Protein AF-0000000085034015 (afdb_homodimer)

InterPro domains:
  IPR019267 CRISPR-associated protein Cas6, C-terminal [PF10040] (108-233)

pLDDT: mean 92.36, std 13.85, range [20.97, 98.75]

Solvent-accessible surface area (backbone atoms only — not comparable to full-atom values): 26317 Å² total; per-residue (Å²): 109,50,27,38,38,35,41,31,28,29,27,70,33,59,40,76,44,52,41,53,30,18,47,34,51,40,51,40,34,50,77,68,72,48,74,50,63,11,26,39,38,40,21,48,79,86,35,72,47,56,56,64,71,45,76,42,61,54,63,40,47,37,32,44,39,37,22,22,72,60,73,78,92,69,83,58,58,65,46,53,55,69,91,18,41,29,39,42,75,44,75,49,75,42,65,84,70,69,48,84,66,91,61,52,41,36,30,40,34,42,74,28,35,22,23,32,78,46,92,64,89,80,56,88,62,86,43,65,45,43,77,79,43,50,50,60,50,50,46,50,46,44,53,49,30,32,76,61,63,76,33,96,58,78,58,60,69,57,48,52,47,36,59,67,33,41,36,68,67,36,40,33,45,76,44,78,43,23,42,42,79,43,58,68,45,102,82,45,72,44,64,13,24,29,28,37,38,30,35,38,48,75,61,70,92,54,48,69,59,49,17,38,50,40,35,44,32,47,66,56,29,42,63,46,57,15,49,60,23,25,7,27,42,49,53,44,66,55,74,73,78,82,74,82,82,77,66,87,127,108,49,27,38,38,36,42,30,30,27,25,71,31,58,40,76,46,52,41,53,29,19,48,34,50,40,50,41,34,49,78,69,72,48,74,50,63,10,27,38,38,42,22,48,79,87,35,73,49,55,56,63,71,46,75,42,60,53,65,40,47,36,34,44,41,37,22,22,72,60,72,79,92,67,84,60,59,64,45,54,56,66,91,18,42,29,39,43,76,45,75,49,76,43,65,85,70,69,48,82,66,89,60,52,40,36,31,41,35,41,75,28,34,22,23,31,78,46,92,63,90,82,58,88,62,85,44,65,45,42,76,78,42,51,49,59,49,51,46,51,46,44,53,48,32,32,75,62,63,75,32,95,58,77,58,61,69,58,46,52,48,35,59,68,32,40,38,67,67,36,39,33,45,77,44,78,43,24,43,42,79,42,57,69,46,104,84,45,72,44,64,14,24,29,28,35,39,30,34,39,48,75,62,72,91,53,48,68,61,50,17,37,49,40,35,45,32,46,67,55,29,41,64,47,59,14,49,60,23,26,7,28,42,48,50,43,67,56,73,73,78,81,73,81,82,71,66,82,124

Organism: Pyrobaculum neutrophilum (strain DSM 2338 / JCM 9278 / NBRC 100436 / V24Sta) (NCBI:txid444157)

Foldseek 3Di:
DKKKKKFKFWWQAKDKAEFAQLQLLLVQCVVVVFQFLFWAAKAWPRAHDYHHIDIDGTGTMIMTMTMGPDDDPDDDQWTDRDPIITGTDDMDMDDQDFDQQPDQKKKKAWSFFAKAWDDDDPDPDTDIDADPFQLRFVQQLLVVCCVSVVDVDRDVVVSVLSVVFKGWPDWDDPDPDQKDWGDLDPVDIDIHGHTMIMIGGRDCPCSVVVRSSLSVCQRRFTHPPRSSHHGHIHMGHDPDPPDDPPPDD/DKKKKKFKFWWQAKDKAEFAQLQLLLVQCVVVVFQFLFWAAKAWPRAHDYHHIDIDGTGTMIMTMTMGPDDDPDDDQWTDRDPIITGTDDMDMDDQDFDQQPDQKKKKAWSFFAKAWDDDDPDPDTDIDADPFQLRFVQQLLVVCCVSVVDVDRDVVVSVLSVVFKGWPDWDDPDPDQKDWGDLDPVDIDIHGHTMIMIGGRDCPCSVVVRSSLSVCQRRFTHPPRSSHHGHIHMGHDPDPPDDPPPDD

Sequence (498 aa):
MIFRVALRGYALDPLALAGWTPRLVHGLLASRGIKPLSIWPPIVQGRPVWGRPAAYPPGVQVEVVYVAREPPAEKPDIVALGRARVAVEDVAVRWFEPKDIGANRLVLETVTPVQFAVKTRERKRAKLAYIPEPLRVFKWLVITAYKLGLAEKLDVKFIRWVYEYVDLADLRCHRPSCVVKVKYDGRRSLYGFYGVAKYVVQDDRYMDKLSYYVSLANFLGLGKSRGVGLGAVQFGVAVGDSRGSHGKSMIFRVALRGYALDPLALAGWTPRLVHGLLASRGIKPLSIWPPIVQGRPVWGRPAAYPPGVQVEVVYVAREPPAEKPDIVALGRARVAVEDVAVRWFEPKDIGANRLVLETVTPVQFAVKTRERKRAKLAYIPEPLRVFKWLVITAYKLGLAEKLDVKFIRWVYEYVDLADLRCHRPSCVVKVKYDGRRSLYGFYGVAKYVVQDDRYMDKLSYYVSLANFLGLGKSRGVGLGAVQFGVAVGDSRGSHGKS

Nearest PDB structures (foldseek):
  4ill-assembly1_A  TM=7.360E-01  e=1.140E-12  Saccharolobus solfataricus P2
  4ilm-assembly2_H-2  TM=7.516E-01  e=1.307E-11  Saccharolobus solfataricus P2
  4ill-assembly1_B  TM=7.361E-01  e=7.748E-12  Saccharolobus solfataricus P2
  4c9d-assembly1_B  TM=6.847E-01  e=5.580E-11  Thermus thermophilus HB8
  4c9d-assembly1_A  TM=6.856E-01  e=6.267E-11  Thermus thermophilus HB8

Radius of gyration: 26.37 Å; Cα contacts (8 Å, |Δi|>4): 1156; chains: 2; bounding box: 66×80×64 Å

Secondary structure (DSSP, 8-state):
--EEEEEEEEESS-EEEEE-THHHHHHHHHHTT---SEEPPPEETTEE--EEEEEE-TT-EEEEEEEESS--SS--SEEEETTEEEEEEEEEEEE--------SEEEEEESS-B-EEE--SS-SSPEEE-S--HHHHHHHHHHHHHHTTSSSS--HHHHHHHHHHEEEEEEEESSSSSEEEEESSSS-EEEEE-EEEEEEE---TTHHHHHHHHHHHHHH--SS-GGGTTT-EEEEE------------/--EEEEEEEEESS-EEEEE-THHHHHHHHHHTT---SEEPPPEETTEE--EEEEEE-TT-EEEEEEEESS--SS--SEEEETTEEEEEEEEEEEE--------SEEEEEESS-B-EEE--SS-SSPEEE-S--HHHHHHHHHHHHHHTTSSSS--HHHHHHHHHHEEEEEEEESSSSSEEEEE-SSS-EEEEE-EEEEEEE---TTHHHHHHHHHHHHHH--SS-GGGTTT-EEEEE------------

Structure (mmCIF, N/CA/C/O backbone):
data_AF-0000000085034015-model_v1
#
loop_
_entity.id
_entity.type
_entity.pdbx_description
1 polymer 'CRISPR-associated protein Cas6'
#
loop_
_atom_site.group_PDB
_atom_site.id
_atom_site.type_symbol
_atom_site.label_atom_id
_atom_site.label_alt_id
_atom_site.label_comp_id
_atom_site.label_asym_id
_atom_site.label_entity_id
_atom_site.label_seq_id
_atom_site.pdbx_PDB_ins_code
_atom_site.Cartn_x
_atom_site.Cartn_y
_atom_site.Cartn_z
_atom_site.occupancy
_atom_site.B_iso_or_equiv
_atom_site.auth_seq_id
_atom_site.auth_comp_id
_atom_site.auth_asym_id
_atom_site.auth_atom_id
_atom_site.pdbx_PDB_model_num
ATOM 1 N N . MET A 1 1 ? -0.928 20.156 25.844 1 88.25 1 MET A N 1
ATOM 2 C CA . MET A 1 1 ? -2.104 20.375 25.016 1 88.25 1 MET A CA 1
ATOM 3 C C . MET A 1 1 ? -1.7 20.922 23.641 1 88.25 1 MET A C 1
ATOM 5 O O . MET A 1 1 ? -0.602 21.453 23.484 1 88.25 1 MET A O 1
ATOM 9 N N . ILE A 1 2 ? -2.49 20.547 22.609 1 96 2 ILE A N 1
ATOM 10 C CA . ILE A 1 2 ? -2.266 21.094 21.266 1 96 2 ILE A CA 1
ATOM 11 C C . ILE A 1 2 ? -3.514 21.828 20.797 1 96 2 ILE A C 1
ATOM 13 O O . ILE A 1 2 ? -4.625 21.547 21.25 1 96 2 ILE A O 1
ATOM 17 N N . PHE A 1 3 ? -3.238 22.828 19.922 1 97.44 3 PHE A N 1
ATOM 18 C CA . PHE A 1 3 ? -4.305 23.719 19.5 1 97.44 3 PHE A CA 1
ATOM 19 C C . PHE A 1 3 ? -4.395 23.781 17.984 1 97.44 3 PHE A C 1
ATOM 21 O O . PHE A 1 3 ? -3.373 23.891 17.297 1 97.44 3 PHE A O 1
ATOM 28 N N . ARG A 1 4 ? -5.562 23.641 17.562 1 98.06 4 ARG A N 1
ATOM 29 C CA . ARG A 1 4 ? -5.844 23.891 16.156 1 98.06 4 ARG A CA 1
ATOM 30 C C . ARG A 1 4 ? -6.359 25.297 15.938 1 98.06 4 ARG A C 1
ATOM 32 O O . ARG A 1 4 ? -7.352 25.719 16.547 1 98.06 4 ARG A O 1
ATOM 39 N N . VAL A 1 5 ? -5.734 26 15.086 1 98 5 VAL A N 1
ATOM 40 C CA . VAL A 1 5 ? -6.062 27.391 14.82 1 98 5 VAL A CA 1
ATOM 41 C C . VAL A 1 5 ? -6.535 27.547 13.375 1 98 5 VAL A C 1
ATOM 43 O O . VAL A 1 5 ? -5.891 27.047 12.453 1 98 5 VAL A O 1
ATOM 46 N N . ALA A 1 6 ? -7.613 28.188 13.195 1 98 6 ALA A N 1
ATOM 47 C CA . ALA A 1 6 ? -8.133 28.516 11.875 1 98 6 ALA A CA 1
ATOM 48 C C . ALA A 1 6 ? -8.289 30.031 11.719 1 98 6 ALA A C 1
ATOM 50 O O . ALA A 1 6 ? -9.133 30.641 12.375 1 98 6 ALA A O 1
ATOM 51 N N . LEU A 1 7 ? -7.473 30.594 10.875 1 97.62 7 LEU A N 1
ATOM 52 C CA . LEU A 1 7 ? -7.648 32 10.484 1 97.62 7 LEU A CA 1
ATOM 53 C C . LEU A 1 7 ? -8.602 32.125 9.297 1 97.62 7 LEU A C 1
ATOM 55 O O . LEU A 1 7 ? -8.328 31.594 8.219 1 97.62 7 LEU A O 1
ATOM 59 N N . ARG A 1 8 ? -9.688 32.781 9.539 1 97.94 8 ARG A N 1
ATOM 60 C CA . ARG A 1 8 ? -10.688 32.969 8.492 1 97.94 8 ARG A CA 1
ATOM 61 C C . ARG A 1 8 ? -10.789 34.438 8.062 1 97.94 8 ARG A C 1
ATOM 63 O O . ARG A 1 8 ? -10.75 35.344 8.906 1 97.94 8 ARG A O 1
ATOM 70 N N . GLY A 1 9 ? -10.852 34.531 6.773 1 98 9 GLY A N 1
ATOM 71 C CA . GLY A 1 9 ? -10.945 35.875 6.246 1 98 9 GLY A CA 1
ATOM 72 C C . GLY A 1 9 ? -11.211 35.906 4.754 1 98 9 GLY A C 1
ATOM 73 O O . GLY A 1 9 ? -11.797 34.969 4.195 1 98 9 GLY A O 1
ATOM 74 N N . TYR A 1 10 ? -10.922 37.125 4.148 1 98.25 10 TYR A N 1
ATOM 75 C CA . TYR A 1 10 ? -11.141 37.312 2.719 1 98.25 10 TYR A CA 1
ATOM 76 C C . TYR A 1 10 ? -9.914 37.906 2.055 1 98.25 10 TYR A C 1
ATOM 78 O O . TYR A 1 10 ? -9.234 38.75 2.652 1 98.25 10 TYR A O 1
ATOM 86 N N . ALA A 1 11 ? -9.719 37.531 0.885 1 98.31 11 ALA A N 1
ATOM 87 C CA . ALA A 1 11 ? -8.594 38.062 0.129 1 98.31 11 ALA A CA 1
ATOM 88 C C . ALA A 1 11 ? -8.844 39.531 -0.242 1 98.31 11 ALA A C 1
ATOM 90 O O . ALA A 1 11 ? -9.906 39.875 -0.767 1 98.31 11 ALA A O 1
ATOM 91 N N . LEU A 1 12 ? -7.828 40.312 0.023 1 98.25 12 LEU A N 1
ATOM 92 C CA . LEU A 1 12 ? -7.906 41.719 -0.36 1 98.25 12 LEU A CA 1
ATOM 93 C C . LEU A 1 12 ? -7.359 41.938 -1.769 1 98.25 12 LEU A C 1
ATOM 95 O O . LEU A 1 12 ? -7.688 42.906 -2.424 1 98.25 12 LEU A O 1
ATOM 99 N N . ASP A 1 13 ? -6.48 41.031 -2.229 1 97.88 13 ASP A N 1
ATOM 100 C CA . ASP A 1 13 ? -5.855 41 -3.547 1 97.88 13 ASP A CA 1
ATOM 101 C C . ASP A 1 13 ? -6.188 39.688 -4.281 1 97.88 13 ASP A C 1
ATOM 103 O O . ASP A 1 13 ? -6.645 38.75 -3.668 1 97.88 13 ASP A O 1
ATOM 107 N N . PRO A 1 14 ? -6.027 39.75 -5.59 1 97.31 14 PRO A N 1
ATOM 108 C CA . PRO A 1 14 ? -6.152 38.469 -6.277 1 97.31 14 PRO A CA 1
ATOM 109 C C . PRO A 1 14 ? -5.227 37.406 -5.699 1 97.31 14 PRO A C 1
ATOM 111 O O . PRO A 1 14 ? -4.082 37.688 -5.34 1 97.31 14 PRO A O 1
ATOM 114 N N . LEU A 1 15 ? -5.797 36.25 -5.562 1 97.12 15 LEU A N 1
ATOM 115 C CA . LEU A 1 15 ? -5.055 35.156 -4.961 1 97.12 15 LEU A CA 1
ATOM 116 C C . LEU A 1 15 ? -4.727 34.094 -6 1 97.12 15 LEU A C 1
ATOM 118 O O . LEU A 1 15 ? -5.625 33.438 -6.531 1 97.12 15 LEU A O 1
ATOM 122 N N . ALA A 1 16 ? -3.467 33.969 -6.305 1 96.06 16 ALA A N 1
ATOM 123 C CA . ALA A 1 16 ? -2.994 32.938 -7.211 1 96.06 16 ALA A CA 1
ATOM 124 C C . ALA A 1 16 ? -2.262 31.828 -6.449 1 96.06 16 ALA A C 1
ATOM 126 O O . ALA A 1 16 ? -1.26 32.094 -5.781 1 96.06 16 ALA A O 1
ATOM 127 N N . LEU A 1 17 ? -2.795 30.625 -6.547 1 95.56 17 LEU A N 1
ATOM 128 C CA . LEU A 1 17 ? -2.209 29.484 -5.863 1 95.56 17 LEU A CA 1
ATOM 129 C C . LEU A 1 17 ? -1.731 28.438 -6.867 1 95.56 17 LEU A C 1
ATOM 131 O O . LEU A 1 17 ? -2.453 28.094 -7.805 1 95.56 17 LEU A O 1
ATOM 135 N N . ALA A 1 18 ? -0.472 28.031 -6.711 1 91.94 18 ALA A N 1
ATOM 136 C CA . ALA A 1 18 ? 0.085 27 -7.594 1 91.94 18 ALA A CA 1
ATOM 137 C C . ALA A 1 18 ? 1.136 26.172 -6.867 1 91.94 18 ALA A C 1
ATOM 139 O O . ALA A 1 18 ? 1.77 26.641 -5.922 1 91.94 18 ALA A O 1
ATOM 140 N N . GLY A 1 19 ? 1.232 24.953 -7.336 1 92.56 19 GLY A N 1
ATOM 141 C CA . GLY A 1 19 ? 2.25 24.094 -6.758 1 92.56 19 GLY A CA 1
ATOM 142 C C . GLY A 1 19 ? 1.942 23.688 -5.328 1 92.56 19 GLY A C 1
ATOM 143 O O . GLY A 1 19 ? 0.8 23.344 -5.008 1 92.56 19 GLY A O 1
ATOM 144 N N . TRP A 1 20 ? 3.027 23.688 -4.527 1 95.69 20 TRP A N 1
ATOM 145 C CA . TRP A 1 20 ? 2.859 23.281 -3.139 1 95.69 20 TRP A CA 1
ATOM 146 C C . TRP A 1 20 ? 2.473 24.469 -2.264 1 95.69 20 TRP A C 1
ATOM 148 O O . TRP A 1 20 ? 3.332 25.078 -1.624 1 95.69 20 TRP A O 1
ATOM 158 N N . THR A 1 21 ? 1.241 24.672 -2.102 1 96.62 21 THR A N 1
ATOM 159 C CA . THR A 1 21 ? 0.699 25.891 -1.521 1 96.62 21 THR A CA 1
ATOM 160 C C . THR A 1 21 ? 0.861 25.891 -0.003 1 96.62 21 THR A C 1
ATOM 162 O O . THR A 1 21 ? 0.82 26.953 0.633 1 96.62 21 THR A O 1
ATOM 165 N N . PRO A 1 22 ? 1.007 24.719 0.664 1 97 22 PRO A N 1
ATOM 166 C CA . PRO A 1 22 ? 1.295 24.766 2.1 1 97 22 PRO A CA 1
ATOM 167 C C . PRO A 1 22 ? 2.547 25.578 2.424 1 97 22 PRO A C 1
ATOM 169 O O . PRO A 1 22 ? 2.678 26.109 3.533 1 97 22 PRO A O 1
ATOM 172 N N . ARG A 1 23 ? 3.391 25.688 1.511 1 95 23 ARG A N 1
ATOM 173 C CA . ARG A 1 23 ? 4.594 26.484 1.702 1 95 23 ARG A CA 1
ATOM 174 C C . ARG A 1 23 ? 4.242 27.938 2.014 1 95 23 ARG A C 1
ATOM 176 O O . ARG A 1 23 ? 4.93 28.594 2.793 1 95 23 ARG A O 1
ATOM 183 N N . LEU A 1 24 ? 3.193 28.438 1.425 1 96.12 24 LEU A N 1
ATOM 184 C CA . LEU A 1 24 ? 2.74 29.797 1.685 1 96.12 24 LEU A CA 1
ATOM 185 C C . LEU A 1 24 ? 2.299 29.953 3.135 1 96.12 24 LEU A C 1
ATOM 187 O O . LEU A 1 24 ? 2.576 30.984 3.764 1 96.12 24 LEU A O 1
ATOM 191 N N . VAL A 1 25 ? 1.635 28.938 3.566 1 97.31 25 VAL A N 1
ATOM 192 C CA . VAL A 1 25 ? 1.185 28.938 4.953 1 97.31 25 VAL A CA 1
ATOM 193 C C . VAL A 1 25 ? 2.391 28.875 5.891 1 97.31 25 VAL A C 1
ATOM 195 O O . VAL A 1 25 ? 2.455 29.609 6.879 1 97.31 25 VAL A O 1
ATOM 198 N N . HIS A 1 26 ? 3.27 28 5.527 1 96.12 26 HIS A N 1
ATOM 199 C CA . HIS A 1 26 ? 4.492 27.891 6.312 1 96.12 26 HIS A CA 1
ATOM 200 C C . HIS A 1 26 ? 5.219 29.234 6.391 1 96.12 26 HIS A C 1
ATOM 202 O O . HIS A 1 26 ? 5.676 29.641 7.461 1 96.12 26 HIS A O 1
ATOM 208 N N . GLY A 1 27 ? 5.352 29.891 5.273 1 94.81 27 GLY A N 1
ATOM 209 C CA . GLY A 1 27 ? 5.977 31.203 5.234 1 94.81 27 GLY A CA 1
ATOM 210 C C . GLY A 1 27 ? 5.27 32.219 6.113 1 94.81 27 GLY A C 1
ATOM 211 O O . GLY A 1 27 ? 5.922 33 6.828 1 94.81 27 GLY A O 1
ATOM 212 N N . LEU A 1 28 ? 4.027 32.219 6.035 1 96.31 28 LEU A N 1
ATOM 213 C CA . LEU A 1 28 ? 3.213 33.125 6.859 1 96.31 28 LEU A CA 1
ATOM 214 C C . LEU A 1 28 ? 3.482 32.875 8.344 1 96.31 28 LEU A C 1
ATOM 216 O O . LEU A 1 28 ? 3.73 33.844 9.086 1 96.31 28 LEU A O 1
ATOM 220 N N . LEU A 1 29 ? 3.471 31.656 8.766 1 96 29 LEU A N 1
ATOM 221 C CA . LEU A 1 29 ? 3.648 31.328 10.172 1 96 29 LEU A CA 1
ATOM 222 C C . LEU A 1 29 ? 5.07 31.641 10.633 1 96 29 LEU A C 1
ATOM 224 O O . LEU A 1 29 ? 5.273 32.156 11.727 1 96 29 LEU A O 1
ATOM 228 N N . ALA A 1 30 ? 5.965 31.344 9.75 1 94.69 30 ALA A N 1
ATOM 229 C CA . ALA A 1 30 ? 7.363 31.625 10.07 1 94.69 30 ALA A CA 1
ATOM 230 C C . ALA A 1 30 ? 7.574 33.125 10.312 1 94.69 30 ALA A C 1
ATOM 232 O O . ALA A 1 30 ? 8.305 33.5 11.227 1 94.69 30 ALA A O 1
ATOM 233 N N . SER A 1 31 ? 6.996 33.938 9.523 1 93.25 31 SER A N 1
ATOM 234 C CA . SER A 1 31 ? 7.137 35.375 9.648 1 93.25 31 SER A CA 1
ATOM 235 C C . SER A 1 31 ? 6.578 35.875 10.977 1 93.25 31 SER A C 1
ATOM 237 O O . SER A 1 31 ? 6.918 36.969 11.422 1 93.25 31 SER A O 1
ATOM 239 N N . ARG A 1 32 ? 5.812 35.062 11.586 1 92.06 32 ARG A N 1
ATOM 240 C CA . ARG A 1 32 ? 5.18 35.438 12.844 1 92.06 32 ARG A CA 1
ATOM 241 C C . ARG A 1 32 ? 5.801 34.688 14.023 1 92.06 32 ARG A C 1
ATOM 243 O O . ARG A 1 32 ? 5.27 34.719 15.133 1 92.06 32 ARG A O 1
ATOM 250 N N . GLY A 1 33 ? 6.785 33.906 13.695 1 92.12 33 GLY A N 1
ATOM 251 C CA . GLY A 1 33 ? 7.508 33.188 14.734 1 92.12 33 GLY A CA 1
ATOM 252 C C . GLY A 1 33 ? 6.762 31.969 15.25 1 92.12 33 GLY A C 1
ATOM 253 O O . GLY A 1 33 ? 7.02 31.5 16.359 1 92.12 33 GLY A O 1
ATOM 254 N N . ILE A 1 34 ? 5.801 31.5 14.539 1 94.12 34 ILE A N 1
ATOM 255 C CA . ILE A 1 34 ? 5.016 30.344 14.953 1 94.12 34 ILE A CA 1
ATOM 256 C C . ILE A 1 34 ? 5.617 29.078 14.352 1 94.12 34 ILE A C 1
ATOM 258 O O . ILE A 1 34 ? 5.809 28.984 13.141 1 94.12 34 ILE A O 1
ATOM 262 N N . LYS A 1 35 ? 5.918 28.141 15.203 1 94.5 35 LYS A N 1
ATOM 263 C CA . LYS A 1 35 ? 6.352 26.812 14.758 1 94.5 35 LYS A CA 1
ATOM 264 C C . LYS A 1 35 ? 5.203 25.812 14.797 1 94.5 35 LYS A C 1
ATOM 266 O O . LYS A 1 35 ? 4.887 25.266 15.859 1 94.5 35 LYS A O 1
ATOM 271 N N . PRO A 1 36 ? 4.695 25.516 13.711 1 97.38 36 PRO A N 1
ATOM 272 C CA . PRO A 1 36 ? 3.52 24.641 13.719 1 97.38 36 PRO A CA 1
ATOM 273 C C . PRO A 1 36 ? 3.883 23.156 13.844 1 97.38 36 PRO A C 1
ATOM 275 O O . PRO A 1 36 ? 4.949 22.75 13.383 1 97.38 36 PRO A O 1
ATOM 278 N N . LEU A 1 37 ? 3.014 22.391 14.445 1 98.06 37 LEU A N 1
ATOM 279 C CA . LEU A 1 37 ? 3.092 20.938 14.445 1 98.06 37 LEU A CA 1
ATOM 280 C C . LEU A 1 37 ? 2.584 20.375 13.117 1 98.06 37 LEU A C 1
ATOM 282 O O . LEU A 1 37 ? 3.035 19.312 12.68 1 98.06 37 LEU A O 1
ATOM 286 N N . SER A 1 38 ? 1.657 21.047 12.523 1 98.5 38 SER A N 1
ATOM 287 C CA . SER A 1 38 ? 1.104 20.656 11.227 1 98.5 38 SER A CA 1
ATOM 288 C C . SER A 1 38 ? 0.442 21.844 10.531 1 98.5 38 SER A C 1
ATOM 290 O O . SER A 1 38 ? 0.016 22.797 11.188 1 98.5 38 SER A O 1
ATOM 292 N N . ILE A 1 39 ? 0.428 21.703 9.242 1 98.12 39 ILE A N 1
ATOM 293 C CA . ILE A 1 39 ? -0.16 22.75 8.414 1 98.12 39 ILE A CA 1
ATOM 294 C C . ILE A 1 39 ? -1.069 22.141 7.359 1 98.12 39 ILE A C 1
ATOM 296 O O . ILE A 1 39 ? -0.734 21.094 6.773 1 98.12 39 ILE A O 1
ATOM 300 N N . TRP A 1 40 ? -2.176 22.797 7.145 1 98.44 40 TRP A N 1
ATOM 301 C CA . TRP A 1 40 ? -3.033 22.438 6.016 1 98.44 40 TRP A CA 1
ATOM 302 C C . TRP A 1 40 ? -2.754 23.344 4.82 1 98.44 40 TRP A C 1
ATOM 304 O O . TRP A 1 40 ? -2.236 24.453 4.977 1 98.44 40 TRP A O 1
ATOM 314 N N . PRO A 1 41 ? -3.109 22.828 3.67 1 98.12 41 PRO A N 1
ATOM 315 C CA . PRO A 1 41 ? -3.143 23.781 2.566 1 98.12 41 PRO A CA 1
ATOM 316 C C . PRO A 1 41 ? -4.164 24.906 2.783 1 98.12 41 PRO A C 1
ATOM 318 O O . PRO A 1 41 ? -5.125 24.719 3.541 1 98.12 41 PRO A O 1
ATOM 321 N N . PRO A 1 42 ? -3.842 26.016 2.117 1 98.44 42 PRO A N 1
ATOM 322 C CA . PRO A 1 42 ? -4.906 27.031 2.184 1 98.44 42 PRO A CA 1
ATOM 323 C C . PRO A 1 42 ? -6.258 26.484 1.725 1 98.44 42 PRO A C 1
ATOM 325 O O . PRO A 1 42 ? -6.324 25.703 0.766 1 98.44 42 PRO A O 1
ATOM 328 N N . ILE A 1 43 ? -7.273 26.828 2.457 1 98.38 43 ILE A N 1
ATOM 329 C CA . ILE A 1 43 ? -8.641 26.453 2.107 1 98.38 43 ILE A CA 1
ATOM 330 C C . ILE A 1 43 ? -9.359 27.641 1.488 1 98.38 43 ILE A C 1
ATOM 332 O O . ILE A 1 43 ? -9.453 28.703 2.105 1 98.38 43 ILE A O 1
ATOM 336 N N . VAL A 1 44 ? -9.789 27.484 0.28 1 98.31 44 VAL A N 1
ATOM 337 C CA . VAL A 1 44 ? -10.508 28.547 -0.429 1 98.31 44 VAL A CA 1
ATOM 338 C C . VAL A 1 44 ? -11.922 28.078 -0.766 1 98.31 44 VAL A C 1
ATOM 340 O O . VAL A 1 44 ? -12.102 27.016 -1.386 1 98.31 44 VAL A O 1
ATOM 343 N N . GLN A 1 45 ? -12.898 28.828 -0.279 1 97.06 45 GLN A N 1
ATOM 344 C CA . GLN A 1 45 ? -14.305 28.469 -0.463 1 97.06 45 GLN A CA 1
ATOM 345 C C . GLN A 1 45 ? -14.578 27.047 0.03 1 97.06 45 GLN A C 1
ATOM 347 O O . GLN A 1 45 ? -15.211 26.25 -0.665 1 97.06 45 GLN A O 1
ATOM 352 N N . GLY A 1 46 ? -13.906 26.703 1.062 1 95.69 46 GLY A N 1
ATOM 353 C CA . GLY A 1 46 ? -14.172 25.453 1.756 1 95.69 46 GLY A CA 1
ATOM 354 C C . GLY A 1 46 ? -13.367 24.281 1.22 1 95.69 46 GLY A C 1
ATOM 355 O O . GLY A 1 46 ? -13.492 23.156 1.706 1 95.69 46 GLY A O 1
ATOM 356 N N . ARG A 1 47 ? -12.477 24.562 0.305 1 96.88 47 ARG A N 1
ATOM 357 C CA . ARG A 1 47 ? -11.719 23.484 -0.313 1 96.88 47 ARG A CA 1
ATOM 358 C C . ARG A 1 47 ? -10.219 23.703 -0.168 1 96.88 47 ARG A C 1
ATOM 360 O O . ARG A 1 47 ? -9.719 24.797 -0.468 1 96.88 47 ARG A O 1
ATOM 367 N N . PRO A 1 48 ? -9.578 22.672 0.289 1 97.88 48 PRO A N 1
ATOM 368 C CA . PRO A 1 48 ? -8.117 22.797 0.295 1 97.88 48 PRO A CA 1
ATOM 369 C C . PRO A 1 48 ? -7.523 22.891 -1.109 1 97.88 48 PRO A C 1
ATOM 371 O O . PRO A 1 48 ? -7.953 22.156 -2.01 1 97.88 48 PRO A O 1
ATOM 374 N N . VAL A 1 49 ? -6.48 23.734 -1.254 1 97.81 49 VAL A N 1
ATOM 375 C CA . VAL A 1 49 ? -5.98 23.984 -2.602 1 97.81 49 VAL A CA 1
ATOM 376 C C . VAL A 1 49 ? -4.469 23.766 -2.643 1 97.81 49 VAL A C 1
ATOM 378 O O . VAL A 1 49 ? -3.711 24.469 -1.979 1 97.81 49 VAL A O 1
ATOM 381 N N . TRP A 1 50 ? -4.055 22.797 -3.5 1 96 50 TRP A N 1
ATOM 382 C CA . TRP A 1 50 ? -2.652 22.609 -3.85 1 96 50 TRP A CA 1
ATOM 383 C C . TRP A 1 50 ? -2.518 21.828 -5.156 1 96 50 TRP A C 1
ATOM 385 O O . TRP A 1 50 ? -3.488 21.25 -5.641 1 96 50 TRP A O 1
ATOM 395 N N . GLY A 1 51 ? -1.38 21.828 -5.703 1 91.56 51 GLY A N 1
ATOM 396 C CA . GLY A 1 51 ? -1.127 21.078 -6.918 1 91.56 51 GLY A CA 1
ATOM 397 C C . GLY A 1 51 ? -1.466 21.844 -8.18 1 91.56 51 GLY A C 1
ATOM 398 O O . GLY A 1 51 ? -0.615 22.547 -8.734 1 91.56 51 GLY A O 1
ATOM 399 N N . ARG A 1 52 ? -2.748 21.844 -8.547 1 90.19 52 ARG A N 1
ATOM 400 C CA . ARG A 1 52 ? -3.189 22.516 -9.758 1 90.19 52 ARG A CA 1
ATOM 401 C C . ARG A 1 52 ? -3.297 24.016 -9.539 1 90.19 52 ARG A C 1
ATOM 403 O O . ARG A 1 52 ? -3.84 24.469 -8.523 1 90.19 52 ARG A O 1
ATOM 410 N N . PRO A 1 53 ? -2.811 24.719 -10.516 1 95.12 53 PRO A N 1
ATOM 411 C CA . PRO A 1 53 ? -2.904 26.172 -10.367 1 95.12 53 PRO A CA 1
ATOM 412 C C . PRO A 1 53 ? -4.348 26.672 -10.336 1 95.12 53 PRO A C 1
ATOM 414 O O . PRO A 1 53 ? -5.203 26.141 -11.062 1 95.12 53 PRO A O 1
ATOM 417 N N . ALA A 1 54 ? -4.574 27.578 -9.492 1 96.75 54 ALA A N 1
ATOM 418 C CA . ALA A 1 54 ? -5.891 28.203 -9.344 1 96.75 54 ALA A CA 1
ATOM 419 C C . ALA A 1 54 ? -5.766 29.688 -9.031 1 96.75 54 ALA A C 1
ATOM 421 O O . ALA A 1 54 ? -4.875 30.109 -8.289 1 96.75 54 ALA A O 1
ATOM 422 N N . ALA A 1 55 ? -6.625 30.422 -9.633 1 97.25 55 ALA A N 1
ATOM 423 C CA . ALA A 1 55 ? -6.68 31.859 -9.391 1 97.25 55 ALA A CA 1
ATOM 424 C C . ALA A 1 55 ? -8.055 32.281 -8.875 1 97.25 55 ALA A C 1
ATOM 426 O O . ALA A 1 55 ? -9.078 31.797 -9.359 1 97.25 55 ALA A O 1
ATOM 427 N N . TYR A 1 56 ? -8.008 33.188 -7.918 1 97.75 56 TYR A N 1
ATOM 428 C CA . TYR A 1 56 ? -9.25 33.625 -7.301 1 97.75 56 TYR A CA 1
ATOM 429 C C . TYR A 1 56 ? -9.297 35.156 -7.246 1 97.75 56 TYR A C 1
ATOM 431 O O . TYR A 1 56 ? -8.273 35.812 -7.023 1 97.75 56 TYR A O 1
ATOM 439 N N . PRO A 1 57 ? -10.477 35.719 -7.402 1 97.69 57 PRO A N 1
ATOM 440 C CA . PRO A 1 57 ? -10.609 37.188 -7.301 1 97.69 57 PRO A CA 1
ATOM 441 C C . PRO A 1 57 ? -10.586 37.656 -5.859 1 97.69 57 PRO A C 1
ATOM 443 O O . PRO A 1 57 ? -10.742 36.875 -4.926 1 97.69 57 PRO A O 1
ATOM 446 N N . PRO A 1 58 ? -10.305 39 -5.715 1 97.81 58 PRO A N 1
ATOM 447 C CA . PRO A 1 58 ? -10.469 39.562 -4.371 1 97.81 58 PRO A CA 1
ATOM 448 C C . PRO A 1 58 ? -11.852 39.312 -3.787 1 97.81 58 PRO A C 1
ATOM 450 O O . PRO A 1 58 ? -12.836 39.25 -4.531 1 97.81 58 PRO A O 1
ATOM 453 N N . GLY A 1 59 ? -11.953 39.156 -2.48 1 97.81 59 GLY A N 1
ATOM 454 C CA . GLY A 1 59 ? -13.227 38.938 -1.824 1 97.81 59 GLY A CA 1
ATOM 455 C C . GLY A 1 59 ? -13.5 37.469 -1.519 1 97.81 59 GLY A C 1
ATOM 456 O O . GLY A 1 59 ? -14.414 37.156 -0.752 1 97.81 59 GLY A O 1
ATOM 457 N N . VAL A 1 60 ? -12.68 36.625 -2.121 1 98.12 60 VAL A N 1
ATOM 458 C CA . VAL A 1 60 ? -12.891 35.188 -1.904 1 98.12 60 VAL A CA 1
ATOM 459 C C . VAL A 1 60 ? -12.578 34.844 -0.453 1 98.12 60 VAL A C 1
ATOM 461 O O . VAL A 1 60 ? -11.656 35.406 0.143 1 98.12 60 VAL A O 1
ATOM 464 N N . GLN A 1 61 ? -13.344 33.906 0.061 1 98.38 61 GLN A N 1
ATOM 465 C CA . GLN A 1 61 ? -13.117 33.438 1.427 1 98.38 61 GLN A CA 1
ATOM 466 C C . GLN A 1 61 ? -11.891 32.531 1.503 1 98.38 61 GLN A C 1
ATOM 468 O O . GLN A 1 61 ? -11.734 31.641 0.679 1 98.38 61 GLN A O 1
ATOM 473 N N . VAL A 1 62 ? -11.023 32.812 2.496 1 98.5 62 VAL A N 1
ATOM 474 C CA . VAL A 1 62 ? -9.797 32.062 2.682 1 98.5 62 VAL A CA 1
ATOM 475 C C . VAL A 1 62 ? -9.672 31.625 4.137 1 98.5 62 VAL A C 1
ATOM 477 O O . VAL A 1 62 ? -10.047 32.375 5.051 1 98.5 62 VAL A O 1
ATOM 480 N N . GLU A 1 63 ? -9.219 30.438 4.312 1 98.38 63 GLU A N 1
ATOM 481 C CA . GLU A 1 63 ? -8.945 29.906 5.645 1 98.38 63 GLU A CA 1
ATOM 482 C C . GLU A 1 63 ? -7.539 29.297 5.715 1 98.38 63 GLU A C 1
ATOM 484 O O . GLU A 1 63 ? -7.109 28.609 4.793 1 98.38 63 GLU A O 1
ATOM 489 N N . VAL A 1 64 ? -6.812 29.656 6.707 1 98.06 64 VAL A N 1
ATOM 490 C CA . VAL A 1 64 ? -5.512 29.078 7.023 1 98.06 64 VAL A CA 1
ATOM 491 C C . VAL A 1 64 ? -5.605 28.266 8.312 1 98.06 64 VAL A C 1
ATOM 493 O O . VAL A 1 64 ? -6.004 28.797 9.359 1 98.06 64 VAL A O 1
ATOM 496 N N . VAL A 1 65 ? -5.211 27 8.227 1 98.38 65 VAL A N 1
ATOM 497 C CA . VAL A 1 65 ? -5.375 26.125 9.375 1 98.38 65 VAL A CA 1
ATOM 498 C C . VAL A 1 65 ? -4.023 25.531 9.758 1 98.38 65 VAL A C 1
ATOM 500 O O . VAL A 1 65 ? -3.277 25.062 8.898 1 98.38 65 VAL A O 1
ATOM 503 N N . TYR A 1 66 ? -3.703 25.516 11.055 1 98.25 66 TYR A N 1
ATOM 504 C CA . TYR A 1 66 ? -2.496 24.891 11.562 1 98.25 66 TYR A CA 1
ATOM 505 C C . TYR A 1 66 ? -2.699 24.406 13 1 98.25 66 TYR A C 1
ATOM 507 O O . TYR A 1 66 ? -3.668 24.781 13.656 1 98.25 66 TYR A O 1
ATOM 515 N N . VAL A 1 67 ? -1.879 23.5 13.398 1 98.56 67 VAL A N 1
ATOM 516 C CA . VAL A 1 67 ? -1.857 23.016 14.773 1 98.56 67 VAL A CA 1
ATOM 517 C C . VAL A 1 67 ? -0.543 23.406 15.438 1 98.56 67 VAL A C 1
ATOM 519 O O . VAL A 1 67 ? 0.525 23.312 14.828 1 98.56 67 VAL A O 1
ATOM 522 N N . ALA A 1 68 ? -0.638 23.906 16.641 1 97.38 68 ALA A N 1
ATOM 523 C CA . ALA A 1 68 ? 0.543 24.344 17.391 1 97.38 68 ALA A CA 1
ATOM 524 C C . ALA A 1 68 ? 0.407 24.016 18.875 1 97.38 68 ALA A C 1
ATOM 526 O O . ALA A 1 68 ? -0.66 23.594 19.328 1 97.38 68 ALA A O 1
ATOM 527 N N . ARG A 1 69 ? 1.506 24.188 19.578 1 95 69 ARG A N 1
ATOM 528 C CA . ARG A 1 69 ? 1.537 23.891 21 1 95 69 ARG A CA 1
ATOM 529 C C . ARG A 1 69 ? 0.931 25.016 21.812 1 95 69 ARG A C 1
ATOM 531 O O . ARG A 1 69 ? 0.537 24.828 22.969 1 95 69 ARG A O 1
ATOM 538 N N . GLU A 1 70 ? 0.923 26.219 21.188 1 92.5 70 GLU A N 1
ATOM 539 C CA . GLU A 1 70 ? 0.361 27.406 21.844 1 92.5 70 GLU A CA 1
ATOM 540 C C . GLU A 1 70 ? -0.613 28.125 20.922 1 92.5 70 GLU A C 1
ATOM 542 O O . GLU A 1 70 ? -0.405 28.188 19.703 1 92.5 70 GLU A O 1
ATOM 547 N N . PRO A 1 71 ? -1.638 28.562 21.547 1 89.62 71 PRO A N 1
ATOM 548 C CA . PRO A 1 71 ? -2.545 29.391 20.719 1 89.62 71 PRO A CA 1
ATOM 549 C C . PRO A 1 71 ? -1.924 30.719 20.297 1 89.62 71 PRO A C 1
ATOM 551 O O . PRO A 1 71 ? -0.938 31.156 20.891 1 89.62 71 PRO A O 1
ATOM 554 N N . PRO A 1 72 ? -2.5 31.234 19.266 1 87.38 72 PRO A N 1
ATOM 555 C CA . PRO A 1 72 ? -1.983 32.562 18.875 1 87.38 72 PRO A CA 1
ATOM 556 C C . PRO A 1 72 ? -2.201 33.625 19.953 1 87.38 72 PRO A C 1
ATOM 558 O O . PRO A 1 72 ? -3.229 33.625 20.641 1 87.38 72 PRO A O 1
ATOM 561 N N . ALA A 1 73 ? -1.193 34.469 20.062 1 83.94 73 ALA A N 1
ATOM 562 C CA . ALA A 1 73 ? -1.253 35.531 21.078 1 83.94 73 ALA A CA 1
ATOM 563 C C . ALA A 1 73 ? -2.283 36.594 20.703 1 83.94 73 ALA A C 1
ATOM 565 O O . ALA A 1 73 ? -2.979 37.125 21.562 1 83.94 73 ALA A O 1
ATOM 566 N N . GLU A 1 74 ? -2.35 36.938 19.438 1 86.94 74 GLU A N 1
ATOM 567 C CA . GLU A 1 74 ? -3.268 37.969 18.969 1 86.94 74 GLU A CA 1
ATOM 568 C C . GLU A 1 74 ? -3.832 37.594 17.594 1 86.94 74 GLU A C 1
ATOM 570 O O . GLU A 1 74 ? -3.252 36.812 16.875 1 86.94 74 GLU A O 1
ATOM 575 N N . LYS A 1 75 ? -5.012 38.156 17.422 1 91.5 75 LYS A N 1
ATOM 576 C CA . LYS A 1 75 ? -5.59 38.094 16.078 1 91.5 75 LYS A CA 1
ATOM 577 C C . LYS A 1 75 ? -4.977 39.156 15.164 1 91.5 75 LYS A C 1
ATOM 579 O O . LYS A 1 75 ? -5.145 40.344 15.391 1 91.5 75 LYS A O 1
ATOM 584 N N . PRO A 1 76 ? -4.422 38.656 14.148 1 92.88 76 PRO A N 1
ATOM 585 C CA . PRO A 1 76 ? -3.941 39.625 13.188 1 92.88 76 PRO A CA 1
ATOM 586 C C . PRO A 1 76 ? -5.066 40.219 12.336 1 92.88 76 PRO A C 1
ATOM 588 O O . PRO A 1 76 ? -6.059 39.531 12.062 1 92.88 76 PRO A O 1
ATOM 591 N N . ASP A 1 77 ? -4.871 41.438 11.953 1 95.38 77 ASP A N 1
ATOM 592 C CA . ASP A 1 77 ? -5.863 42.062 11.078 1 95.38 77 ASP A CA 1
ATOM 593 C C . ASP A 1 77 ? -5.684 41.625 9.633 1 95.38 77 ASP A C 1
ATOM 595 O O . ASP A 1 77 ? -6.652 41.281 8.961 1 95.38 77 ASP A O 1
ATOM 599 N N . ILE A 1 78 ? -4.449 41.719 9.234 1 97 78 ILE A N 1
ATOM 600 C CA . ILE A 1 78 ? -4.102 41.344 7.867 1 97 78 ILE A CA 1
ATOM 601 C C . ILE A 1 78 ? -2.914 40.406 7.871 1 97 78 ILE A C 1
ATOM 603 O O . ILE A 1 78 ? -1.971 40.562 8.648 1 97 78 ILE A O 1
ATOM 607 N N . VAL A 1 79 ? -2.984 39.375 7.016 1 96.44 79 VAL A N 1
ATOM 608 C CA . VAL A 1 79 ? -1.844 38.5 6.836 1 96.44 79 VAL A CA 1
ATOM 609 C C . VAL A 1 79 ? -1.513 38.375 5.352 1 96.44 79 VAL A C 1
ATOM 611 O O . VAL A 1 79 ? -2.371 38.594 4.496 1 96.44 79 VAL A O 1
ATOM 614 N N . ALA A 1 80 ? -0.224 38 5.184 1 96.62 80 ALA A N 1
ATOM 615 C CA . ALA A 1 80 ? 0.218 37.781 3.809 1 96.62 80 ALA A CA 1
ATOM 616 C C . ALA A 1 80 ? 0.246 36.312 3.469 1 96.62 80 ALA A C 1
ATOM 618 O O . ALA A 1 80 ? 0.926 35.531 4.137 1 96.62 80 ALA A O 1
ATOM 619 N N . LEU A 1 81 ? -0.46 35.875 2.549 1 96.38 81 LEU A N 1
ATOM 620 C CA . LEU A 1 81 ? -0.373 34.562 1.947 1 96.38 81 LEU A CA 1
ATOM 621 C C . LEU A 1 81 ? 0.269 34.625 0.565 1 96.38 81 LEU A C 1
ATOM 623 O O . LEU A 1 81 ? -0.425 34.812 -0.437 1 96.38 81 LEU A O 1
ATOM 627 N N . GLY A 1 82 ? 1.566 34.344 0.557 1 92.69 82 GLY A N 1
ATOM 628 C CA . GLY A 1 82 ? 2.309 34.719 -0.636 1 92.69 82 GLY A CA 1
ATOM 629 C C . GLY A 1 82 ? 2.318 36.219 -0.891 1 92.69 82 GLY A C 1
ATOM 630 O O . GLY A 1 82 ? 2.68 37 -0.009 1 92.69 82 GLY A O 1
ATOM 631 N N . ARG A 1 83 ? 1.846 36.594 -2.061 1 92.38 83 ARG A N 1
ATOM 632 C CA . ARG A 1 83 ? 1.841 38 -2.41 1 92.38 83 ARG A CA 1
ATOM 633 C C . ARG A 1 83 ? 0.486 38.656 -2.109 1 92.38 83 ARG A C 1
ATOM 635 O O . ARG A 1 83 ? 0.333 39.875 -2.191 1 92.38 83 ARG A O 1
ATOM 642 N N . ALA A 1 84 ? -0.394 37.844 -1.762 1 96.88 84 ALA A N 1
ATOM 643 C CA . ALA A 1 84 ? -1.752 38.344 -1.559 1 96.88 84 ALA A CA 1
ATOM 644 C C . ALA A 1 84 ? -2 38.656 -0.09 1 96.88 84 ALA A C 1
ATOM 646 O O . ALA A 1 84 ? -1.607 37.906 0.8 1 96.88 84 ALA A O 1
ATOM 647 N N . ARG A 1 85 ? -2.645 39.812 0.131 1 97.62 85 ARG A N 1
ATOM 648 C CA . ARG A 1 85 ? -3.072 40.156 1.479 1 97.62 85 ARG A CA 1
ATOM 649 C C . ARG A 1 85 ? -4.438 39.562 1.799 1 97.62 85 ARG A C 1
ATOM 651 O O . ARG A 1 85 ? -5.332 39.562 0.953 1 97.62 85 ARG A O 1
ATOM 658 N N . VAL A 1 86 ? -4.555 39.031 2.963 1 98.06 86 VAL A N 1
ATOM 659 C CA . VAL A 1 86 ? -5.809 38.469 3.449 1 98.06 86 VAL A CA 1
ATOM 660 C C . VAL A 1 86 ? -6.25 39.188 4.715 1 98.06 86 VAL A C 1
ATOM 662 O O . VAL A 1 86 ? -5.496 39.281 5.684 1 98.06 86 VAL A O 1
ATOM 665 N N . ALA A 1 87 ? -7.453 39.75 4.672 1 98.5 87 ALA A N 1
ATOM 666 C CA . ALA A 1 87 ? -8.047 40.344 5.871 1 98.5 87 ALA A CA 1
ATOM 667 C C . ALA A 1 87 ? -8.617 39.281 6.785 1 98.5 87 ALA A C 1
ATOM 669 O O . ALA A 1 87 ? -9.516 38.531 6.391 1 98.5 87 ALA A O 1
ATOM 670 N N . VAL A 1 88 ? -8.125 39.25 8.008 1 98 88 VAL A N 1
ATOM 671 C CA . VAL A 1 88 ? -8.562 38.219 8.945 1 98 88 VAL A CA 1
ATOM 672 C C . VAL A 1 88 ? -9.812 38.688 9.688 1 98 88 VAL A C 1
ATOM 674 O O . VAL A 1 88 ? -9.789 39.719 10.344 1 98 88 VAL A O 1
ATOM 677 N N . GLU A 1 89 ? -10.875 37.906 9.594 1 97.25 89 GLU A N 1
ATOM 678 C CA . GLU A 1 89 ? -12.141 38.25 10.242 1 97.25 89 GLU A CA 1
ATOM 679 C C . GLU A 1 89 ? -12.312 37.5 11.562 1 97.25 89 GLU A C 1
ATOM 681 O O . GLU A 1 89 ? -12.914 38.031 12.5 1 97.25 89 GLU A O 1
ATOM 686 N N . ASP A 1 90 ? -11.867 36.344 11.562 1 96 90 ASP A N 1
ATOM 687 C CA . ASP A 1 90 ? -12.094 35.469 12.719 1 96 90 ASP A CA 1
ATOM 688 C C . ASP A 1 90 ? -10.93 34.5 12.922 1 96 90 ASP A C 1
ATOM 690 O O . ASP A 1 90 ? -10.258 34.125 11.961 1 96 90 ASP A O 1
ATOM 694 N N . VAL A 1 91 ? -10.641 34.281 14.156 1 97.06 91 VAL A N 1
ATOM 695 C CA . VAL A 1 91 ? -9.68 33.219 14.523 1 97.06 91 VAL A CA 1
ATOM 696 C C . VAL A 1 91 ? -10.359 32.219 15.43 1 97.06 91 VAL A C 1
ATOM 698 O O . VAL A 1 91 ? -10.734 32.531 16.562 1 97.06 91 VAL A O 1
ATOM 701 N N . ALA A 1 92 ? -10.523 31.016 14.914 1 97 92 ALA A N 1
ATOM 702 C CA . ALA A 1 92 ? -11.078 29.938 15.719 1 97 92 ALA A CA 1
ATOM 703 C C . ALA A 1 92 ? -9.969 29.078 16.328 1 97 92 ALA A C 1
ATOM 705 O O . ALA A 1 92 ? -9.078 28.609 15.609 1 97 92 ALA A O 1
ATOM 706 N N . VAL A 1 93 ? -10 28.906 17.625 1 96.88 93 VAL A N 1
ATOM 707 C CA . VAL A 1 93 ? -9.031 28.078 18.328 1 96.88 93 VAL A CA 1
ATOM 708 C C . VAL A 1 93 ? -9.75 26.922 19.031 1 96.88 93 VAL A C 1
ATOM 710 O O . VAL A 1 93 ? -10.719 27.141 19.766 1 96.88 93 VAL A O 1
ATOM 713 N N . ARG A 1 94 ? -9.344 25.766 18.75 1 95.81 94 ARG A N 1
ATOM 714 C CA . ARG A 1 94 ? -9.898 24.578 19.391 1 95.81 94 ARG A CA 1
ATOM 715 C C . ARG A 1 94 ? -8.797 23.703 19.969 1 95.81 94 ARG A C 1
ATOM 717 O O . ARG A 1 94 ? -7.703 23.609 19.406 1 95.81 94 ARG A O 1
ATOM 724 N N . TRP A 1 95 ? -9.094 23.125 21.047 1 94.88 95 TRP A N 1
ATOM 725 C CA . TRP A 1 95 ? -8.172 22.125 21.594 1 94.88 95 TRP A CA 1
ATOM 726 C C . TRP A 1 95 ? -8.609 20.719 21.234 1 94.88 95 TRP A C 1
ATOM 728 O O . TRP A 1 95 ? -9.734 20.516 20.766 1 94.88 95 TRP A O 1
ATOM 738 N N . PHE A 1 96 ? -7.738 19.797 21.359 1 96.31 96 PHE A N 1
ATOM 739 C CA . PHE A 1 96 ? -7.992 18.422 20.938 1 96.31 96 PHE A CA 1
ATOM 740 C C . PHE A 1 96 ? -9.023 17.75 21.844 1 96.31 96 PHE A C 1
ATOM 742 O O . PHE A 1 96 ? -8.852 17.719 23.062 1 96.31 96 PHE A O 1
ATOM 749 N N . GLU A 1 97 ? -10.102 17.344 21.188 1 93.75 97 GLU A N 1
ATOM 750 C CA . GLU A 1 97 ? -11.141 16.547 21.844 1 93.75 97 GLU A CA 1
ATOM 751 C C . GLU A 1 97 ? -11.5 15.32 21.016 1 93.75 97 GLU A C 1
ATOM 753 O O . GLU A 1 97 ? -12.047 15.438 19.922 1 93.75 97 GLU A O 1
ATOM 758 N N . PRO A 1 98 ? -11.273 14.164 21.641 1 94.06 98 PRO A N 1
ATOM 759 C CA . PRO A 1 98 ? -11.594 12.953 20.891 1 94.06 98 PRO A CA 1
ATOM 760 C C . PRO A 1 98 ? -13.094 12.742 20.719 1 94.06 98 PRO A C 1
ATOM 762 O O . PRO A 1 98 ? -13.883 13.109 21.594 1 94.06 98 PRO A O 1
ATOM 765 N N . LYS A 1 99 ? -13.414 12.234 19.594 1 92 99 LYS A N 1
ATOM 766 C CA . LYS A 1 99 ? -14.805 11.883 19.297 1 92 99 LYS A CA 1
ATOM 767 C C . LYS A 1 99 ? -14.961 10.375 19.109 1 92 99 LYS A C 1
ATOM 769 O O . LYS A 1 99 ? -14.039 9.703 18.625 1 92 99 LYS A O 1
ATOM 774 N N . ASP A 1 100 ? -16.094 9.914 19.438 1 90.94 100 ASP A N 1
ATOM 775 C CA . ASP A 1 100 ? -16.391 8.508 19.219 1 90.94 100 ASP A CA 1
ATOM 776 C C . ASP A 1 100 ? -16.797 8.25 17.766 1 90.94 100 ASP A C 1
ATOM 778 O O . ASP A 1 100 ? -17.719 8.875 17.25 1 90.94 100 ASP A O 1
ATOM 782 N N . ILE A 1 101 ? -16.172 7.406 17.203 1 85.31 101 ILE A N 1
ATOM 783 C CA . ILE A 1 101 ? -16.469 7.121 15.812 1 85.31 101 ILE A CA 1
ATOM 784 C C . ILE A 1 101 ? -17.5 6 15.711 1 85.31 101 ILE A C 1
ATOM 786 O O . ILE A 1 101 ? -18.375 6.031 14.852 1 85.31 101 ILE A O 1
ATOM 790 N N . GLY A 1 102 ? -17.359 5.074 16.609 1 79.5 102 GLY A N 1
ATOM 791 C CA . GLY A 1 102 ? -18.391 4.055 16.75 1 79.5 102 GLY A CA 1
ATOM 792 C C . GLY A 1 102 ? -18.531 3.178 15.523 1 79.5 102 GLY A C 1
ATOM 793 O O . GLY A 1 102 ? -19.641 2.783 15.164 1 79.5 102 GLY A O 1
ATOM 794 N N . ALA A 1 103 ? -17.609 3.061 14.703 1 86.62 103 ALA A N 1
ATOM 795 C CA . ALA A 1 103 ? -17.719 2.258 13.492 1 86.62 103 ALA A CA 1
ATOM 796 C C . ALA A 1 103 ? -16.516 1.314 13.344 1 86.62 103 ALA A C 1
ATOM 798 O O . ALA A 1 103 ? -15.43 1.601 13.852 1 86.62 103 ALA A O 1
ATOM 799 N N . ASN A 1 104 ? -16.875 0.166 12.664 1 92.94 104 ASN A N 1
ATOM 800 C CA . ASN A 1 104 ? -15.812 -0.808 12.461 1 92.94 104 ASN A CA 1
ATOM 801 C C . ASN A 1 104 ? -15.234 -0.723 11.047 1 92.94 104 ASN A C 1
ATOM 803 O O . ASN A 1 104 ? -14.367 -1.515 10.68 1 92.94 104 ASN A O 1
ATOM 807 N N . ARG A 1 105 ? -15.781 0.146 10.289 1 96.56 105 ARG A N 1
ATOM 808 C CA . ARG A 1 105 ? -15.227 0.456 8.977 1 96.56 105 ARG A CA 1
ATOM 809 C C . ARG A 1 105 ? -14.758 1.905 8.914 1 96.56 105 ARG A C 1
ATOM 811 O O . ARG A 1 105 ? -15.539 2.828 9.164 1 96.56 105 ARG A O 1
ATOM 818 N N . LEU A 1 106 ? -13.547 2.041 8.586 1 97.12 106 LEU A N 1
ATOM 819 C CA . LEU A 1 106 ? -12.938 3.363 8.602 1 97.12 106 LEU A CA 1
ATOM 820 C C . LEU A 1 106 ? -12.352 3.705 7.23 1 97.12 106 LEU A C 1
ATOM 822 O O . LEU A 1 106 ? -11.906 2.816 6.508 1 97.12 106 LEU A O 1
ATOM 826 N N . VAL A 1 107 ? -12.398 4.941 6.93 1 98.06 107 VAL A N 1
ATOM 827 C CA . VAL A 1 107 ? -11.812 5.445 5.691 1 98.06 107 VAL A CA 1
ATOM 828 C C . VAL A 1 107 ? -10.844 6.582 6.004 1 98.06 107 VAL A C 1
ATOM 830 O O . VAL A 1 107 ? -11.211 7.551 6.672 1 98.06 107 VAL A O 1
ATOM 833 N N . LEU A 1 108 ? -9.633 6.43 5.594 1 98.44 108 LEU A N 1
ATOM 834 C CA . LEU A 1 108 ? -8.617 7.477 5.66 1 98.44 108 LEU A CA 1
ATOM 835 C C . LEU A 1 108 ? -8.375 8.086 4.285 1 98.44 108 LEU A C 1
ATOM 837 O O . LEU A 1 108 ? -7.879 7.414 3.379 1 98.44 108 LEU A O 1
ATOM 841 N N . GLU A 1 109 ? -8.719 9.281 4.117 1 98.44 109 GLU A N 1
ATOM 842 C CA . GLU A 1 109 ? -8.438 10.008 2.879 1 98.44 109 GLU A CA 1
ATOM 843 C C . GLU A 1 109 ? -7.383 11.086 3.096 1 98.44 109 GLU A C 1
ATOM 845 O O . GLU A 1 109 ? -7.52 11.93 3.984 1 98.44 109 GLU A O 1
ATOM 850 N N . THR A 1 110 ? -6.391 11.086 2.248 1 98.62 110 THR A N 1
ATOM 851 C CA . THR A 1 110 ? -5.34 12.086 2.385 1 98.62 110 THR A CA 1
ATOM 852 C C . THR A 1 110 ? -5.715 13.367 1.643 1 98.62 110 THR A C 1
ATOM 854 O O . THR A 1 110 ? -6.133 13.32 0.484 1 98.62 110 THR A O 1
ATOM 857 N N . VAL A 1 111 ? -5.66 14.398 2.338 1 98.31 111 VAL A N 1
ATOM 858 C CA . VAL A 1 111 ? -5.82 15.711 1.729 1 98.31 111 VAL A CA 1
ATOM 859 C C . VAL A 1 111 ? -4.504 16.156 1.097 1 98.31 111 VAL A C 1
ATOM 861 O O . VAL A 1 111 ? -4.496 16.75 0.017 1 98.31 111 VAL A O 1
ATOM 864 N N . THR A 1 112 ? -3.447 15.914 1.76 1 98.38 112 THR A N 1
ATOM 865 C CA . THR A 1 112 ? -2.086 16.031 1.252 1 98.38 112 THR A CA 1
ATOM 866 C C . THR A 1 112 ? -1.327 14.719 1.428 1 98.38 112 THR A C 1
ATOM 868 O O . THR A 1 112 ? -1.724 13.867 2.229 1 98.38 112 THR A O 1
ATOM 871 N N . PRO A 1 113 ? -0.227 14.539 0.666 1 98.25 113 PRO A N 1
ATOM 872 C CA . PRO A 1 113 ? 0.492 13.266 0.755 1 98.25 113 PRO A CA 1
ATOM 873 C C . PRO A 1 113 ? 1.01 12.984 2.162 1 98.25 113 PRO A C 1
ATOM 875 O O . PRO A 1 113 ? 1.351 13.906 2.9 1 98.25 113 PRO A O 1
ATOM 878 N N . VAL A 1 114 ? 1.099 11.703 2.443 1 98.75 114 VAL A N 1
ATOM 879 C CA . VAL A 1 114 ? 1.536 11.281 3.771 1 98.75 114 VAL A CA 1
ATOM 880 C C . VAL A 1 114 ? 2.771 10.391 3.65 1 98.75 114 VAL A C 1
ATOM 882 O O . VAL A 1 114 ? 2.854 9.555 2.752 1 98.75 114 VAL A O 1
ATOM 885 N N . GLN A 1 115 ? 3.715 10.57 4.543 1 98.19 115 GLN A N 1
ATOM 886 C CA . GLN A 1 115 ? 4.895 9.711 4.625 1 98.19 115 GLN A CA 1
ATOM 887 C C . GLN A 1 115 ? 5.242 9.391 6.078 1 98.19 115 GLN A C 1
ATOM 889 O O . GLN A 1 115 ? 4.914 10.156 6.984 1 98.19 115 GLN A O 1
ATOM 894 N N . PHE A 1 116 ? 5.879 8.305 6.281 1 97.94 116 PHE A N 1
ATOM 895 C CA . PHE A 1 116 ? 6.297 7.879 7.609 1 97.94 116 PHE A CA 1
ATOM 896 C C . PHE A 1 116 ? 7.797 7.617 7.645 1 97.94 116 PHE A C 1
ATOM 898 O O . PHE A 1 116 ? 8.359 7.062 6.699 1 97.94 116 PHE A O 1
ATOM 905 N N . ALA A 1 117 ? 8.367 8.047 8.688 1 94.75 117 ALA A N 1
ATOM 906 C CA . ALA A 1 117 ? 9.766 7.691 8.883 1 94.75 117 ALA A CA 1
ATOM 907 C C . ALA A 1 117 ? 9.898 6.266 9.406 1 94.75 117 ALA A C 1
ATOM 909 O O . ALA A 1 117 ? 9.133 5.836 10.273 1 94.75 117 ALA A O 1
ATOM 910 N N . VAL A 1 118 ? 10.812 5.562 8.82 1 92.5 118 VAL A N 1
ATOM 911 C CA . VAL A 1 118 ? 11.094 4.199 9.266 1 92.5 118 VAL A CA 1
ATOM 912 C C . VAL A 1 118 ? 12.438 4.164 9.992 1 92.5 118 VAL A C 1
ATOM 914 O O . VAL A 1 118 ? 13.445 4.656 9.477 1 92.5 118 VAL A O 1
ATOM 917 N N . LYS A 1 119 ? 12.43 3.629 11.156 1 88.06 119 LYS A N 1
ATOM 918 C CA . LYS A 1 119 ? 13.672 3.533 11.914 1 88.06 119 LYS A CA 1
ATOM 919 C C . LYS A 1 119 ? 14.586 2.449 11.352 1 88.06 119 LYS A C 1
ATOM 921 O O . LYS A 1 119 ? 14.164 1.309 11.164 1 88.06 119 LYS A O 1
ATOM 926 N N . THR A 1 120 ? 15.758 2.852 11.023 1 89.44 120 THR A N 1
ATOM 927 C CA . THR A 1 120 ? 16.75 1.912 10.508 1 89.44 120 THR A CA 1
ATOM 928 C C . THR A 1 120 ? 18.016 1.948 11.344 1 89.44 120 THR A C 1
ATOM 930 O O . THR A 1 120 ? 18.234 2.891 12.109 1 89.44 120 THR A O 1
ATOM 933 N N . ARG A 1 121 ? 18.797 0.94 11.359 1 82.44 121 ARG A N 1
ATOM 934 C CA . ARG A 1 121 ? 20 0.855 12.172 1 82.44 121 ARG A CA 1
ATOM 935 C C . ARG A 1 121 ? 21.234 1.233 11.367 1 82.44 121 ARG A C 1
ATOM 937 O O . ARG A 1 121 ? 22.203 1.747 11.914 1 82.44 121 ARG A O 1
ATOM 944 N N . GLU A 1 122 ? 21.266 1.023 10.172 1 78 122 GLU A N 1
ATOM 945 C CA . GLU A 1 122 ? 22.516 1.061 9.414 1 78 122 GLU A CA 1
ATOM 946 C C . GLU A 1 122 ? 22.453 2.092 8.289 1 78 122 GLU A C 1
ATOM 948 O O . GLU A 1 122 ? 23.453 2.359 7.629 1 78 122 GLU A O 1
ATOM 953 N N . ARG A 1 123 ? 21.359 2.68 8.195 1 77.69 123 ARG A N 1
ATOM 954 C CA . ARG A 1 123 ? 21.219 3.566 7.043 1 77.69 123 ARG A CA 1
ATOM 955 C C . ARG A 1 123 ? 21.625 4.996 7.402 1 77.69 123 ARG A C 1
ATOM 957 O O . ARG A 1 123 ? 21.312 5.473 8.5 1 77.69 123 ARG A O 1
ATOM 964 N N . LYS A 1 124 ? 22.328 5.5 6.473 1 73.06 124 LYS A N 1
ATOM 965 C CA . LYS A 1 124 ? 22.672 6.91 6.625 1 73.06 124 LYS A CA 1
ATOM 966 C C . LYS A 1 124 ? 21.484 7.809 6.293 1 73.06 124 LYS A C 1
ATOM 968 O O . LYS A 1 124 ? 21.219 8.781 7.004 1 73.06 124 LYS A O 1
ATOM 973 N N . ARG A 1 125 ? 20.812 7.359 5.258 1 79.06 125 ARG A N 1
ATOM 974 C CA . ARG A 1 125 ? 19.672 8.164 4.836 1 79.06 125 ARG A CA 1
ATOM 975 C C . ARG A 1 125 ? 18.375 7.641 5.441 1 79.06 125 ARG A C 1
ATOM 977 O O . ARG A 1 125 ? 18.203 6.43 5.609 1 79.06 125 ARG A O 1
ATOM 984 N N . ALA A 1 126 ? 17.531 8.562 5.672 1 85.31 126 ALA A N 1
ATOM 985 C CA . ALA A 1 126 ? 16.25 8.203 6.285 1 85.31 126 ALA A CA 1
ATOM 986 C C . ALA A 1 126 ? 15.422 7.32 5.355 1 85.31 126 ALA A C 1
ATOM 988 O O . ALA A 1 126 ? 15.398 7.543 4.145 1 85.31 126 ALA A O 1
ATOM 989 N N . LYS A 1 127 ? 14.977 6.301 5.863 1 92.69 127 LYS A N 1
ATOM 990 C CA . LYS A 1 127 ? 14.039 5.461 5.121 1 92.69 127 LYS A CA 1
ATOM 991 C C . LYS A 1 127 ? 12.602 5.91 5.348 1 92.69 127 LYS A C 1
ATOM 993 O O . LYS A 1 127 ? 12.195 6.172 6.48 1 92.69 127 LYS A O 1
ATOM 998 N N . LEU A 1 128 ? 11.906 6 4.195 1 95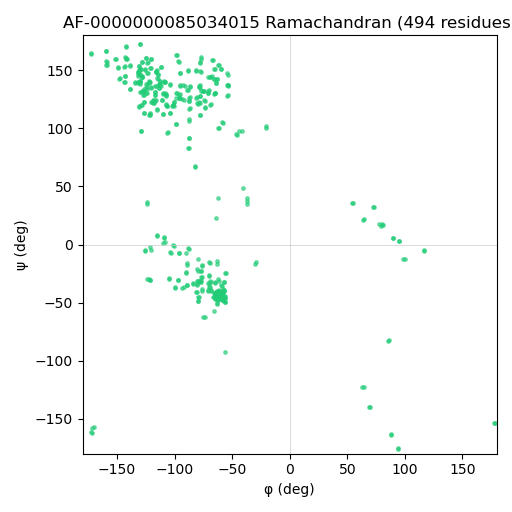.25 128 LEU A N 1
ATOM 999 C CA . LEU A 1 128 ? 10.523 6.453 4.258 1 95.25 128 LEU A CA 1
ATOM 1000 C C . LEU A 1 128 ? 9.57 5.34 3.826 1 95.25 128 LEU A C 1
ATOM 1002 O O . LEU A 1 128 ? 9.914 4.512 2.98 1 95.25 128 LEU A O 1
ATOM 1006 N N . ALA A 1 129 ? 8.469 5.277 4.469 1 97.12 129 ALA A N 1
ATOM 1007 C CA . ALA A 1 129 ? 7.348 4.434 4.074 1 97.12 129 ALA A CA 1
ATOM 1008 C C . ALA A 1 129 ? 6.125 5.273 3.713 1 97.12 129 ALA A C 1
ATOM 1010 O O . ALA A 1 129 ? 5.871 6.309 4.332 1 97.12 129 ALA A O 1
ATOM 1011 N N . TYR A 1 130 ? 5.348 4.766 2.789 1 97.88 130 TYR A N 1
ATOM 1012 C CA . TYR A 1 130 ? 4.285 5.617 2.266 1 97.88 130 TYR A CA 1
ATOM 1013 C C . TYR A 1 130 ? 2.918 4.984 2.486 1 97.88 130 TYR A C 1
ATOM 1015 O O . TYR A 1 130 ? 1.927 5.688 2.693 1 97.88 130 TYR A O 1
ATOM 1023 N N . ILE A 1 131 ? 2.857 3.699 2.482 1 98.31 131 ILE A N 1
ATOM 1024 C CA . ILE A 1 131 ? 1.559 3.035 2.506 1 98.31 131 ILE A CA 1
ATOM 1025 C C . ILE A 1 131 ? 0.992 3.062 3.924 1 98.31 131 ILE A C 1
ATOM 1027 O O . ILE A 1 131 ? 1.661 2.652 4.875 1 98.31 131 ILE A O 1
ATOM 1031 N N . PRO A 1 132 ? -0.192 3.521 4.047 1 98.25 132 PRO A N 1
ATOM 1032 C CA . PRO A 1 132 ? -0.775 3.641 5.383 1 98.25 132 PRO A CA 1
ATOM 1033 C C . PRO A 1 132 ? -1.36 2.326 5.891 1 98.25 132 PRO A C 1
ATOM 1035 O O . PRO A 1 132 ? -2.559 2.248 6.176 1 98.25 132 PRO A O 1
ATOM 1038 N N . GLU A 1 133 ? -0.536 1.416 6.117 1 97.88 133 GLU A N 1
ATOM 1039 C CA . GLU A 1 133 ? -0.967 0.193 6.785 1 97.88 133 GLU A CA 1
ATOM 1040 C C . GLU A 1 133 ? -1.413 0.475 8.219 1 97.88 133 GLU A C 1
ATOM 1042 O O . GLU A 1 133 ? -0.86 1.352 8.883 1 97.88 133 GLU A O 1
ATOM 1047 N N . PRO A 1 134 ? -2.32 -0.329 8.703 1 97.94 134 PRO A N 1
ATOM 1048 C CA . PRO A 1 134 ? -2.881 -0.032 10.023 1 97.94 134 PRO A CA 1
ATOM 1049 C C . PRO A 1 134 ? -1.812 0.084 11.109 1 97.94 134 PRO A C 1
ATOM 1051 O O . PRO A 1 134 ? -1.812 1.047 11.875 1 97.94 134 PRO A O 1
ATOM 1054 N N . LEU A 1 135 ? -0.962 -0.9 11.133 1 97.44 135 LEU A N 1
ATOM 1055 C CA . LEU A 1 135 ? 0.052 -0.889 12.18 1 97.44 135 LEU A CA 1
ATOM 1056 C C . LEU A 1 135 ? 0.925 0.357 12.078 1 97.44 135 LEU A C 1
ATOM 1058 O O . LEU A 1 135 ? 1.252 0.976 13.094 1 97.44 135 LEU A O 1
ATOM 1062 N N . ARG A 1 136 ? 1.302 0.735 10.914 1 97.88 136 ARG A N 1
ATOM 1063 C CA . ARG A 1 136 ? 2.129 1.92 10.703 1 97.88 136 ARG A CA 1
ATOM 1064 C C . ARG A 1 136 ? 1.405 3.18 11.164 1 97.88 136 ARG A C 1
ATOM 1066 O O . ARG A 1 136 ? 1.982 4.012 11.867 1 97.88 136 ARG A O 1
ATOM 1073 N N . VAL A 1 137 ? 0.187 3.338 10.789 1 98.69 137 VAL A N 1
ATOM 1074 C CA . VAL A 1 137 ? -0.614 4.52 11.094 1 98.69 137 VAL A CA 1
ATOM 1075 C C . VAL A 1 137 ? -0.804 4.637 12.602 1 98.69 137 VAL A C 1
ATOM 1077 O O . VAL A 1 137 ? -0.475 5.664 13.203 1 98.69 137 VAL A O 1
ATOM 1080 N N . PHE A 1 138 ? -1.219 3.602 13.227 1 98.56 138 PHE A N 1
ATOM 1081 C CA . PHE A 1 138 ? -1.625 3.697 14.625 1 98.56 138 PHE A CA 1
ATOM 1082 C C . PHE A 1 138 ? -0.41 3.666 15.547 1 98.56 138 PHE A C 1
ATOM 1084 O O . PHE A 1 138 ? -0.409 4.301 16.594 1 98.56 138 PHE A O 1
ATOM 1091 N N . LYS A 1 139 ? 0.579 2.922 15.141 1 98.31 139 LYS A N 1
ATOM 1092 C CA . LYS A 1 139 ? 1.813 2.996 15.914 1 98.31 139 LYS A CA 1
ATOM 1093 C C . LYS A 1 139 ? 2.373 4.414 15.914 1 98.31 139 LYS A C 1
ATOM 1095 O O . LYS A 1 139 ? 2.805 4.914 16.953 1 98.31 139 LYS A O 1
ATOM 1100 N N . TRP A 1 140 ? 2.389 5.039 14.766 1 98.25 140 TRP A N 1
ATOM 1101 C CA . TRP A 1 140 ? 2.848 6.422 14.68 1 98.25 140 TRP A CA 1
ATOM 1102 C C . TRP A 1 140 ? 2.008 7.332 15.562 1 98.25 140 TRP A C 1
ATOM 1104 O O . TRP A 1 140 ? 2.545 8.188 16.281 1 98.25 140 TRP A O 1
ATOM 1114 N N . LEU A 1 141 ? 0.738 7.148 15.562 1 98.5 141 LEU A N 1
ATOM 1115 C CA . LEU A 1 141 ? -0.164 7.98 16.359 1 98.5 141 LEU A CA 1
ATOM 1116 C C . LEU A 1 141 ? 0.09 7.785 17.844 1 98.5 141 LEU A C 1
ATOM 1118 O O . LEU A 1 141 ? 0.123 8.758 18.609 1 98.5 141 LEU A O 1
ATOM 1122 N N . VAL A 1 142 ? 0.257 6.57 18.25 1 98.38 142 VAL A N 1
ATOM 1123 C CA . VAL A 1 142 ? 0.492 6.258 19.656 1 98.38 142 VAL A CA 1
ATOM 1124 C C . VAL A 1 142 ? 1.788 6.914 20.125 1 98.38 142 VAL A C 1
ATOM 1126 O O . VAL A 1 142 ? 1.818 7.566 21.172 1 98.38 142 VAL A O 1
ATOM 1129 N N . ILE A 1 143 ? 2.811 6.773 19.328 1 98 143 ILE A N 1
ATOM 1130 C CA . ILE A 1 143 ? 4.109 7.344 19.672 1 98 143 ILE A CA 1
ATOM 1131 C C . ILE A 1 143 ? 4.012 8.867 19.719 1 98 143 ILE A C 1
ATOM 1133 O O . ILE A 1 143 ? 4.535 9.508 20.625 1 98 143 ILE A O 1
ATOM 1137 N N . THR A 1 144 ? 3.369 9.43 18.75 1 97.75 144 THR A N 1
ATOM 1138 C CA . THR A 1 144 ? 3.213 10.875 18.656 1 97.75 144 THR A CA 1
ATOM 1139 C C . THR A 1 144 ? 2.43 11.406 19.859 1 97.75 144 THR A C 1
ATOM 1141 O O . THR A 1 144 ? 2.805 12.422 20.453 1 97.75 144 THR A O 1
ATOM 1144 N N . ALA A 1 145 ? 1.365 10.734 20.203 1 97.81 145 ALA A N 1
ATOM 1145 C CA . ALA A 1 145 ? 0.569 11.141 21.359 1 97.81 145 ALA A CA 1
ATOM 1146 C C . ALA A 1 145 ? 1.41 11.141 22.625 1 97.81 145 ALA A C 1
ATOM 1148 O O . ALA A 1 145 ? 1.318 12.07 23.438 1 97.81 145 ALA A O 1
ATOM 1149 N N . TYR A 1 146 ? 2.18 10.148 22.75 1 97.5 146 TYR A N 1
ATOM 1150 C CA . TYR A 1 146 ? 3.059 10.047 23.922 1 97.5 146 TYR A CA 1
ATOM 1151 C C . TYR A 1 146 ? 4.062 11.195 23.938 1 97.5 146 TYR A C 1
ATOM 1153 O O . TYR A 1 146 ? 4.23 11.859 24.969 1 97.5 146 TYR A O 1
ATOM 1161 N N . LYS A 1 147 ? 4.688 11.492 22.844 1 96.44 147 LYS A N 1
ATOM 1162 C CA . LYS A 1 147 ? 5.707 12.531 22.734 1 96.44 147 LYS A CA 1
ATOM 1163 C C . LYS A 1 147 ? 5.113 13.914 22.984 1 96.44 147 LYS A C 1
ATOM 1165 O O . LYS A 1 147 ? 5.781 14.797 23.547 1 96.44 147 LYS A O 1
ATOM 1170 N N . LEU A 1 148 ? 3.867 14.086 22.594 1 96.5 148 LEU A N 1
ATOM 1171 C CA . LEU A 1 148 ? 3.221 15.391 22.734 1 96.5 148 LEU A CA 1
ATOM 1172 C C . LEU A 1 148 ? 2.566 15.531 24.094 1 96.5 148 LEU A C 1
ATOM 1174 O O . LEU A 1 148 ? 1.966 16.562 24.406 1 96.5 148 LEU A O 1
ATOM 1178 N N . GLY A 1 149 ? 2.619 14.492 24.891 1 95.25 149 GLY A N 1
ATOM 1179 C CA . GLY A 1 149 ? 2.041 14.531 26.219 1 95.25 149 GLY A CA 1
ATOM 1180 C C . GLY A 1 149 ? 0.54 14.312 26.234 1 95.25 149 GLY A C 1
ATOM 1181 O O . GLY A 1 149 ? -0.137 14.648 27.203 1 95.25 149 GLY A O 1
ATOM 1182 N N . LEU A 1 150 ? 0.003 13.781 25.156 1 95.94 150 LEU A N 1
ATOM 1183 C CA . LEU A 1 150 ? -1.434 13.555 25.062 1 95.94 150 LEU A CA 1
ATOM 1184 C C . LEU A 1 150 ? -1.808 12.18 25.594 1 95.94 150 LEU A C 1
ATOM 1186 O O . LEU A 1 150 ? -2.99 11.883 25.781 1 95.94 150 LEU A O 1
ATOM 1190 N N . ALA A 1 151 ? -0.798 11.367 25.719 1 94.81 151 ALA A N 1
ATOM 1191 C CA . ALA A 1 151 ? -0.943 10.055 26.344 1 94.81 151 ALA A CA 1
ATOM 1192 C C . ALA A 1 151 ? 0.1 9.844 27.438 1 94.81 151 ALA A C 1
ATOM 1194 O O . ALA A 1 151 ? 1.256 10.25 27.281 1 94.81 151 ALA A O 1
ATOM 1195 N N . GLU A 1 152 ? -0.274 9.188 28.438 1 93.06 152 GLU A N 1
ATOM 1196 C CA . GLU A 1 152 ? 0.604 9.023 29.594 1 93.06 152 GLU A CA 1
ATOM 1197 C C . GLU A 1 152 ? 1.643 7.93 29.328 1 93.06 152 GLU A C 1
ATOM 1199 O O . GLU A 1 152 ? 2.736 7.965 29.906 1 93.06 152 GLU A O 1
ATOM 1204 N N . LYS A 1 153 ? 1.304 6.965 28.578 1 93.62 153 LYS A N 1
ATOM 1205 C CA . LYS A 1 153 ? 2.209 5.852 28.297 1 93.62 153 LYS A CA 1
ATOM 1206 C C . LYS A 1 153 ? 2.072 5.367 26.859 1 93.62 153 LYS A C 1
ATOM 1208 O O . LYS A 1 153 ? 1.08 5.664 26.188 1 93.62 153 LYS A O 1
ATOM 1213 N N . LEU A 1 154 ? 3.156 4.656 26.5 1 94.12 154 LEU A N 1
ATOM 1214 C CA . LEU A 1 154 ? 3.094 3.959 25.219 1 94.12 154 LEU A CA 1
ATOM 1215 C C . LEU A 1 154 ? 2.189 2.734 25.297 1 94.12 154 LEU A C 1
ATOM 1217 O O . LEU A 1 154 ? 2.482 1.793 26.047 1 94.12 154 LEU A O 1
ATOM 1221 N N . ASP A 1 155 ? 1.178 2.709 24.594 1 93.88 155 ASP A N 1
ATOM 1222 C CA . ASP A 1 155 ? 0.169 1.659 24.703 1 93.88 155 ASP A CA 1
ATOM 1223 C C . ASP A 1 155 ? 0.515 0.467 23.812 1 93.88 155 ASP A C 1
ATOM 1225 O O . ASP A 1 155 ? -0.124 0.249 22.781 1 93.88 155 ASP A O 1
ATOM 1229 N N . VAL A 1 156 ? 1.306 -0.372 24.25 1 96.25 156 VAL A N 1
ATOM 1230 C CA . VAL A 1 156 ? 1.812 -1.514 23.5 1 96.25 156 VAL A CA 1
ATOM 1231 C C . VAL A 1 156 ? 0.688 -2.52 23.266 1 96.25 156 VAL A C 1
ATOM 1233 O O . VAL A 1 156 ? 0.629 -3.162 22.203 1 96.25 156 VAL A O 1
ATOM 1236 N N . LYS A 1 157 ? -0.176 -2.668 24.219 1 96.12 157 LYS A N 1
ATOM 1237 C CA . LYS A 1 157 ? -1.302 -3.588 24.094 1 96.12 157 LYS A CA 1
ATOM 1238 C C . LYS A 1 157 ? -2.221 -3.166 22.938 1 96.12 157 LYS A C 1
ATOM 1240 O O . LYS A 1 157 ? -2.689 -4.008 22.172 1 96.12 157 LYS A O 1
ATOM 1245 N N . PHE A 1 158 ? -2.455 -1.895 22.844 1 97.81 158 PHE A N 1
ATOM 1246 C CA . PHE A 1 158 ? -3.287 -1.381 21.766 1 97.81 158 PHE A CA 1
ATOM 1247 C C . PHE A 1 158 ? -2.617 -1.605 20.422 1 97.81 158 PHE A C 1
ATOM 1249 O O . PHE A 1 158 ? -3.271 -2.014 19.453 1 97.81 158 PHE A O 1
ATOM 1256 N N . ILE A 1 159 ? -1.359 -1.376 20.359 1 97.88 159 ILE A N 1
ATOM 1257 C CA . ILE A 1 159 ? -0.617 -1.562 19.125 1 97.88 159 ILE A CA 1
ATOM 1258 C C . ILE A 1 159 ? -0.707 -3.02 18.672 1 97.88 159 ILE A C 1
ATOM 1260 O O . ILE A 1 159 ? -0.92 -3.305 17.5 1 97.88 159 ILE A O 1
ATOM 1264 N N . ARG A 1 160 ? -0.535 -3.938 19.578 1 96.31 160 ARG A N 1
ATOM 1265 C CA . ARG A 1 160 ? -0.663 -5.359 19.266 1 96.31 160 ARG A CA 1
ATOM 1266 C C . ARG A 1 160 ? -2.066 -5.688 18.766 1 96.31 160 ARG A C 1
ATOM 1268 O O . ARG A 1 160 ? -2.23 -6.477 17.844 1 96.31 160 ARG A O 1
ATOM 1275 N N . TRP A 1 161 ? -3.031 -5.117 19.453 1 96.81 161 TRP A N 1
ATOM 1276 C CA . TRP A 1 161 ? -4.422 -5.312 19.047 1 96.81 161 TRP A CA 1
ATOM 1277 C C . TRP A 1 161 ? -4.656 -4.828 17.625 1 96.81 161 TRP A C 1
ATOM 1279 O O . TRP A 1 161 ? -5.34 -5.492 16.844 1 96.81 161 TRP A O 1
ATOM 1289 N N . VAL A 1 162 ? -4.078 -3.693 17.234 1 97.44 162 VAL A N 1
ATOM 1290 C CA . VAL A 1 162 ? -4.195 -3.16 15.883 1 97.44 162 VAL A CA 1
ATOM 1291 C C . VAL A 1 162 ? -3.619 -4.156 14.883 1 97.44 162 VAL A C 1
ATOM 1293 O O . VAL A 1 162 ? -4.23 -4.434 13.844 1 97.44 162 VAL A O 1
ATOM 1296 N N . TYR A 1 163 ? -2.502 -4.664 15.234 1 96.5 163 TYR A N 1
ATOM 1297 C CA . TYR A 1 163 ? -1.848 -5.641 14.375 1 96.5 163 TYR A CA 1
ATOM 1298 C C . TYR A 1 163 ? -2.762 -6.832 14.109 1 96.5 163 TYR A C 1
ATOM 1300 O O . TYR A 1 163 ? -2.873 -7.297 12.969 1 96.5 163 TYR A O 1
ATOM 1308 N N . GLU A 1 164 ? -3.436 -7.227 15.086 1 95.94 164 GLU A N 1
ATOM 1309 C CA . GLU A 1 164 ? -4.215 -8.461 15.016 1 95.94 164 GLU A CA 1
ATOM 1310 C C . GLU A 1 164 ? -5.582 -8.211 14.383 1 95.94 164 GLU A C 1
ATOM 1312 O O . GLU A 1 164 ? -6.078 -9.047 13.625 1 95.94 164 GLU A O 1
ATOM 1317 N N . TYR A 1 165 ? -6.125 -7.027 14.625 1 95.94 165 TYR A N 1
ATOM 1318 C CA . TYR A 1 165 ? -7.57 -6.992 14.422 1 95.94 165 TYR A CA 1
ATOM 1319 C C . TYR A 1 165 ? -7.961 -5.871 13.461 1 95.94 165 TYR A C 1
ATOM 1321 O O . TYR A 1 165 ? -9.133 -5.719 13.125 1 95.94 165 TYR A O 1
ATOM 1329 N N . VAL A 1 166 ? -7.047 -5.055 13.039 1 96.69 166 VAL A N 1
ATOM 1330 C CA . VAL A 1 166 ? -7.367 -4.02 12.062 1 96.69 166 VAL A CA 1
ATOM 1331 C C . VAL A 1 166 ? -6.773 -4.387 10.703 1 96.69 166 VAL A C 1
ATOM 1333 O O . VAL A 1 166 ? -5.559 -4.547 10.57 1 96.69 166 VAL A O 1
ATOM 1336 N N . ASP A 1 167 ? -7.656 -4.504 9.75 1 96.94 167 ASP A N 1
ATOM 1337 C CA . ASP A 1 167 ? -7.242 -4.934 8.422 1 96.94 167 ASP A CA 1
ATOM 1338 C C . ASP A 1 167 ? -7.301 -3.775 7.422 1 96.94 167 ASP A C 1
ATOM 1340 O O . ASP A 1 167 ? -8.203 -2.939 7.488 1 96.94 167 ASP A O 1
ATOM 1344 N N . LEU A 1 168 ? -6.316 -3.697 6.562 1 97.75 168 LEU A N 1
ATOM 1345 C CA . LEU A 1 168 ? -6.43 -2.854 5.379 1 97.75 168 LEU A CA 1
ATOM 1346 C C . LEU A 1 168 ? -7.281 -3.529 4.309 1 97.75 168 LEU A C 1
ATOM 1348 O O . LEU A 1 168 ? -6.867 -4.531 3.719 1 97.75 168 LEU A O 1
ATOM 1352 N N . ALA A 1 169 ? -8.422 -3.016 4.047 1 96.56 169 ALA A N 1
ATOM 1353 C CA . ALA A 1 169 ? -9.375 -3.654 3.145 1 96.56 169 ALA A CA 1
ATOM 1354 C C . ALA A 1 169 ? -9.156 -3.203 1.704 1 96.56 169 ALA A C 1
ATOM 1356 O O . ALA A 1 169 ? -9.398 -3.965 0.765 1 96.56 169 ALA A O 1
ATOM 1357 N N . ASP A 1 170 ? -8.773 -1.966 1.589 1 96.88 170 ASP A N 1
ATOM 1358 C CA . ASP A 1 170 ? -8.602 -1.437 0.24 1 96.88 170 ASP A CA 1
ATOM 1359 C C . ASP A 1 170 ? -7.68 -0.217 0.244 1 96.88 170 ASP A C 1
ATOM 1361 O O . ASP A 1 170 ? -7.48 0.411 1.285 1 96.88 170 ASP A O 1
ATOM 1365 N N . LEU A 1 171 ? -7.109 0.038 -0.883 1 98 171 LEU A N 1
ATOM 1366 C CA . LEU A 1 171 ? -6.273 1.202 -1.149 1 98 171 LEU A CA 1
ATOM 1367 C C . LEU A 1 171 ? -6.57 1.782 -2.527 1 98 171 LEU A C 1
ATOM 1369 O O . LEU A 1 171 ? -6.676 1.041 -3.508 1 98 171 LEU A O 1
ATOM 1373 N N . ARG A 1 172 ? -6.715 3.088 -2.578 1 98.06 172 ARG A N 1
ATOM 1374 C CA . ARG A 1 172 ? -6.941 3.799 -3.834 1 98.06 172 ARG A CA 1
ATOM 1375 C C . ARG A 1 172 ? -6.004 4.992 -3.963 1 98.06 172 ARG A C 1
ATOM 1377 O O . ARG A 1 172 ? -5.656 5.629 -2.965 1 98.06 172 ARG A O 1
ATOM 1384 N N . CYS A 1 173 ? -5.668 5.27 -5.18 1 98 173 CYS A N 1
ATOM 1385 C CA . CYS A 1 173 ? -4.777 6.398 -5.43 1 98 173 CYS A CA 1
ATOM 1386 C C . CYS A 1 173 ? -5.531 7.551 -6.086 1 98 173 CYS A C 1
ATOM 1388 O O . CYS A 1 173 ? -6.379 7.328 -6.949 1 98 173 CYS A O 1
ATOM 1390 N N . HIS A 1 174 ? -5.219 8.703 -5.668 1 96.62 174 HIS A N 1
ATOM 1391 C CA . HIS A 1 174 ? -5.84 9.875 -6.27 1 96.62 174 HIS A CA 1
ATOM 1392 C C . HIS A 1 174 ? -5.234 10.18 -7.637 1 96.62 174 HIS A C 1
ATOM 1394 O O . HIS A 1 174 ? -5.824 10.906 -8.438 1 96.62 174 HIS A O 1
ATOM 1400 N N . ARG A 1 175 ? -4.102 9.633 -7.879 1 94.56 175 ARG A N 1
ATOM 1401 C CA . ARG A 1 175 ? -3.379 9.734 -9.148 1 94.56 175 ARG A CA 1
ATOM 1402 C C . ARG A 1 175 ? -2.945 8.359 -9.641 1 94.56 175 ARG A C 1
ATOM 1404 O O . ARG A 1 175 ? -3.125 7.359 -8.945 1 94.56 175 ARG A O 1
ATOM 1411 N N . PRO A 1 176 ? -2.449 8.32 -10.797 1 92.62 176 PRO A N 1
ATOM 1412 C CA . PRO A 1 176 ? -2.014 7.016 -11.297 1 92.62 176 PRO A CA 1
ATOM 1413 C C . PRO A 1 176 ? -0.991 6.344 -10.383 1 92.62 176 PRO A C 1
ATOM 1415 O O . PRO A 1 176 ? -0.948 5.113 -10.297 1 92.62 176 PRO A O 1
ATOM 1418 N N . SER A 1 177 ? -0.247 7.168 -9.789 1 96.31 177 SER A N 1
ATOM 1419 C CA . SER A 1 177 ? 0.699 6.711 -8.773 1 96.31 177 SER A CA 1
ATOM 1420 C C . SER A 1 177 ? 0.197 7.027 -7.371 1 96.31 177 SER A C 1
ATOM 1422 O O . SER A 1 177 ? -0.317 8.117 -7.121 1 96.31 177 SER A O 1
ATOM 1424 N N . CYS A 1 178 ? 0.372 6.07 -6.516 1 98.12 178 CYS A N 1
ATOM 1425 C CA . CYS A 1 178 ? -0.066 6.273 -5.137 1 98.12 178 CYS A CA 1
ATOM 1426 C C . CYS A 1 178 ? 0.915 7.16 -4.379 1 98.12 178 CYS A C 1
ATOM 1428 O O . CYS A 1 178 ? 0.551 7.781 -3.381 1 98.12 178 CYS A O 1
ATOM 1430 N N . VAL A 1 179 ? 2.158 7.109 -4.812 1 98.25 179 VAL A N 1
ATOM 1431 C CA . VAL A 1 179 ? 3.172 7.973 -4.211 1 98.25 179 VAL A CA 1
ATOM 1432 C C . VAL A 1 179 ? 3.42 9.18 -5.109 1 98.25 179 VAL A C 1
ATOM 1434 O O . VAL A 1 179 ? 3.801 9.031 -6.273 1 98.25 179 VAL A O 1
ATOM 1437 N N . VAL A 1 180 ? 3.232 10.32 -4.562 1 97.06 180 VAL A N 1
ATOM 1438 C CA . VAL A 1 180 ? 3.355 11.516 -5.383 1 97.06 180 VAL A CA 1
ATOM 1439 C C . VAL A 1 180 ? 4.547 12.344 -4.91 1 97.06 180 VAL A C 1
ATOM 1441 O O . VAL A 1 180 ? 4.859 12.375 -3.717 1 97.06 180 VAL A O 1
ATOM 1444 N N . LYS A 1 181 ? 5.133 12.945 -5.836 1 94.38 181 LYS A N 1
ATOM 1445 C CA . LYS A 1 181 ? 6.223 13.883 -5.594 1 94.38 181 LYS A CA 1
ATOM 1446 C C . LYS A 1 181 ? 5.711 15.32 -5.543 1 94.38 181 LYS A C 1
ATOM 1448 O O . LYS A 1 181 ? 4.957 15.75 -6.422 1 94.38 181 LYS A O 1
ATOM 1453 N N . VAL A 1 182 ? 6.086 15.977 -4.516 1 92.38 182 VAL A N 1
ATOM 1454 C CA . VAL A 1 182 ? 5.746 17.391 -4.43 1 92.38 182 VAL A CA 1
ATOM 1455 C C . VAL A 1 182 ? 7.02 18.219 -4.324 1 92.38 182 VAL A C 1
ATOM 1457 O O . VAL A 1 182 ? 7.941 17.875 -3.584 1 92.38 182 VAL A O 1
ATOM 1460 N N . LYS A 1 183 ? 7.051 19.266 -5.082 1 90.44 183 LYS A N 1
ATOM 1461 C CA . LYS A 1 183 ? 8.188 20.172 -5.051 1 90.44 183 LYS A CA 1
ATOM 1462 C C . LYS A 1 183 ? 8.008 21.25 -3.977 1 90.44 183 LYS A C 1
ATOM 1464 O O . LYS A 1 183 ? 7.121 22.094 -4.082 1 90.44 183 LYS A O 1
ATOM 1469 N N . TYR A 1 184 ? 8.727 21.094 -2.963 1 83.56 184 TYR A N 1
ATOM 1470 C CA . TYR A 1 184 ? 8.617 22.062 -1.876 1 83.56 184 TYR A CA 1
ATOM 1471 C C . TYR A 1 184 ? 9.273 23.391 -2.256 1 83.56 184 TYR A C 1
ATOM 1473 O O . TYR A 1 184 ? 8.641 24.438 -2.205 1 83.56 184 TYR A O 1
ATOM 1481 N N . ASP A 1 185 ? 10.461 23.234 -2.447 1 77.06 185 ASP A N 1
ATOM 1482 C CA . ASP A 1 185 ? 11.195 24.391 -2.943 1 77.06 185 ASP A CA 1
ATOM 1483 C C . ASP A 1 185 ? 12.055 24.031 -4.148 1 77.06 185 ASP A C 1
ATOM 1485 O O . ASP A 1 185 ? 11.992 22.906 -4.645 1 77.06 185 ASP A O 1
ATOM 1489 N N . GLY A 1 186 ? 12.391 24.812 -5 1 67.81 186 GLY A N 1
ATOM 1490 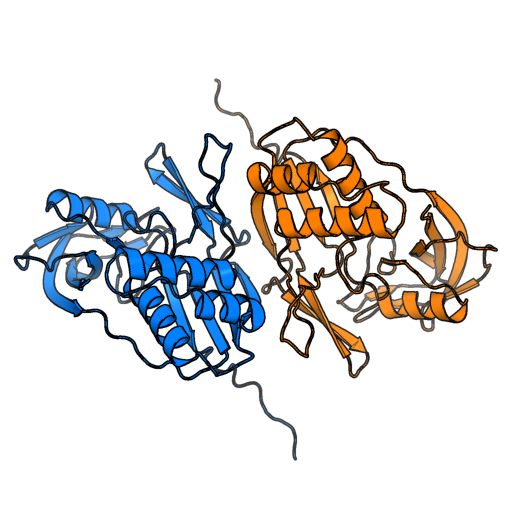C CA . GLY A 1 186 ? 13.195 24.578 -6.188 1 67.81 186 GLY A CA 1
ATOM 1491 C C . GLY A 1 186 ? 14.219 23.469 -6.004 1 67.81 186 GLY A C 1
ATOM 1492 O O . GLY A 1 186 ? 14.656 22.859 -6.98 1 67.81 186 GLY A O 1
ATOM 1493 N N . ARG A 1 187 ? 14.547 23.047 -4.766 1 69.38 187 ARG A N 1
ATOM 1494 C CA . ARG A 1 187 ? 15.641 22.094 -4.59 1 69.38 187 ARG A CA 1
ATOM 1495 C C . ARG A 1 187 ? 15.156 20.828 -3.877 1 69.38 187 ARG A C 1
ATOM 1497 O O . ARG A 1 187 ? 15.648 19.734 -4.145 1 69.38 187 ARG A O 1
ATOM 1504 N N . ARG A 1 188 ? 14.141 21 -3.029 1 84.38 188 ARG A N 1
ATOM 1505 C CA . ARG A 1 188 ? 13.734 19.875 -2.184 1 84.38 188 ARG A CA 1
ATOM 1506 C C . ARG A 1 188 ? 12.406 19.297 -2.646 1 84.38 188 ARG A C 1
ATOM 1508 O O . ARG A 1 188 ? 11.477 20.031 -2.969 1 84.38 188 ARG A O 1
ATOM 1515 N N . SER A 1 189 ? 12.438 17.969 -2.797 1 91.25 189 SER A N 1
ATOM 1516 C CA . SER A 1 189 ? 11.211 17.266 -3.131 1 91.25 189 SER A CA 1
ATOM 1517 C C . SER A 1 189 ? 10.75 16.375 -1.977 1 91.25 189 SER A C 1
ATOM 1519 O O . SER A 1 189 ? 11.57 15.82 -1.249 1 91.25 189 SER A O 1
ATOM 1521 N N . LEU A 1 190 ? 9.469 16.406 -1.818 1 92.5 190 LEU A N 1
ATOM 1522 C CA . LEU A 1 190 ? 8.836 15.539 -0.834 1 92.5 190 LEU A CA 1
ATOM 1523 C C . LEU A 1 190 ? 7.98 14.469 -1.519 1 92.5 190 LEU A C 1
ATOM 1525 O O . LEU A 1 190 ? 7.508 14.68 -2.639 1 92.5 190 LEU A O 1
ATOM 1529 N N . TYR A 1 191 ? 7.859 13.406 -0.823 1 95.56 191 TYR A N 1
ATOM 1530 C CA . TYR A 1 191 ? 7.066 12.297 -1.341 1 95.56 191 TYR A CA 1
ATOM 1531 C C . TYR A 1 191 ? 6.066 11.805 -0.301 1 95.56 191 TYR A C 1
ATOM 1533 O O . TYR A 1 191 ? 6.301 11.93 0.903 1 95.56 191 TYR A O 1
ATOM 1541 N N . GLY A 1 192 ? 4.98 11.297 -0.805 1 98 192 GLY A N 1
ATOM 1542 C CA . GLY A 1 192 ? 4.035 10.695 0.119 1 98 192 GLY A CA 1
ATOM 1543 C C . GLY A 1 192 ? 2.895 9.977 -0.58 1 98 192 GLY A C 1
ATOM 1544 O O . GLY A 1 192 ? 2.705 10.125 -1.788 1 98 192 GLY A O 1
ATOM 1545 N N . PHE A 1 193 ? 2.24 9.211 0.138 1 98.75 193 PHE A N 1
ATOM 1546 C CA . PHE A 1 193 ? 1.029 8.547 -0.333 1 98.75 193 PHE A CA 1
ATOM 1547 C C . PHE A 1 193 ? -0.108 9.555 -0.492 1 98.75 193 PHE A C 1
ATOM 1549 O O . PHE A 1 193 ? -0.382 10.336 0.418 1 98.75 193 PHE A O 1
ATOM 1556 N N . TYR A 1 194 ? -0.738 9.555 -1.562 1 98.5 194 TYR A N 1
ATOM 1557 C CA . TYR A 1 194 ? -1.875 10.414 -1.862 1 98.5 194 TYR A CA 1
ATOM 1558 C C . TYR A 1 194 ? -3.051 9.602 -2.393 1 98.5 194 TYR A C 1
ATOM 1560 O O . TYR A 1 194 ? -3.086 9.25 -3.574 1 98.5 194 TYR A O 1
ATOM 1568 N N . GLY A 1 195 ? -3.973 9.297 -1.45 1 98.31 195 GLY A N 1
ATOM 1569 C CA . GLY A 1 195 ? -5.09 8.438 -1.801 1 98.31 195 GLY A CA 1
ATOM 1570 C C . GLY A 1 195 ? -6.008 8.141 -0.628 1 98.31 195 GLY A C 1
ATOM 1571 O O . GLY A 1 195 ? -6.168 8.969 0.265 1 98.31 195 GLY A O 1
ATOM 1572 N N . VAL A 1 196 ? -6.668 6.996 -0.731 1 98.44 196 VAL A N 1
ATOM 1573 C CA . VAL A 1 196 ? -7.656 6.578 0.256 1 98.44 196 VAL A CA 1
ATOM 1574 C C . VAL A 1 196 ? -7.328 5.172 0.754 1 98.44 196 VAL A C 1
ATOM 1576 O O . VAL A 1 196 ? -6.992 4.289 -0.038 1 98.44 196 VAL A O 1
ATOM 1579 N N . ALA A 1 1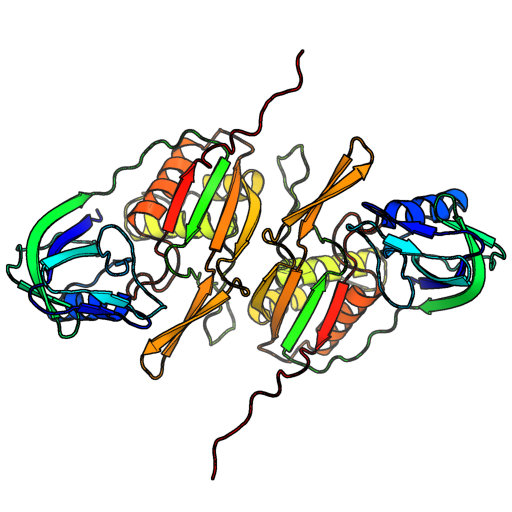97 ? -7.348 4.992 2.002 1 98.44 197 ALA A N 1
ATOM 1580 C CA . ALA A 1 197 ? -7.215 3.678 2.623 1 98.44 197 ALA A CA 1
ATOM 1581 C C . ALA A 1 197 ? -8.477 3.309 3.4 1 98.44 197 ALA A C 1
ATOM 1583 O O . ALA A 1 197 ? -9.023 4.137 4.133 1 98.44 197 ALA A O 1
ATOM 1584 N N . LYS A 1 198 ? -8.883 2.121 3.24 1 98.19 198 LYS A N 1
ATOM 1585 C CA . LYS A 1 198 ? -10.047 1.616 3.969 1 98.19 198 LYS A CA 1
ATOM 1586 C C . LYS A 1 198 ? -9.641 0.527 4.957 1 98.19 198 LYS A C 1
ATOM 1588 O O . LYS A 1 198 ? -8.859 -0.367 4.621 1 98.19 198 LYS A O 1
ATOM 1593 N N . TYR A 1 199 ? -10.211 0.591 6.105 1 97.56 199 TYR A N 1
ATOM 1594 C CA . TYR A 1 199 ? -9.891 -0.363 7.16 1 97.56 199 TYR A CA 1
ATOM 1595 C C . TYR A 1 199 ? -11.148 -1.052 7.68 1 97.56 199 TYR A C 1
ATOM 1597 O O . TYR A 1 199 ? -12.227 -0.46 7.684 1 97.56 199 TYR A O 1
ATOM 1605 N N . VAL A 1 200 ? -10.969 -2.248 8.141 1 96.56 200 VAL A N 1
ATOM 1606 C CA . VAL A 1 200 ? -12.023 -2.992 8.82 1 96.56 200 VAL A CA 1
ATOM 1607 C C . VAL A 1 200 ? -11.516 -3.488 10.172 1 96.56 200 VAL A C 1
ATOM 1609 O O . VAL A 1 200 ? -10.438 -4.086 10.258 1 96.56 200 VAL A O 1
ATOM 1612 N N . VAL A 1 201 ? -12.258 -3.209 11.156 1 96.06 201 VAL A N 1
ATOM 1613 C CA . VAL A 1 201 ? -11.906 -3.617 12.516 1 96.06 201 VAL A CA 1
ATOM 1614 C C . VAL A 1 201 ? -12.664 -4.895 12.883 1 96.06 201 VAL A C 1
ATOM 1616 O O . VAL A 1 201 ? -13.891 -4.938 12.805 1 96.06 201 VAL A O 1
ATOM 1619 N N . GLN A 1 202 ? -11.93 -5.887 13.398 1 94.44 202 GLN A N 1
ATOM 1620 C CA . GLN A 1 202 ? -12.5 -7.215 13.586 1 94.44 202 GLN A CA 1
ATOM 1621 C C . GLN A 1 202 ? -12.852 -7.469 15.047 1 94.44 202 GLN A C 1
ATOM 1623 O O . GLN A 1 202 ? -13.438 -8.5 15.383 1 94.44 202 GLN A O 1
ATOM 1628 N N . ASP A 1 203 ? -12.469 -6.562 15.875 1 93.44 203 ASP A N 1
ATOM 1629 C CA . ASP A 1 203 ? -12.641 -6.688 17.312 1 93.44 203 ASP A CA 1
ATOM 1630 C C . ASP A 1 203 ? -12.992 -5.34 17.938 1 93.44 203 ASP A C 1
ATOM 1632 O O . ASP A 1 203 ? -12.469 -4.301 17.547 1 93.44 203 ASP A O 1
ATOM 1636 N N . ASP A 1 204 ? -13.828 -5.344 18.969 1 93.06 204 ASP A N 1
ATOM 1637 C CA . ASP A 1 204 ? -14.344 -4.07 19.453 1 93.06 204 ASP A CA 1
ATOM 1638 C C . ASP A 1 204 ? -13.742 -3.717 20.812 1 93.06 204 ASP A C 1
ATOM 1640 O O . ASP A 1 204 ? -14.094 -2.697 21.406 1 93.06 204 ASP A O 1
ATOM 1644 N N . ARG A 1 205 ? -12.797 -4.453 21.328 1 93.75 205 ARG A N 1
ATOM 1645 C CA . ARG A 1 205 ? -12.25 -4.301 22.672 1 93.75 205 ARG A CA 1
ATOM 1646 C C . ARG A 1 205 ? -11.609 -2.93 22.859 1 93.75 205 ARG A C 1
ATOM 1648 O O . ARG A 1 205 ? -11.617 -2.375 23.953 1 93.75 205 ARG A O 1
ATOM 1655 N N . TYR A 1 206 ? -11.039 -2.352 21.766 1 95.81 206 TYR A N 1
ATOM 1656 C CA . TYR A 1 206 ? -10.281 -1.118 21.922 1 95.81 206 TYR A CA 1
ATOM 1657 C C . TYR A 1 206 ? -10.836 -0.021 21.016 1 95.81 206 TYR A C 1
ATOM 1659 O O . TYR A 1 206 ? -10.094 0.829 20.531 1 95.81 206 TYR A O 1
ATOM 1667 N N . MET A 1 207 ? -12.102 -0.009 20.875 1 95.19 207 MET A N 1
ATOM 1668 C CA . MET A 1 207 ? -12.734 0.945 19.969 1 95.19 207 MET A CA 1
ATOM 1669 C C . MET A 1 207 ? -12.625 2.367 20.516 1 95.19 207 MET A C 1
ATOM 1671 O O . MET A 1 207 ? -12.523 3.324 19.75 1 95.19 207 MET A O 1
ATOM 1675 N N . ASP A 1 208 ? -12.625 2.48 21.812 1 95 208 ASP A N 1
ATOM 1676 C CA . ASP A 1 208 ? -12.461 3.805 22.406 1 95 208 ASP A CA 1
ATOM 1677 C C . ASP A 1 208 ? -11.086 4.383 22.078 1 95 208 ASP A C 1
ATOM 1679 O O . ASP A 1 208 ? -10.977 5.551 21.703 1 95 208 ASP A O 1
ATOM 1683 N N . LYS A 1 209 ? -10.109 3.588 22.25 1 96.38 209 LYS A N 1
ATOM 1684 C CA . LYS A 1 209 ? -8.758 4.02 21.922 1 96.38 209 LYS A CA 1
ATOM 1685 C C . LYS A 1 209 ? -8.602 4.289 20.438 1 96.38 209 LYS A C 1
ATOM 1687 O O . LYS A 1 209 ? -7.957 5.258 20.031 1 96.38 209 LYS A O 1
ATOM 1692 N N . LEU A 1 210 ? -9.195 3.391 19.703 1 97.19 210 LEU A N 1
ATOM 1693 C CA . LEU A 1 210 ? -9.172 3.588 18.25 1 97.19 210 LEU A CA 1
ATOM 1694 C C . LEU A 1 210 ? -9.781 4.938 17.875 1 97.19 210 LEU A C 1
ATOM 1696 O O . LEU A 1 210 ? -9.203 5.684 17.094 1 97.19 210 LEU A O 1
ATOM 1700 N N . SER A 1 211 ? -10.875 5.227 18.5 1 97.06 211 SER A N 1
ATOM 1701 C CA . SER A 1 211 ? -11.555 6.492 18.234 1 97.06 211 SER A CA 1
ATOM 1702 C C . SER A 1 211 ? -10.68 7.68 18.641 1 97.06 211 SER A C 1
ATOM 1704 O O . SER A 1 211 ? -10.656 8.695 17.938 1 97.06 211 SER A O 1
ATOM 1706 N N . TYR A 1 212 ? -10.039 7.527 19.703 1 97.31 212 TYR A N 1
ATOM 1707 C CA . TYR A 1 212 ? -9.133 8.57 20.172 1 97.31 212 TYR A CA 1
ATOM 1708 C C . TYR A 1 212 ? -8.062 8.875 19.125 1 97.31 212 TYR A C 1
ATOM 1710 O O . TYR A 1 212 ? -7.859 10.031 18.766 1 97.31 212 TYR A O 1
ATOM 1718 N N . TYR A 1 213 ? -7.453 7.883 18.594 1 97.69 213 TYR A N 1
ATOM 1719 C CA . TYR A 1 213 ? -6.324 8.078 17.688 1 97.69 213 TYR A CA 1
ATOM 1720 C C . TYR A 1 213 ? -6.801 8.5 16.297 1 97.69 213 TYR A C 1
ATOM 1722 O O . TYR A 1 213 ? -6.125 9.266 15.609 1 97.69 213 TYR A O 1
ATOM 1730 N N . VAL A 1 214 ? -7.938 8.031 15.906 1 97.88 214 VAL A N 1
ATOM 1731 C CA . VAL A 1 214 ? -8.539 8.516 14.664 1 97.88 214 VAL A CA 1
ATOM 1732 C C . VAL A 1 214 ? -8.82 10.016 14.789 1 97.88 214 VAL A C 1
ATOM 1734 O O . VAL A 1 214 ? -8.539 10.781 13.859 1 97.88 214 VAL A O 1
ATOM 1737 N N . SER A 1 215 ? -9.359 10.367 15.93 1 97.75 215 SER A N 1
ATOM 1738 C CA . SER A 1 215 ? -9.617 11.781 16.172 1 97.75 215 SER A CA 1
ATOM 1739 C C . SER A 1 215 ? -8.32 12.586 16.156 1 97.75 215 SER A C 1
ATOM 1741 O O . SER A 1 215 ? -8.297 13.703 15.633 1 97.75 215 SER A O 1
ATOM 1743 N N . LEU A 1 216 ? -7.324 12.031 16.703 1 98.12 216 LEU A N 1
ATOM 1744 C CA . LEU A 1 216 ? -6.039 12.719 16.719 1 98.12 216 LEU A CA 1
ATOM 1745 C C . LEU A 1 216 ? -5.5 12.914 15.305 1 98.12 216 LEU A C 1
ATOM 1747 O O . LEU A 1 216 ? -4.965 13.977 14.984 1 98.12 216 LEU A O 1
ATOM 1751 N N . ALA A 1 217 ? -5.621 11.898 14.492 1 98.44 217 ALA A N 1
ATOM 1752 C CA . ALA A 1 217 ? -5.195 12 13.094 1 98.44 217 ALA A CA 1
ATOM 1753 C C . ALA A 1 217 ? -5.918 13.141 12.383 1 98.44 217 ALA A C 1
ATOM 1755 O O . ALA A 1 217 ? -5.309 13.891 11.617 1 98.44 217 ALA A O 1
ATOM 1756 N N . ASN A 1 218 ? -7.16 13.297 12.688 1 97.19 218 ASN A N 1
ATOM 1757 C CA . ASN A 1 218 ? -7.957 14.359 12.086 1 97.19 218 ASN A CA 1
ATOM 1758 C C . ASN A 1 218 ? -7.531 15.734 12.586 1 97.19 218 ASN A C 1
ATOM 1760 O O . ASN A 1 218 ? -7.605 16.719 11.852 1 97.19 218 ASN A O 1
ATOM 1764 N N . PHE A 1 219 ? -7.164 15.703 13.758 1 98 219 PHE A N 1
ATOM 1765 C CA . PHE A 1 219 ? -6.82 16.969 14.406 1 98 219 PHE A CA 1
ATOM 1766 C C . PHE A 1 219 ? -5.422 17.422 14 1 98 219 PHE A C 1
ATOM 1768 O O . PHE A 1 219 ? -5.23 18.562 13.594 1 98 219 PHE A O 1
ATOM 1775 N N . LEU A 1 220 ? -4.465 16.562 14 1 98.19 220 LEU A N 1
ATOM 1776 C CA . LEU A 1 220 ? -3.039 16.859 13.906 1 98.19 220 LEU A CA 1
ATOM 1777 C C . LEU A 1 220 ? -2.508 16.531 12.516 1 98.19 220 LEU A C 1
ATOM 1779 O O . LEU A 1 220 ? -1.546 17.141 12.047 1 98.19 220 LEU A O 1
ATOM 1783 N N . GLY A 1 221 ? -3.062 15.609 11.859 1 98.31 221 GLY A N 1
ATOM 1784 C CA . GLY A 1 221 ? -2.488 15.008 10.672 1 98.31 221 GLY A CA 1
ATOM 1785 C C . GLY A 1 221 ? -1.68 13.758 10.961 1 98.31 221 GLY A C 1
ATOM 1786 O O . GLY A 1 221 ? -1.649 13.281 12.094 1 98.31 221 GLY A O 1
ATOM 1787 N N . LEU A 1 222 ? -1.04 13.25 9.844 1 98.5 222 LEU A N 1
ATOM 1788 C CA . LEU A 1 222 ? -0.351 11.969 9.961 1 98.5 222 LEU A CA 1
ATOM 1789 C C . LEU A 1 222 ? 1.061 12.055 9.391 1 98.5 222 LEU A C 1
ATOM 1791 O O . LEU A 1 222 ? 1.282 12.711 8.375 1 98.5 222 LEU A O 1
ATOM 1795 N N . GLY A 1 223 ? 1.963 11.391 10.117 1 98.06 223 GLY A N 1
ATOM 1796 C CA . GLY A 1 223 ? 3.246 11.086 9.508 1 98.06 223 GLY A CA 1
ATOM 1797 C C . GLY A 1 223 ? 4.27 12.188 9.688 1 98.06 223 GLY A C 1
ATOM 1798 O O . GLY A 1 223 ? 4.16 13.008 10.602 1 98.06 223 GLY A O 1
ATOM 1799 N N . LYS A 1 224 ? 5.316 12.148 8.898 1 96.69 224 LYS A N 1
ATOM 1800 C CA . LYS A 1 224 ? 6.457 13.062 8.906 1 96.69 224 LYS A CA 1
ATOM 1801 C C . LYS A 1 224 ? 6.199 14.266 8.008 1 96.69 224 LYS A C 1
ATOM 1803 O O . LYS A 1 224 ? 5.469 14.172 7.02 1 96.69 224 LYS A O 1
ATOM 1808 N N . SER A 1 225 ? 6.793 15.445 8.344 1 96.06 225 SER A N 1
ATOM 1809 C CA . SER A 1 225 ? 6.812 16.656 7.535 1 96.06 225 SER A CA 1
ATOM 1810 C C . SER A 1 225 ? 5.445 17.328 7.516 1 96.06 225 SER A C 1
ATOM 1812 O O . SER A 1 225 ? 5.059 17.938 6.508 1 96.06 225 SER A O 1
ATOM 1814 N N . ARG A 1 226 ? 4.754 17.188 8.617 1 97.5 226 ARG A N 1
ATOM 1815 C CA . ARG A 1 226 ? 3.463 17.844 8.742 1 97.5 226 ARG A CA 1
ATOM 1816 C C . ARG A 1 226 ? 3.635 19.359 8.867 1 97.5 226 ARG A C 1
ATOM 1818 O O . ARG A 1 226 ? 2.773 20.125 8.438 1 97.5 226 ARG A O 1
ATOM 1825 N N . GLY A 1 227 ? 4.727 19.734 9.367 1 96.69 227 GLY A N 1
ATOM 1826 C CA . GLY A 1 227 ? 5.004 21.141 9.57 1 96.69 227 GLY A CA 1
ATOM 1827 C C . GLY A 1 227 ? 5.203 21.906 8.266 1 96.69 227 GLY A C 1
ATOM 1828 O O . GLY A 1 227 ? 5.152 23.141 8.25 1 96.69 227 GLY A O 1
ATOM 1829 N N . VAL A 1 228 ? 5.414 21.094 7.234 1 95.19 228 VAL A N 1
ATOM 1830 C CA . VAL A 1 228 ? 5.602 21.766 5.949 1 95.19 228 VAL A CA 1
ATOM 1831 C C . VAL A 1 228 ? 4.453 21.406 5.008 1 95.19 228 VAL A C 1
ATOM 1833 O O . VAL A 1 228 ? 4.52 21.672 3.807 1 95.19 228 VAL A O 1
ATOM 1836 N N . GLY A 1 229 ? 3.502 20.75 5.574 1 97.19 229 GLY A N 1
ATOM 1837 C CA . GLY A 1 229 ? 2.244 20.703 4.848 1 97.19 229 GLY A CA 1
ATOM 1838 C C . GLY A 1 229 ? 1.849 19.297 4.434 1 97.19 229 GLY A C 1
ATOM 1839 O O . GLY A 1 229 ? 0.779 19.094 3.855 1 97.19 229 GLY A O 1
ATOM 1840 N N . LEU A 1 230 ? 2.697 18.297 4.66 1 98.06 230 LEU A N 1
ATOM 1841 C CA . LEU A 1 230 ? 2.293 16.922 4.395 1 98.06 230 LEU A CA 1
ATOM 1842 C C . LEU A 1 230 ? 1.392 16.391 5.508 1 98.06 230 LEU A C 1
ATOM 1844 O O . LEU A 1 230 ? 1.312 16.984 6.582 1 98.06 230 LEU A O 1
ATOM 1848 N N . GLY A 1 231 ? 0.574 15.375 5.203 1 98.62 231 GLY A N 1
ATOM 1849 C CA . GLY A 1 231 ? -0.032 14.57 6.246 1 98.62 231 GLY A CA 1
ATOM 1850 C C . GLY A 1 231 ? -1.423 15.031 6.633 1 98.62 231 GLY A C 1
ATOM 1851 O O . GLY A 1 231 ? -2.01 14.523 7.59 1 98.62 231 GLY A O 1
ATOM 1852 N N . ALA A 1 232 ? -1.964 16.078 5.949 1 98.69 232 ALA A N 1
ATOM 1853 C CA . ALA A 1 232 ? -3.363 16.422 6.184 1 98.69 232 ALA A CA 1
ATOM 1854 C C . ALA A 1 232 ? -4.289 15.297 5.73 1 98.69 232 ALA A C 1
ATOM 1856 O O . ALA A 1 232 ? -4.176 14.812 4.605 1 98.69 232 ALA A O 1
ATOM 1857 N N . VAL A 1 233 ? -5.246 14.914 6.676 1 98.62 233 VAL A N 1
ATOM 1858 C CA . VAL A 1 233 ? -6.082 13.766 6.348 1 98.62 233 VAL A CA 1
ATOM 1859 C C . VAL A 1 233 ? -7.508 14.008 6.836 1 98.62 233 VAL A C 1
ATOM 1861 O O . VAL A 1 233 ? -7.746 14.883 7.672 1 98.62 233 VAL A O 1
ATOM 1864 N N . GLN A 1 234 ? -8.406 13.305 6.281 1 97.44 234 GLN A N 1
ATOM 1865 C CA . GLN A 1 234 ? -9.758 13.047 6.789 1 97.44 234 GLN A CA 1
ATOM 1866 C C . GLN A 1 234 ? -9.953 11.57 7.105 1 97.44 234 GLN A C 1
ATOM 1868 O O . GLN A 1 234 ? -9.812 10.719 6.227 1 97.44 234 GLN A O 1
ATOM 1873 N N . PHE A 1 235 ? -10.164 11.281 8.305 1 96.56 235 PHE A N 1
ATOM 1874 C CA . PHE A 1 235 ? -10.219 9.922 8.812 1 96.56 235 PHE A CA 1
ATOM 1875 C C . PHE A 1 235 ? -11.516 9.68 9.57 1 96.56 235 PHE A C 1
ATOM 1877 O O . PHE A 1 235 ? -11.781 10.328 10.586 1 96.56 235 PHE A O 1
ATOM 1884 N N . GLY A 1 236 ? -12.391 8.812 9.047 1 91.69 236 GLY A N 1
ATOM 1885 C CA . GLY A 1 236 ? -13.656 8.586 9.727 1 91.69 236 GLY A CA 1
ATOM 1886 C C . GLY A 1 236 ? -14.445 7.434 9.133 1 91.69 236 GLY A C 1
ATOM 1887 O O . GLY A 1 236 ? -13.867 6.48 8.609 1 91.69 236 GLY A O 1
ATOM 1888 N N . VAL A 1 237 ? -15.703 7.508 9.398 1 85.62 237 VAL A N 1
ATOM 1889 C CA . VAL A 1 237 ? -16.578 6.387 9.07 1 85.62 237 VAL A CA 1
ATOM 1890 C C . VAL A 1 237 ? -16.844 6.363 7.566 1 85.62 237 VAL A C 1
ATOM 1892 O O . VAL A 1 237 ? -17.031 7.414 6.949 1 85.62 237 VAL A O 1
ATOM 1895 N N . ALA A 1 238 ? -16.656 5.129 7.074 1 72.44 238 ALA A N 1
ATOM 1896 C CA . ALA A 1 238 ? -17.047 4.941 5.68 1 72.44 238 ALA A CA 1
ATOM 1897 C C . ALA A 1 238 ? -18.516 5.27 5.469 1 72.44 238 ALA A C 1
ATOM 1899 O O . ALA A 1 238 ? -19.359 4.918 6.297 1 72.44 238 ALA A O 1
ATOM 1900 N N . VAL A 1 239 ? -18.859 6.289 4.934 1 57.25 239 VAL A N 1
ATOM 1901 C CA . VAL A 1 239 ? -20.266 6.551 4.668 1 57.25 239 VAL A CA 1
ATOM 1902 C C . VAL A 1 239 ? -20.812 5.488 3.717 1 57.25 239 VAL A C 1
ATOM 1904 O O . VAL A 1 239 ? -20.125 5.074 2.777 1 57.25 239 VAL A O 1
ATOM 1907 N N . GLY A 1 240 ? -21.547 4.441 4.199 1 48.97 240 GLY A N 1
ATOM 1908 C CA . GLY A 1 240 ? -22.203 3.369 3.471 1 48.97 240 GLY A CA 1
ATOM 1909 C C . GLY A 1 240 ? -22.453 3.709 2.016 1 48.97 240 GLY A C 1
ATOM 1910 O O . GLY A 1 240 ? -22.953 4.797 1.705 1 48.97 240 GLY A O 1
ATOM 1911 N N . ASP A 1 241 ? -21.656 3.236 1.18 1 41.38 241 ASP A N 1
ATOM 1912 C CA . ASP A 1 241 ? -22.281 3.094 -0.13 1 41.38 241 ASP A CA 1
ATOM 1913 C C . ASP A 1 241 ? -23.656 2.441 -0.011 1 41.38 241 ASP A C 1
ATOM 1915 O O . ASP A 1 241 ? -23.797 1.403 0.637 1 41.38 241 ASP A O 1
ATOM 1919 N N . SER A 1 242 ? -24.844 3.076 0.06 1 33.28 242 SER A N 1
ATOM 1920 C CA . SER A 1 242 ? -26.188 2.543 -0.148 1 33.28 242 SER A CA 1
ATOM 1921 C C . SER A 1 242 ? -26.203 1.504 -1.265 1 33.28 242 SER A C 1
ATOM 1923 O O . SER A 1 242 ? -26.438 1.84 -2.428 1 33.28 242 SER A O 1
ATOM 1925 N N . ARG A 1 243 ? -25.453 0.625 -1.641 1 32.78 243 ARG A N 1
ATOM 1926 C CA . ARG A 1 243 ? -25.969 -0.436 -2.502 1 32.78 243 ARG A CA 1
ATOM 1927 C C . ARG A 1 243 ? -27.203 -1.103 -1.878 1 32.78 243 ARG A C 1
ATOM 1929 O O . ARG A 1 243 ? -27.281 -1.232 -0.655 1 32.78 243 ARG A O 1
ATOM 1936 N N . GLY A 1 244 ? -28.469 -1.245 -2.709 1 29.27 244 GLY A N 1
ATOM 1937 C CA . GLY A 1 244 ? -29.812 -1.821 -2.697 1 29.27 244 GLY A CA 1
ATOM 1938 C C . GLY A 1 244 ? -29.844 -3.24 -2.162 1 29.27 244 GLY A C 1
ATOM 1939 O O . GLY A 1 244 ? -29.078 -4.094 -2.605 1 29.27 244 GLY A O 1
ATOM 1940 N N . SER A 1 245 ? -30.141 -3.541 -0.991 1 29.42 245 SER A N 1
ATOM 1941 C CA . SER A 1 245 ? -30.812 -4.762 -0.553 1 29.42 245 SER A CA 1
ATOM 1942 C C . SER A 1 245 ? -31.922 -5.152 -1.516 1 29.42 245 SER A C 1
ATOM 1944 O O . SER A 1 245 ? -33.031 -4.645 -1.418 1 29.42 245 SER A O 1
ATOM 1946 N N . HIS A 1 246 ? -31.828 -5.238 -2.898 1 27.84 246 HIS A N 1
ATOM 1947 C CA . HIS A 1 246 ? -32.906 -5.867 -3.654 1 27.84 246 HIS A CA 1
ATOM 1948 C C . HIS A 1 246 ? -33.062 -7.336 -3.273 1 27.84 246 HIS A C 1
ATOM 1950 O O . HIS A 1 246 ? -32.688 -8.227 -4.051 1 27.84 246 HIS A O 1
ATOM 1956 N N . GLY A 1 247 ? -32.969 -7.754 -2.104 1 21.36 247 GLY A N 1
ATOM 1957 C CA . GLY A 1 247 ? -33.531 -9.07 -1.891 1 21.36 247 GLY A CA 1
ATOM 1958 C C . GLY A 1 247 ? -35 -9.156 -2.301 1 21.36 247 GLY A C 1
ATOM 1959 O O . GLY A 1 247 ? -35.375 -10.016 -3.094 1 21.36 247 GLY A O 1
ATOM 1960 N N . LYS A 1 248 ? -36.156 -8.93 -1.398 1 23.25 248 LYS A N 1
ATOM 1961 C CA . LYS A 1 248 ? -37.312 -9.742 -1.058 1 23.25 248 LYS A CA 1
ATOM 1962 C C . LYS A 1 248 ? -38.469 -9.461 -2.01 1 23.25 248 LYS A C 1
ATOM 1964 O O . LYS A 1 248 ? -39.531 -10.07 -1.888 1 23.25 248 LYS A O 1
ATOM 1969 N N . SER A 1 249 ? -38.594 -8.453 -3.043 1 21 249 SER A N 1
ATOM 1970 C CA . SER A 1 249 ? -39.844 -8.906 -3.691 1 21 249 SER A CA 1
ATOM 1971 C C . SER A 1 249 ? -39.562 -10.008 -4.703 1 21 249 SER A C 1
ATOM 1973 O O . SER A 1 249 ? -38.531 -10 -5.371 1 21 249 SER A O 1
ATOM 1975 N N . MET B 1 1 ? 13.227 -29.859 -6.043 1 88.25 1 MET B N 1
ATOM 1976 C CA . MET B 1 1 ? 13.164 -29.125 -7.301 1 88.25 1 MET B CA 1
ATOM 1977 C C . MET B 1 1 ? 11.711 -28.828 -7.684 1 88.25 1 MET B C 1
ATOM 1979 O O . MET B 1 1 ? 10.797 -29.5 -7.211 1 88.25 1 MET B O 1
ATOM 1983 N N . ILE B 1 2 ? 11.492 -27.672 -8.352 1 95.94 2 ILE B N 1
ATOM 1984 C CA . ILE B 1 2 ? 10.172 -27.344 -8.875 1 95.94 2 ILE B CA 1
ATOM 1985 C C . ILE B 1 2 ? 10.242 -27.141 -10.383 1 95.94 2 ILE B C 1
ATOM 1987 O O . ILE B 1 2 ? 11.297 -26.812 -10.93 1 95.94 2 ILE B O 1
ATOM 1991 N N . PHE B 1 3 ? 9.086 -27.438 -11 1 97.38 3 PHE B N 1
ATOM 1992 C CA . PHE B 1 3 ? 9.039 -27.438 -12.461 1 97.38 3 PHE B CA 1
ATOM 1993 C C . PHE B 1 3 ? 7.922 -26.531 -12.969 1 97.38 3 PHE B C 1
ATOM 1995 O O . PHE B 1 3 ? 6.805 -26.562 -12.453 1 97.38 3 PHE B O 1
ATOM 2002 N N . ARG B 1 4 ? 8.305 -25.812 -13.891 1 98 4 ARG B N 1
ATOM 2003 C CA . ARG B 1 4 ? 7.312 -25.031 -14.633 1 98 4 ARG B CA 1
ATOM 2004 C C . ARG B 1 4 ? 6.93 -25.734 -15.93 1 98 4 ARG B C 1
ATOM 2006 O O . ARG B 1 4 ? 7.789 -26.031 -16.75 1 98 4 ARG B O 1
ATOM 2013 N N . VAL B 1 5 ? 5.691 -25.922 -16.094 1 97.94 5 VAL B N 1
ATOM 2014 C CA . VAL B 1 5 ? 5.176 -26.641 -17.25 1 97.94 5 VAL B CA 1
ATOM 2015 C C . VAL B 1 5 ? 4.297 -25.734 -18.094 1 97.94 5 VAL B C 1
ATOM 2017 O O . VAL B 1 5 ? 3.42 -25.047 -17.562 1 97.94 5 VAL B O 1
ATOM 2020 N N . ALA B 1 6 ? 4.523 -25.719 -19.344 1 98 6 ALA B N 1
ATOM 2021 C CA . ALA B 1 6 ? 3.699 -24.984 -20.297 1 98 6 ALA B CA 1
ATOM 2022 C C . ALA B 1 6 ? 3.133 -25.922 -21.359 1 98 6 ALA B C 1
ATOM 2024 O O . ALA B 1 6 ? 3.877 -26.453 -22.188 1 98 6 ALA B O 1
ATOM 2025 N N . LEU B 1 7 ? 1.846 -26.109 -21.312 1 97.56 7 LEU B N 1
ATOM 2026 C CA . LEU B 1 7 ? 1.149 -26.812 -22.375 1 97.56 7 LEU B CA 1
ATOM 2027 C C . LEU B 1 7 ? 0.746 -25.859 -23.5 1 97.56 7 LEU B C 1
ATOM 2029 O O . LEU B 1 7 ? -0.043 -24.938 -23.266 1 97.56 7 LEU B O 1
ATOM 2033 N N . ARG B 1 8 ? 1.293 -26.109 -24.641 1 97.94 8 ARG B N 1
ATOM 2034 C CA . ARG B 1 8 ? 0.99 -25.25 -25.781 1 97.94 8 ARG B CA 1
ATOM 2035 C C . ARG B 1 8 ? 0.206 -26.016 -26.844 1 97.94 8 ARG B C 1
ATOM 2037 O O . ARG B 1 8 ? 0.495 -27.172 -27.125 1 97.94 8 ARG B O 1
ATOM 2044 N N . GLY B 1 9 ? -0.762 -25.281 -27.312 1 98 9 GLY B N 1
ATOM 2045 C CA . GLY B 1 9 ? -1.587 -25.906 -28.344 1 98 9 GLY B CA 1
ATOM 2046 C C . GLY B 1 9 ? -2.576 -24.953 -28.969 1 98 9 GLY B C 1
ATOM 2047 O O . GLY B 1 9 ? -2.34 -23.734 -29 1 98 9 GLY B O 1
ATOM 2048 N N . TYR B 1 10 ? -3.621 -25.562 -29.641 1 98.25 10 TYR B N 1
ATOM 2049 C CA . TYR B 1 10 ? -4.641 -24.75 -30.297 1 98.25 10 TYR B CA 1
ATOM 2050 C C . TYR B 1 10 ? -6.039 -25.234 -29.938 1 98.25 10 TYR B C 1
ATOM 2052 O O . TYR B 1 10 ? -6.262 -26.438 -29.75 1 98.25 10 TYR B O 1
ATOM 2060 N N . ALA B 1 11 ? -6.891 -24.297 -29.875 1 98.31 11 ALA B N 1
ATOM 2061 C CA . ALA B 1 11 ? -8.273 -24.641 -29.562 1 98.31 11 ALA B CA 1
ATOM 2062 C C . ALA B 1 11 ? -8.93 -25.391 -30.734 1 98.31 11 ALA B C 1
ATOM 2064 O O . ALA B 1 11 ? -8.852 -24.938 -31.875 1 98.31 11 ALA B O 1
ATOM 2065 N N . LEU B 1 12 ? -9.586 -26.469 -30.359 1 98.19 12 LEU B N 1
ATOM 2066 C CA . LEU B 1 12 ? -10.328 -27.219 -31.359 1 98.19 12 LEU B CA 1
ATOM 2067 C C . LEU B 1 12 ? -11.766 -26.719 -31.469 1 98.19 12 LEU B C 1
ATOM 2069 O O . LEU B 1 12 ? -12.422 -26.922 -32.469 1 98.19 12 LEU B O 1
ATOM 2073 N N . ASP B 1 13 ? -12.266 -26.094 -30.391 1 97.88 13 ASP B N 1
ATOM 2074 C CA . ASP B 1 13 ? -13.594 -25.5 -30.25 1 97.88 13 ASP B CA 1
ATOM 2075 C C . ASP B 1 13 ? -13.5 -24.016 -29.938 1 97.88 13 ASP B C 1
ATOM 2077 O O . ASP B 1 13 ? -12.438 -23.531 -29.531 1 97.88 13 ASP B O 1
ATOM 2081 N N . PRO B 1 14 ? -14.586 -23.312 -30.203 1 97.38 14 PRO B N 1
ATOM 2082 C CA . PRO B 1 14 ? -14.578 -21.938 -29.703 1 97.38 14 PRO B CA 1
ATOM 2083 C C . PRO B 1 14 ? -14.281 -21.844 -28.219 1 97.38 14 PRO B C 1
ATOM 2085 O O . PRO B 1 14 ? -14.75 -22.672 -27.438 1 97.38 14 PRO B O 1
ATOM 2088 N N . LEU B 1 15 ? -13.453 -20.906 -27.922 1 97.12 15 LEU B N 1
ATOM 2089 C CA . LEU B 1 15 ? -13.023 -20.75 -26.531 1 97.12 15 LEU B CA 1
ATOM 2090 C C . LEU B 1 15 ? -13.609 -19.469 -25.938 1 97.12 15 LEU B C 1
ATOM 2092 O O . LEU B 1 15 ? -13.273 -18.359 -26.359 1 97.12 15 LEU B O 1
ATOM 2096 N N . ALA B 1 16 ? -14.5 -19.641 -25 1 96.12 16 ALA B N 1
ATOM 2097 C CA . ALA B 1 16 ? -15.078 -18.516 -24.281 1 96.12 16 ALA B CA 1
ATOM 2098 C C . ALA B 1 16 ? -14.523 -18.438 -22.859 1 96.12 16 ALA B C 1
ATOM 2100 O O . ALA B 1 16 ? -14.672 -19.375 -22.078 1 96.12 16 ALA B O 1
ATOM 2101 N N . LEU B 1 17 ? -13.875 -17.328 -22.562 1 95.56 17 LEU B N 1
ATOM 2102 C CA . LEU B 1 17 ? -13.281 -17.125 -21.25 1 95.56 17 LEU B CA 1
ATOM 2103 C C . LEU B 1 17 ? -13.922 -15.945 -20.547 1 95.56 17 LEU B C 1
ATOM 2105 O O . LEU B 1 17 ? -14.109 -14.883 -21.141 1 95.56 17 LEU B O 1
ATOM 2109 N N . ALA B 1 18 ? -14.359 -16.188 -19.312 1 92 18 ALA B N 1
ATOM 2110 C CA . ALA B 1 18 ? -14.961 -15.117 -18.516 1 92 18 ALA B CA 1
ATOM 2111 C C . ALA B 1 18 ? -14.703 -15.328 -17.031 1 92 18 ALA B C 1
ATOM 2113 O O . ALA B 1 18 ? -14.508 -16.453 -16.578 1 92 18 ALA B O 1
ATOM 2114 N N . GLY B 1 19 ? -14.688 -14.211 -16.359 1 92.62 19 GLY B N 1
ATOM 2115 C CA . GLY B 1 19 ? -14.508 -14.297 -14.914 1 92.62 19 GLY B CA 1
ATOM 2116 C C . GLY B 1 19 ? -13.117 -14.75 -14.508 1 92.62 19 GLY B C 1
ATOM 2117 O O . GLY B 1 19 ? -12.125 -14.297 -15.078 1 92.62 19 GLY B O 1
ATOM 2118 N N . TRP B 1 20 ? -13.117 -15.609 -13.477 1 95.75 20 TRP B N 1
ATOM 2119 C CA . TRP B 1 20 ? -11.828 -16.094 -12.977 1 95.75 20 TRP B CA 1
ATOM 2120 C C . TRP B 1 20 ? -11.375 -17.328 -13.742 1 95.75 20 TRP B C 1
ATOM 2122 O O . TRP B 1 20 ? -11.586 -18.453 -13.281 1 95.75 20 TRP B O 1
ATOM 2132 N N . THR B 1 21 ? -10.656 -17.141 -14.742 1 96.69 21 THR B N 1
ATOM 2133 C CA . THR B 1 21 ? -10.352 -18.188 -15.719 1 96.69 21 THR B CA 1
ATOM 2134 C C . THR B 1 21 ? -9.297 -19.141 -15.18 1 96.69 21 THR B C 1
ATOM 2136 O O . THR B 1 21 ? -9.172 -20.266 -15.664 1 96.69 21 THR B O 1
ATOM 2139 N N . PRO B 1 22 ? -8.453 -18.75 -14.195 1 97 22 PRO B N 1
ATOM 2140 C CA . PRO B 1 22 ? -7.551 -19.75 -13.609 1 97 22 PRO B CA 1
ATOM 2141 C C . PRO B 1 22 ? -8.297 -20.969 -13.062 1 97 22 PRO B C 1
ATOM 2143 O O . PRO B 1 22 ? -7.719 -22.062 -12.969 1 97 22 PRO B O 1
ATOM 2146 N N . ARG B 1 23 ? -9.492 -20.797 -12.734 1 95 23 ARG B N 1
ATOM 2147 C CA . ARG B 1 23 ? -10.305 -21.906 -12.258 1 95 23 ARG B CA 1
ATOM 2148 C C . ARG B 1 23 ? -10.391 -23.016 -13.305 1 95 23 ARG B C 1
ATOM 2150 O O . ARG B 1 23 ? -10.414 -24.203 -12.961 1 95 23 ARG B O 1
ATOM 2157 N N . LEU B 1 24 ? -10.43 -22.656 -14.555 1 96.19 24 LEU B N 1
ATOM 2158 C CA . LEU B 1 24 ? -10.469 -23.625 -15.633 1 96.19 24 LEU B CA 1
ATOM 2159 C C . LEU B 1 24 ? -9.188 -24.453 -15.664 1 96.19 24 LEU B C 1
ATOM 2161 O O . LEU B 1 24 ? -9.227 -25.672 -15.891 1 96.19 24 LEU B O 1
ATOM 2165 N N . VAL B 1 25 ? -8.125 -23.75 -15.445 1 97.31 25 VAL B N 1
ATOM 2166 C CA . VAL B 1 25 ? -6.832 -24.422 -15.406 1 97.31 25 VAL B CA 1
ATOM 2167 C C . VAL B 1 25 ? -6.773 -25.375 -14.203 1 97.31 25 VAL B C 1
ATOM 2169 O O . VAL B 1 25 ? -6.324 -26.516 -14.32 1 97.31 25 VAL B O 1
ATOM 2172 N N . HIS B 1 26 ? -7.223 -24.828 -13.117 1 96.31 26 HIS B N 1
ATOM 2173 C CA . HIS B 1 26 ? -7.27 -25.656 -11.914 1 96.31 26 HIS B CA 1
ATOM 2174 C C . HIS B 1 26 ? -8.094 -26.922 -12.141 1 96.31 26 HIS B C 1
ATOM 2176 O O . HIS B 1 26 ? -7.68 -28 -11.742 1 96.31 26 HIS B O 1
ATOM 2182 N N . GLY B 1 27 ? -9.242 -26.766 -12.742 1 94.94 27 GLY B N 1
ATOM 2183 C CA . GLY B 1 27 ? -10.078 -27.906 -13.07 1 94.94 27 GLY B CA 1
ATOM 2184 C C . GLY B 1 27 ? -9.391 -28.922 -13.961 1 94.94 27 GLY B C 1
ATOM 2185 O O . GLY B 1 27 ? -9.484 -30.125 -13.734 1 94.94 27 GLY B O 1
ATOM 2186 N N . LEU B 1 28 ? -8.758 -28.438 -14.93 1 96.31 28 LEU B N 1
ATOM 2187 C CA . LEU B 1 28 ? -8 -29.281 -15.844 1 96.31 28 LEU B CA 1
ATOM 2188 C C . LEU B 1 28 ? -6.957 -30.094 -15.102 1 96.31 28 LEU B C 1
ATOM 2190 O O . LEU B 1 28 ? -6.875 -31.312 -15.273 1 96.31 28 LEU B O 1
ATOM 2194 N N . LEU B 1 29 ? -6.188 -29.484 -14.266 1 96.06 29 LEU B N 1
ATOM 2195 C CA . LEU B 1 29 ? -5.105 -30.141 -13.547 1 96.06 29 LEU B CA 1
ATOM 2196 C C . LEU B 1 29 ? -5.664 -31.141 -12.539 1 96.06 29 LEU B C 1
ATOM 2198 O O . LEU B 1 29 ? -5.137 -32.25 -12.398 1 96.06 29 LEU B O 1
ATOM 2202 N N . ALA B 1 30 ? -6.719 -30.703 -11.922 1 94.75 30 ALA B N 1
ATOM 2203 C CA . ALA B 1 30 ? -7.352 -31.594 -10.945 1 94.75 30 ALA B CA 1
ATOM 2204 C C . ALA B 1 30 ? -7.824 -32.875 -11.609 1 94.75 30 ALA B C 1
ATOM 2206 O O . ALA B 1 30 ? -7.68 -33.969 -11.047 1 94.75 30 ALA B O 1
ATOM 2207 N N . SER B 1 31 ? -8.398 -32.781 -12.75 1 93.31 31 SER B N 1
ATOM 2208 C CA . SER B 1 31 ? -8.898 -33.969 -13.477 1 93.31 31 SER B CA 1
ATOM 2209 C C . SER B 1 31 ? -7.77 -34.906 -13.836 1 93.31 31 SER B C 1
ATOM 2211 O O . SER B 1 31 ? -8.016 -36.094 -14.102 1 93.31 31 SER B O 1
ATOM 2213 N N . ARG B 1 32 ? -6.582 -34.438 -13.742 1 92.06 32 ARG B N 1
ATOM 2214 C CA . ARG B 1 32 ? -5.426 -35.25 -14.109 1 92.06 32 ARG B CA 1
ATOM 2215 C C . ARG B 1 32 ? -4.617 -35.625 -12.875 1 92.06 32 ARG B C 1
ATOM 2217 O O . ARG B 1 32 ? -3.498 -36.125 -12.992 1 92.06 32 ARG B O 1
ATOM 2224 N N . GLY B 1 33 ? -5.121 -35.188 -11.758 1 92.12 33 GLY B N 1
ATOM 2225 C CA . GLY B 1 33 ? -4.484 -35.562 -10.5 1 92.12 33 GLY B CA 1
ATOM 2226 C C . GLY B 1 33 ? -3.246 -34.75 -10.195 1 92.12 33 GLY B C 1
ATOM 2227 O O . GLY B 1 33 ? -2.391 -35.156 -9.414 1 92.12 33 GLY B O 1
ATOM 2228 N N . ILE B 1 34 ? -3.074 -33.656 -10.859 1 94.06 34 ILE B N 1
ATOM 2229 C CA . ILE B 1 34 ? -1.917 -32.781 -10.648 1 94.06 34 ILE B CA 1
ATOM 2230 C C . ILE B 1 34 ? -2.248 -31.719 -9.594 1 94.06 34 ILE B C 1
ATOM 2232 O O . ILE B 1 34 ? -3.236 -31 -9.727 1 94.06 34 ILE B O 1
ATOM 2236 N N . LYS B 1 35 ? -1.44 -31.672 -8.57 1 94.44 35 LYS B N 1
ATOM 2237 C CA . LYS B 1 35 ? -1.549 -30.609 -7.574 1 94.44 35 LYS B CA 1
ATOM 2238 C C . LYS B 1 35 ? -0.522 -29.5 -7.832 1 94.44 35 LYS B C 1
ATOM 2240 O O . LYS B 1 35 ? 0.642 -29.625 -7.445 1 94.44 35 LYS B O 1
ATOM 2245 N N . PRO B 1 36 ? -0.948 -28.453 -8.344 1 97.38 36 PRO B N 1
ATOM 2246 C CA . PRO B 1 36 ? 0.022 -27.406 -8.703 1 97.38 36 PRO B CA 1
ATOM 2247 C C . PRO B 1 36 ? 0.435 -26.547 -7.512 1 97.38 36 PRO B C 1
ATOM 2249 O O . PRO B 1 36 ? -0.356 -26.344 -6.586 1 97.38 36 PRO B O 1
ATOM 2252 N N . LEU B 1 37 ? 1.644 -26.062 -7.527 1 98.06 37 LEU B N 1
ATOM 2253 C CA . LEU B 1 37 ? 2.113 -25.031 -6.598 1 98.06 37 LEU B CA 1
ATOM 2254 C C . LEU B 1 37 ? 1.602 -23.656 -7.004 1 98.06 37 LEU B C 1
ATOM 2256 O O . LEU B 1 37 ? 1.396 -22.797 -6.148 1 98.06 37 LEU B O 1
ATOM 2260 N N . SER B 1 38 ? 1.419 -23.469 -8.273 1 98.5 38 SER B N 1
ATOM 2261 C CA . SER B 1 38 ? 0.889 -22.219 -8.812 1 98.5 38 SER B CA 1
ATOM 2262 C C . SER B 1 38 ? 0.313 -22.422 -10.211 1 98.5 38 SER B C 1
ATOM 2264 O O . SER B 1 38 ? 0.708 -23.344 -10.922 1 98.5 38 SER B O 1
ATOM 2266 N N . ILE B 1 39 ? -0.605 -21.531 -10.484 1 98.12 39 ILE B N 1
ATOM 2267 C CA . ILE B 1 39 ? -1.278 -21.578 -11.773 1 98.12 39 ILE B CA 1
ATOM 2268 C C . ILE B 1 39 ? -1.346 -20.188 -12.383 1 98.12 39 ILE B C 1
ATOM 2270 O O . ILE B 1 39 ? -1.604 -19.203 -11.672 1 98.12 39 ILE B O 1
ATOM 2274 N N . TRP B 1 40 ? -1.12 -20.141 -13.664 1 98.44 40 TRP B N 1
ATOM 2275 C CA . TRP B 1 40 ? -1.366 -18.906 -14.406 1 98.44 40 TRP B CA 1
ATOM 2276 C C . TRP B 1 40 ? -2.74 -18.938 -15.07 1 98.44 40 TRP B C 1
ATOM 2278 O O . TRP B 1 40 ? -3.301 -20.016 -15.305 1 98.44 40 TRP B O 1
ATOM 2288 N N . PRO B 1 41 ? -3.236 -17.75 -15.344 1 98.19 41 PRO B N 1
ATOM 2289 C CA . PRO B 1 41 ? -4.391 -17.766 -16.25 1 98.19 41 PRO B CA 1
ATOM 2290 C C . PRO B 1 41 ? -4.055 -18.344 -17.625 1 98.19 41 PRO B C 1
ATOM 2292 O O . PRO B 1 41 ? -2.891 -18.328 -18.031 1 98.19 41 PRO B O 1
ATOM 2295 N N . PRO B 1 42 ? -5.121 -18.859 -18.234 1 98.5 42 PRO B N 1
ATOM 2296 C CA . PRO B 1 42 ? -4.836 -19.25 -19.609 1 98.5 42 PRO B CA 1
ATOM 2297 C C . PRO B 1 42 ? -4.242 -18.109 -20.438 1 98.5 42 PRO B C 1
ATOM 2299 O O . PRO B 1 42 ? -4.66 -16.953 -20.281 1 98.5 42 PRO B O 1
ATOM 2302 N N . ILE B 1 43 ? -3.256 -18.422 -21.203 1 98.38 43 ILE B N 1
ATOM 2303 C CA . ILE B 1 43 ? -2.633 -17.469 -22.109 1 98.38 43 ILE B CA 1
ATOM 2304 C C . ILE B 1 43 ? -3.129 -17.703 -23.531 1 98.38 43 ILE B C 1
ATOM 2306 O O . ILE B 1 43 ? -2.988 -18.797 -24.078 1 98.38 43 ILE B O 1
ATOM 2310 N N . VAL B 1 44 ? -3.732 -16.703 -24.094 1 98.31 44 VAL B N 1
ATOM 2311 C CA . VAL B 1 44 ? -4.246 -16.797 -25.469 1 98.31 44 VAL B CA 1
ATOM 2312 C C . VAL B 1 44 ? -3.547 -15.758 -26.344 1 98.31 44 VAL B C 1
ATOM 2314 O O . VAL B 1 44 ? -3.533 -14.562 -26.016 1 98.31 44 VAL B O 1
ATOM 2317 N N . GLN B 1 45 ? -2.906 -16.25 -27.391 1 97.06 45 GLN B N 1
ATOM 2318 C CA . GLN B 1 45 ? -2.139 -15.383 -28.281 1 97.06 45 GLN B CA 1
ATOM 2319 C C . GLN B 1 45 ? -1.11 -14.562 -27.5 1 97.06 45 GLN B C 1
ATOM 2321 O O . GLN B 1 45 ? -0.995 -13.352 -27.703 1 97.06 45 GLN B O 1
ATOM 2326 N N . GLY B 1 46 ? -0.581 -15.164 -26.516 1 95.62 46 GLY B N 1
ATOM 2327 C CA . GLY B 1 46 ? 0.536 -14.586 -25.781 1 95.62 46 GLY B CA 1
ATOM 2328 C C . GLY B 1 46 ? 0.101 -13.711 -24.625 1 95.62 46 GLY B C 1
ATOM 2329 O O . GLY B 1 46 ? 0.939 -13.148 -23.906 1 95.62 46 GLY B O 1
ATOM 2330 N N . ARG B 1 47 ? -1.185 -13.68 -24.359 1 96.88 47 ARG B N 1
ATOM 2331 C CA . ARG B 1 47 ? -1.681 -12.797 -23.312 1 96.88 47 ARG B CA 1
ATOM 2332 C C . ARG B 1 47 ? -2.486 -13.578 -22.266 1 96.88 47 ARG B C 1
ATOM 2334 O O . ARG B 1 47 ? -3.371 -14.359 -22.625 1 96.88 47 ARG B O 1
ATOM 2341 N N . PRO B 1 48 ? -2.143 -13.336 -21.047 1 97.88 48 PRO B N 1
ATOM 2342 C CA . PRO B 1 48 ? -2.994 -13.945 -20.016 1 97.88 48 PRO B CA 1
ATOM 2343 C C . PRO B 1 48 ? -4.41 -13.375 -20.016 1 97.88 48 PRO B C 1
ATOM 2345 O O . PRO B 1 48 ? -4.594 -12.164 -20.141 1 97.88 48 PRO B O 1
ATOM 2348 N N . VAL B 1 49 ? -5.41 -14.258 -19.766 1 97.88 49 VAL B N 1
ATOM 2349 C CA . VAL B 1 49 ? -6.789 -13.805 -19.922 1 97.88 49 VAL B CA 1
ATOM 2350 C C . VAL B 1 49 ? -7.582 -14.156 -18.656 1 97.88 49 VAL B C 1
ATOM 2352 O O . VAL B 1 49 ? -7.758 -15.336 -18.328 1 97.88 49 VAL B O 1
ATOM 2355 N N . TRP B 1 50 ? -8.117 -13.102 -18 1 96 50 TRP B N 1
ATOM 2356 C CA . TRP B 1 50 ? -9.094 -13.242 -16.922 1 96 50 TRP B CA 1
ATOM 2357 C C . TRP B 1 50 ? -9.875 -11.953 -16.719 1 96 50 TRP B C 1
ATOM 2359 O O . TRP B 1 50 ? -9.492 -10.898 -17.25 1 96 50 TRP B O 1
ATOM 2369 N N . GLY B 1 51 ? -10.914 -12.016 -16 1 91.56 51 GLY B N 1
ATOM 2370 C CA . GLY B 1 51 ? -11.703 -10.836 -15.703 1 91.56 51 GLY B CA 1
ATOM 2371 C C . GLY B 1 51 ? -12.734 -10.516 -16.766 1 91.56 51 GLY B C 1
ATOM 2372 O O . GLY B 1 51 ? -13.867 -11 -16.703 1 91.56 51 GLY B O 1
ATOM 2373 N N . ARG B 1 52 ? -12.305 -9.836 -17.828 1 90.12 52 ARG B N 1
ATOM 2374 C CA . ARG B 1 52 ? -13.219 -9.438 -18.891 1 90.12 52 ARG B CA 1
ATOM 2375 C C . ARG B 1 52 ? -13.523 -10.617 -19.812 1 90.12 52 ARG B C 1
ATOM 2377 O O . ARG B 1 52 ? -12.617 -11.352 -20.219 1 90.12 52 ARG B O 1
ATOM 2384 N N . PRO B 1 53 ? -14.766 -10.711 -20.141 1 95.12 53 PRO B N 1
ATOM 2385 C CA . PRO B 1 53 ? -15.125 -11.812 -21.031 1 95.12 53 PRO B CA 1
ATOM 2386 C C . PRO B 1 53 ? -14.469 -11.68 -22.406 1 95.12 53 PRO B C 1
ATOM 2388 O O . PRO B 1 53 ? -14.352 -10.57 -22.938 1 95.12 53 PRO B O 1
ATOM 2391 N N . ALA B 1 54 ? -14.023 -12.766 -22.906 1 96.81 54 ALA B N 1
ATOM 2392 C CA . ALA B 1 54 ? -13.398 -12.828 -24.219 1 96.81 54 ALA B CA 1
ATOM 2393 C C . ALA B 1 54 ? -13.758 -14.133 -24.922 1 96.81 54 ALA B C 1
ATOM 2395 O O . ALA B 1 54 ? -13.828 -15.188 -24.297 1 96.81 54 ALA B O 1
ATOM 2396 N N . ALA B 1 55 ? -13.992 -14 -26.188 1 97.31 55 ALA B N 1
ATOM 2397 C CA . ALA B 1 55 ? -14.289 -15.164 -27.016 1 97.31 55 ALA B CA 1
ATOM 2398 C C . ALA B 1 55 ? -13.289 -15.281 -28.172 1 97.31 55 ALA B C 1
ATOM 2400 O O . ALA B 1 55 ? -12.914 -14.281 -28.781 1 97.31 55 ALA B O 1
ATOM 2401 N N . TYR B 1 56 ? -12.906 -16.516 -28.406 1 97.81 56 TYR B N 1
ATOM 2402 C CA . TYR B 1 56 ? -11.922 -16.766 -29.438 1 97.81 56 TYR B CA 1
ATOM 2403 C C . TYR B 1 56 ? -12.391 -17.875 -30.375 1 97.81 56 TYR B C 1
ATOM 2405 O O . TYR B 1 56 ? -13.023 -18.844 -29.938 1 97.81 56 TYR B O 1
ATOM 2413 N N . PRO B 1 57 ? -12.047 -17.781 -31.641 1 97.75 57 PRO B N 1
ATOM 2414 C CA . PRO B 1 57 ? -12.414 -18.828 -32.594 1 97.75 57 PRO B CA 1
ATOM 2415 C C . PRO B 1 57 ? -11.516 -20.062 -32.469 1 97.75 57 PRO B C 1
ATOM 2417 O O . PRO B 1 57 ? -10.445 -20 -31.859 1 97.75 57 PRO B O 1
ATOM 2420 N N . PRO B 1 58 ? -12.047 -21.219 -33 1 97.88 58 PRO B N 1
ATOM 2421 C CA . PRO B 1 58 ? -11.148 -22.375 -33.094 1 97.88 58 PRO B CA 1
ATOM 2422 C C . PRO B 1 58 ? -9.844 -22.062 -33.844 1 97.88 58 PRO B C 1
ATOM 2424 O O . PRO B 1 58 ? -9.828 -21.203 -34.719 1 97.88 58 PRO B O 1
ATOM 2427 N N . GLY B 1 59 ? -8.75 -22.688 -33.438 1 97.81 59 GLY B N 1
ATOM 2428 C CA . GLY B 1 59 ? -7.473 -22.469 -34.094 1 97.81 59 GLY B CA 1
ATOM 2429 C C . GLY B 1 59 ? -6.574 -21.5 -33.344 1 97.81 59 GLY B C 1
ATOM 2430 O O . GLY B 1 59 ? -5.379 -21.422 -33.625 1 97.81 59 GLY B O 1
ATOM 2431 N N . VAL B 1 60 ? -7.184 -20.828 -32.375 1 98.12 60 VAL B N 1
ATOM 2432 C CA . VAL B 1 60 ? -6.398 -19.859 -31.641 1 98.12 60 VAL B CA 1
ATOM 2433 C C . VAL B 1 60 ? -5.359 -20.578 -30.781 1 98.12 60 VAL B C 1
ATOM 2435 O O . VAL B 1 60 ? -5.621 -21.656 -30.266 1 98.12 60 VAL B O 1
ATOM 2438 N N . GLN B 1 61 ? -4.207 -19.953 -30.672 1 98.38 61 GLN B N 1
ATOM 2439 C CA . GLN B 1 61 ? -3.145 -20.516 -29.859 1 98.38 61 GLN B CA 1
ATOM 2440 C C . GLN B 1 61 ? -3.441 -20.344 -28.375 1 98.38 61 GLN B C 1
ATOM 2442 O O . GLN B 1 61 ? -3.828 -19.25 -27.938 1 98.38 61 GLN B O 1
ATOM 2447 N N . VAL B 1 62 ? -3.275 -21.438 -27.609 1 98.5 62 VAL B N 1
ATOM 2448 C CA . VAL B 1 62 ? -3.549 -21.438 -26.172 1 98.5 62 VAL B CA 1
ATOM 2449 C C . VAL B 1 62 ? -2.365 -22.031 -25.422 1 98.5 62 VAL B C 1
ATOM 2451 O O . VAL B 1 62 ? -1.739 -22.984 -25.891 1 98.5 62 VAL B O 1
ATOM 2454 N N . GLU B 1 63 ? -2.064 -21.438 -24.312 1 98.38 63 GLU B N 1
ATOM 2455 C CA . GLU B 1 63 ? -1.028 -21.953 -23.422 1 98.38 63 GLU B CA 1
ATOM 2456 C C . GLU B 1 63 ? -1.54 -22.062 -21.984 1 98.38 63 GLU B C 1
ATOM 2458 O O . GLU B 1 63 ? -2.229 -21.156 -21.5 1 98.38 63 GLU B O 1
ATOM 2463 N N . VAL B 1 64 ? -1.325 -23.172 -21.391 1 98.06 64 VAL B N 1
ATOM 2464 C CA . VAL B 1 64 ? -1.603 -23.406 -19.969 1 98.06 64 VAL B CA 1
ATOM 2465 C C . VAL B 1 64 ? -0.292 -23.562 -19.203 1 98.06 64 VAL B C 1
ATOM 2467 O O . VAL B 1 64 ? 0.524 -24.438 -19.531 1 98.06 64 VAL B O 1
ATOM 2470 N N . VAL B 1 65 ? -0.123 -22.75 -18.188 1 98.38 65 VAL B N 1
ATOM 2471 C CA . VAL B 1 65 ? 1.146 -22.75 -17.469 1 98.38 65 VAL B CA 1
ATOM 2472 C C . VAL B 1 65 ? 0.903 -23.016 -15.984 1 98.38 65 VAL B C 1
ATOM 2474 O O . VAL B 1 65 ? 0.006 -22.438 -15.375 1 98.38 65 VAL B O 1
ATOM 2477 N N . TYR B 1 66 ? 1.692 -23.906 -15.391 1 98.25 66 TYR B N 1
ATOM 2478 C CA . TYR B 1 66 ? 1.638 -24.172 -13.961 1 98.25 66 TYR B CA 1
ATOM 2479 C C . TYR B 1 66 ? 2.998 -24.625 -13.438 1 98.25 66 TYR B C 1
ATOM 2481 O O . TYR B 1 66 ? 3.895 -24.953 -14.219 1 98.25 66 TYR B O 1
ATOM 2489 N N . VAL B 1 67 ? 3.178 -24.5 -12.164 1 98.56 67 VAL B N 1
ATOM 2490 C CA . VAL B 1 67 ? 4.375 -24.984 -11.484 1 98.56 67 VAL B CA 1
ATOM 2491 C C . VAL B 1 67 ? 4.008 -26.125 -10.555 1 98.56 67 VAL B C 1
ATOM 2493 O O . VAL B 1 67 ? 2.996 -26.062 -9.852 1 98.56 67 VAL B O 1
ATOM 2496 N N . ALA B 1 68 ? 4.777 -27.172 -10.586 1 97.31 68 ALA B N 1
ATOM 2497 C CA . ALA B 1 68 ? 4.531 -28.344 -9.75 1 97.31 68 ALA B CA 1
ATOM 2498 C C . ALA B 1 68 ? 5.844 -28.938 -9.25 1 97.31 68 ALA B C 1
ATOM 2500 O O . ALA B 1 68 ? 6.926 -28.531 -9.68 1 97.31 68 ALA B O 1
ATOM 2501 N N . ARG B 1 69 ? 5.703 -29.875 -8.336 1 94.94 69 ARG B N 1
ATOM 2502 C CA . ARG B 1 69 ? 6.867 -30.531 -7.742 1 94.94 69 ARG B CA 1
ATOM 2503 C C . ARG B 1 69 ? 7.406 -31.625 -8.656 1 94.94 69 ARG B C 1
ATOM 2505 O O . ARG B 1 69 ? 8.562 -32.031 -8.523 1 94.94 69 ARG B O 1
ATOM 2512 N N . GLU B 1 70 ? 6.516 -32.094 -9.555 1 92.31 70 GLU B N 1
ATOM 2513 C CA . GLU B 1 70 ? 6.902 -33.156 -10.508 1 92.31 70 GLU B CA 1
ATOM 2514 C C . GLU B 1 70 ? 6.488 -32.781 -11.922 1 92.31 70 GLU B C 1
ATOM 2516 O O . GLU B 1 70 ? 5.438 -32.156 -12.133 1 92.31 70 GLU B O 1
ATOM 2521 N N . PRO B 1 71 ? 7.367 -33.094 -12.789 1 89.19 71 PRO B N 1
ATOM 2522 C CA . PRO B 1 71 ? 6.965 -32.875 -14.18 1 89.19 71 PRO B CA 1
ATOM 2523 C C . PRO B 1 71 ? 5.824 -33.812 -14.617 1 89.19 71 PRO B C 1
ATOM 2525 O O . PRO B 1 71 ? 5.566 -34.812 -13.977 1 89.19 71 PRO B O 1
ATOM 2528 N N . PRO B 1 72 ? 5.184 -33.344 -15.648 1 86.69 72 PRO B N 1
ATOM 2529 C CA . PRO B 1 72 ? 4.129 -34.25 -16.156 1 86.69 72 PRO B CA 1
ATOM 2530 C C . PRO B 1 72 ? 4.676 -35.562 -16.656 1 86.69 72 PRO B C 1
ATOM 2532 O O . PRO B 1 72 ? 5.758 -35.625 -17.25 1 86.69 72 PRO B O 1
ATOM 2535 N N . ALA B 1 73 ? 3.889 -36.594 -16.375 1 83.12 73 ALA B N 1
ATOM 2536 C CA . ALA B 1 73 ? 4.305 -37.938 -16.766 1 83.12 73 ALA B CA 1
ATOM 2537 C C . ALA B 1 73 ? 4.219 -38.125 -18.281 1 83.12 73 ALA B C 1
ATOM 2539 O O . ALA B 1 73 ? 5.062 -38.781 -18.891 1 83.12 73 ALA B O 1
ATOM 2540 N N . GLU B 1 74 ? 3.199 -37.594 -18.891 1 86.75 74 GLU B N 1
ATOM 2541 C CA . GLU B 1 74 ? 2.986 -37.719 -20.328 1 86.75 74 GLU B CA 1
ATOM 2542 C C . GLU B 1 74 ? 2.396 -36.469 -20.922 1 86.75 74 GLU B C 1
ATOM 2544 O O . GLU B 1 74 ? 1.811 -35.656 -20.203 1 86.75 74 GLU B O 1
ATOM 2549 N N . LYS B 1 75 ? 2.725 -36.344 -22.188 1 91.62 75 LYS B N 1
ATOM 2550 C CA . LYS B 1 75 ? 2.064 -35.281 -22.938 1 91.62 75 LYS B CA 1
ATOM 2551 C C . LYS B 1 75 ? 0.659 -35.719 -23.375 1 91.62 75 LYS B C 1
ATOM 2553 O O . LYS B 1 75 ? 0.497 -36.656 -24.156 1 91.62 75 LYS B O 1
ATOM 2558 N N . PRO B 1 76 ? -0.241 -34.938 -22.922 1 92.88 76 PRO B N 1
ATOM 2559 C CA . PRO B 1 76 ? -1.583 -35.25 -23.422 1 92.88 76 PRO B CA 1
ATOM 2560 C C . PRO B 1 76 ? -1.807 -34.75 -24.844 1 92.88 76 PRO B C 1
ATOM 2562 O O . PRO B 1 76 ? -1.222 -33.75 -25.266 1 92.88 76 PRO B O 1
ATOM 2565 N N . ASP B 1 77 ? -2.639 -35.469 -25.547 1 95.44 77 ASP B N 1
ATOM 2566 C CA . ASP B 1 77 ? -2.965 -35.062 -26.906 1 95.44 77 ASP B CA 1
ATOM 2567 C C . ASP B 1 77 ? -3.996 -33.938 -26.906 1 95.44 77 ASP B C 1
ATOM 2569 O O . ASP B 1 77 ? -3.828 -32.938 -27.594 1 95.44 77 ASP B O 1
ATOM 2573 N N . ILE B 1 78 ? -5.02 -34.188 -26.125 1 97.06 78 ILE B N 1
ATOM 2574 C CA . ILE B 1 78 ? -6.113 -33.219 -26.031 1 97.06 78 ILE B CA 1
ATOM 2575 C C . ILE B 1 78 ? -6.43 -32.969 -24.562 1 97.06 78 ILE B C 1
ATOM 2577 O O . ILE B 1 78 ? -6.438 -33.906 -23.734 1 97.06 78 ILE B O 1
ATOM 2581 N N . VAL B 1 79 ? -6.676 -31.719 -24.234 1 96.5 7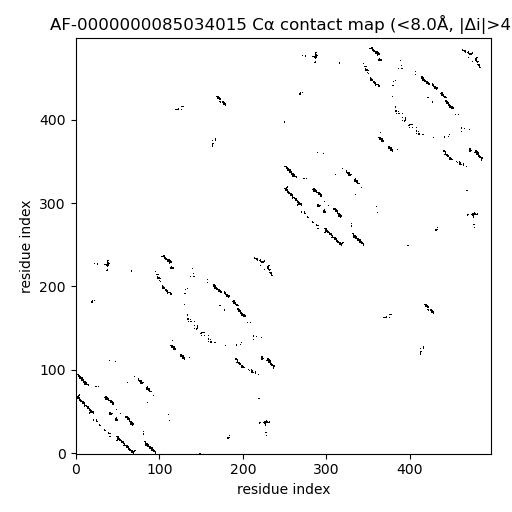9 VAL B N 1
ATOM 2582 C CA . VAL B 1 79 ? -7.129 -31.359 -22.891 1 96.5 79 VAL B CA 1
ATOM 2583 C C . VAL B 1 79 ? -8.383 -30.5 -22.969 1 96.5 79 VAL B C 1
ATOM 2585 O O . VAL B 1 79 ? -8.633 -29.859 -24 1 96.5 79 VAL B O 1
ATOM 2588 N N . ALA B 1 80 ? -9.094 -30.562 -21.828 1 96.62 80 ALA B N 1
ATOM 2589 C CA . ALA B 1 80 ? -10.297 -29.75 -21.75 1 96.62 80 ALA B CA 1
ATOM 2590 C C . ALA B 1 80 ? -10.039 -28.484 -20.922 1 96.62 80 ALA B C 1
ATOM 2592 O O . ALA B 1 80 ? -9.625 -28.562 -19.766 1 96.62 80 ALA B O 1
ATOM 2593 N N . LEU B 1 81 ? -10.195 -27.391 -21.469 1 96.5 81 LEU B N 1
ATOM 2594 C CA . LEU B 1 81 ? -10.227 -26.109 -20.766 1 96.5 81 LEU B CA 1
ATOM 2595 C C . LEU B 1 81 ? -11.648 -25.562 -20.703 1 96.5 81 LEU B C 1
ATOM 2597 O O . LEU B 1 81 ? -12.086 -24.859 -21.609 1 96.5 81 LEU B O 1
ATOM 2601 N N . GLY B 1 82 ? -12.281 -25.844 -19.562 1 93 82 GLY B N 1
ATOM 2602 C CA . GLY B 1 82 ? -13.719 -25.656 -19.547 1 93 82 GLY B CA 1
ATOM 2603 C C . GLY B 1 82 ? -14.453 -26.578 -20.5 1 93 82 GLY B C 1
ATOM 2604 O O . GLY B 1 82 ? -14.273 -27.797 -20.469 1 93 82 GLY B O 1
ATOM 2605 N N . ARG B 1 83 ? -15.203 -25.953 -21.406 1 92.5 83 ARG B N 1
ATOM 2606 C CA . ARG B 1 83 ? -15.969 -26.766 -22.359 1 92.5 83 ARG B CA 1
ATOM 2607 C C . ARG B 1 83 ? -15.211 -26.922 -23.672 1 92.5 83 ARG B C 1
ATOM 2609 O O . ARG B 1 83 ? -15.625 -27.688 -24.531 1 92.5 83 ARG B O 1
ATOM 2616 N N . ALA B 1 84 ? -14.18 -26.25 -23.766 1 96.94 84 ALA B N 1
ATOM 2617 C CA . ALA B 1 84 ? -13.445 -26.25 -25.031 1 96.94 84 ALA B CA 1
ATOM 2618 C C . ALA B 1 84 ? -12.32 -27.281 -25.016 1 96.94 84 ALA B C 1
ATOM 2620 O O . ALA B 1 84 ? -11.602 -27.406 -24.016 1 96.94 84 ALA B O 1
ATOM 2621 N N . ARG B 1 85 ? -12.188 -28 -26.141 1 97.62 85 ARG B N 1
ATOM 2622 C CA . ARG B 1 85 ? -11.062 -28.906 -26.312 1 97.62 85 ARG B CA 1
ATOM 2623 C C . ARG B 1 85 ? -9.852 -28.188 -26.875 1 97.62 85 ARG B C 1
ATOM 2625 O O . ARG B 1 85 ? -9.992 -27.359 -27.781 1 97.62 85 ARG B O 1
ATOM 2632 N N . VAL B 1 86 ? -8.727 -28.453 -26.328 1 98.06 86 VAL B N 1
ATOM 2633 C CA . VAL B 1 86 ? -7.461 -27.891 -26.797 1 98.06 86 VAL B CA 1
ATOM 2634 C C . VAL B 1 86 ? -6.52 -29.016 -27.219 1 98.06 86 VAL B C 1
ATOM 2636 O O . VAL B 1 86 ? -6.238 -29.938 -26.438 1 98.06 86 VAL B O 1
ATOM 2639 N N . ALA B 1 87 ? -6.078 -28.969 -28.469 1 98.5 87 ALA B N 1
ATOM 2640 C CA . ALA B 1 87 ? -5.059 -29.906 -28.938 1 98.5 87 ALA B CA 1
ATOM 2641 C C . ALA B 1 87 ? -3.67 -29.469 -28.469 1 98.5 87 ALA B C 1
ATOM 2643 O O . ALA B 1 87 ? -3.207 -28.375 -28.797 1 98.5 87 ALA B O 1
ATOM 2644 N N . VAL B 1 88 ? -3.027 -30.359 -27.75 1 98.06 88 VAL B N 1
ATOM 2645 C CA . VAL B 1 88 ? -1.711 -30.031 -27.203 1 98.06 88 VAL B CA 1
ATOM 2646 C C . VAL B 1 88 ? -0.633 -30.375 -28.234 1 98.06 88 VAL B C 1
ATOM 2648 O O . VAL B 1 88 ? -0.518 -31.531 -28.656 1 98.06 88 VAL B O 1
ATOM 2651 N N . GLU B 1 89 ? 0.183 -29.391 -28.594 1 97.19 89 GLU B N 1
ATOM 2652 C CA . GLU B 1 89 ? 1.244 -29.578 -29.578 1 97.19 89 GLU B CA 1
ATOM 2653 C C . GLU B 1 89 ? 2.598 -29.781 -28.891 1 97.19 89 GLU B C 1
ATOM 2655 O O . GLU B 1 89 ? 3.449 -30.516 -29.391 1 97.19 89 GLU B O 1
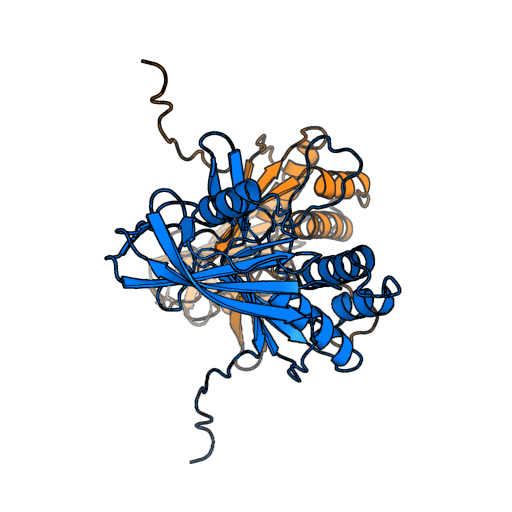ATOM 2660 N N . ASP B 1 90 ? 2.771 -29.094 -27.859 1 95.94 90 ASP B N 1
ATOM 2661 C CA . ASP B 1 90 ? 4.074 -29.094 -27.203 1 95.94 90 ASP B CA 1
ATOM 2662 C C . ASP B 1 90 ? 3.922 -28.922 -25.688 1 95.94 90 ASP B C 1
ATOM 2664 O O . ASP B 1 90 ? 2.961 -28.312 -25.219 1 95.94 90 ASP B O 1
ATOM 2668 N N . VAL B 1 91 ? 4.773 -29.594 -25 1 97 91 VAL B N 1
ATOM 2669 C CA . VAL B 1 91 ? 4.891 -29.406 -23.547 1 97 91 VAL B CA 1
ATOM 2670 C C . VAL B 1 91 ? 6.312 -28.969 -23.203 1 97 91 VAL B C 1
ATOM 2672 O O . VAL B 1 91 ? 7.258 -29.75 -23.359 1 97 91 VAL B O 1
ATOM 2675 N N . ALA B 1 92 ? 6.441 -27.734 -22.75 1 96.94 92 ALA B N 1
ATOM 2676 C CA . ALA B 1 92 ? 7.742 -27.25 -22.297 1 96.94 92 ALA B CA 1
ATOM 2677 C C . ALA B 1 92 ? 7.887 -27.391 -20.797 1 96.94 92 ALA B C 1
ATOM 2679 O O . ALA B 1 92 ? 7.023 -26.938 -20.031 1 96.94 92 ALA B O 1
ATOM 2680 N N . VAL B 1 93 ? 8.938 -28.047 -20.359 1 96.81 93 VAL B N 1
ATOM 2681 C CA . VAL B 1 93 ? 9.227 -28.219 -18.938 1 96.81 93 VAL B CA 1
ATOM 2682 C C . VAL B 1 93 ? 10.562 -27.547 -18.594 1 96.81 93 VAL B C 1
ATOM 2684 O O . VAL B 1 93 ? 11.57 -27.812 -19.25 1 96.81 93 VAL B O 1
ATOM 2687 N N . ARG B 1 94 ? 10.547 -26.688 -17.672 1 95.81 94 ARG B N 1
ATOM 2688 C CA . ARG B 1 94 ? 11.758 -26.016 -17.203 1 95.81 94 ARG B CA 1
ATOM 2689 C C . ARG B 1 94 ? 11.891 -26.125 -15.695 1 95.81 94 ARG B C 1
ATOM 2691 O O . ARG B 1 94 ? 10.891 -26.109 -14.969 1 95.81 94 ARG B O 1
ATOM 2698 N N . TRP B 1 95 ? 13.07 -26.25 -15.281 1 94.81 95 TRP B N 1
ATOM 2699 C CA . TRP B 1 95 ? 13.312 -26.188 -13.844 1 94.81 95 TRP B CA 1
ATOM 2700 C C . TRP B 1 95 ? 13.789 -24.797 -13.43 1 94.81 95 TRP B C 1
ATOM 2702 O O . TRP B 1 95 ? 14.141 -23.969 -14.281 1 94.81 95 TRP B O 1
ATOM 2712 N N . PHE B 1 96 ? 13.719 -24.516 -12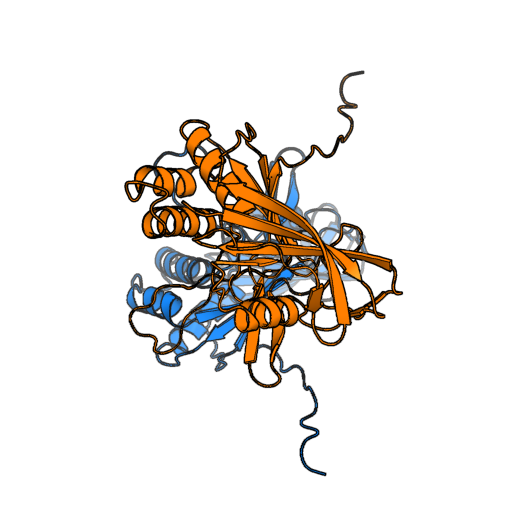.195 1 96.25 96 PHE B N 1
ATOM 2713 C CA . PHE B 1 96 ? 14.031 -23.188 -11.68 1 96.25 96 PHE B CA 1
ATOM 2714 C C . PHE B 1 96 ? 15.516 -22.891 -11.812 1 96.25 96 PHE B C 1
ATOM 2716 O O . PHE B 1 96 ? 16.359 -23.656 -11.328 1 96.25 96 PHE B O 1
ATOM 2723 N N . GLU B 1 97 ? 15.789 -21.828 -12.547 1 93.69 97 GLU B N 1
ATOM 2724 C CA . GLU B 1 97 ? 17.141 -21.281 -12.672 1 93.69 97 GLU B CA 1
ATOM 2725 C C . GLU B 1 97 ? 17.156 -19.766 -12.43 1 93.69 97 GLU B C 1
ATOM 2727 O O . GLU B 1 97 ? 16.594 -19 -13.211 1 93.69 97 GLU B O 1
ATOM 2732 N N . PRO B 1 98 ? 17.891 -19.406 -11.398 1 93.88 98 PRO B N 1
ATOM 2733 C CA . PRO B 1 98 ? 17.938 -17.969 -11.117 1 93.88 98 PRO B CA 1
ATOM 2734 C C . PRO B 1 98 ? 18.703 -17.188 -12.172 1 93.88 98 PRO B C 1
ATOM 2736 O O . PRO B 1 98 ? 19.672 -17.703 -12.742 1 93.88 98 PRO B O 1
ATOM 2739 N N . LYS B 1 99 ? 18.219 -16.031 -12.414 1 91.88 99 LYS B N 1
ATOM 2740 C CA . LYS B 1 99 ? 18.891 -15.102 -13.328 1 91.88 99 LYS B CA 1
ATOM 2741 C C . LYS B 1 99 ? 19.359 -13.852 -12.594 1 91.88 99 LYS B C 1
ATOM 2743 O O . LYS B 1 99 ? 18.719 -13.406 -11.641 1 91.88 99 LYS B O 1
ATOM 2748 N N . ASP B 1 100 ? 20.406 -13.336 -13.078 1 90.69 100 ASP B N 1
ATOM 2749 C CA . ASP B 1 100 ? 20.906 -12.086 -12.516 1 90.69 100 ASP B CA 1
ATOM 2750 C C . ASP B 1 100 ? 20.141 -10.891 -13.062 1 90.69 100 ASP B C 1
ATOM 2752 O O . ASP B 1 100 ? 20.031 -10.711 -14.281 1 90.69 100 ASP B O 1
ATOM 2756 N N . ILE B 1 101 ? 19.672 -10.148 -12.258 1 84.94 101 ILE B N 1
ATOM 2757 C CA . ILE B 1 101 ? 18.891 -9 -12.688 1 84.94 101 ILE B CA 1
ATOM 2758 C C . ILE B 1 101 ? 19.797 -7.773 -12.805 1 84.94 101 ILE B C 1
ATOM 2760 O O . ILE B 1 101 ? 19.656 -6.969 -13.727 1 84.94 101 ILE B O 1
ATOM 2764 N N . GLY B 1 102 ? 20.719 -7.695 -11.898 1 79.19 102 GLY B N 1
ATOM 2765 C CA . GLY B 1 102 ? 21.766 -6.688 -12 1 79.19 102 GLY B CA 1
ATOM 2766 C C . GLY B 1 102 ? 21.234 -5.27 -11.914 1 79.19 102 GLY B C 1
ATOM 2767 O O . GLY B 1 102 ? 21.719 -4.371 -12.594 1 79.19 102 GLY B O 1
ATOM 2768 N N . ALA B 1 103 ? 20.125 -5.016 -11.391 1 86.56 103 ALA B N 1
ATOM 2769 C CA . ALA B 1 103 ? 19.562 -3.672 -11.32 1 86.56 103 ALA B CA 1
ATOM 2770 C C . ALA B 1 103 ? 19.125 -3.336 -9.898 1 86.56 103 ALA B C 1
ATOM 2772 O O . ALA B 1 103 ? 18.781 -4.23 -9.117 1 86.56 103 ALA B O 1
ATOM 2773 N N . ASN B 1 104 ? 19.203 -1.977 -9.672 1 92.88 104 ASN B N 1
ATOM 2774 C CA . ASN B 1 104 ? 18.797 -1.537 -8.344 1 92.88 104 ASN B CA 1
ATOM 2775 C C . ASN B 1 104 ? 17.391 -0.958 -8.344 1 92.88 104 ASN B C 1
ATOM 2777 O O . ASN B 1 104 ? 16.906 -0.481 -7.312 1 92.88 104 ASN B O 1
ATOM 2781 N N . ARG B 1 105 ? 16.812 -0.94 -9.477 1 96.62 105 ARG B N 1
ATOM 2782 C CA . ARG B 1 105 ? 15.414 -0.57 -9.602 1 96.62 105 ARG B CA 1
ATOM 2783 C C . ARG B 1 105 ? 14.586 -1.733 -10.141 1 96.62 105 ARG B C 1
ATOM 2785 O O . ARG B 1 105 ? 14.883 -2.273 -11.211 1 96.62 105 ARG B O 1
ATOM 2792 N N . LEU B 1 106 ? 13.625 -2.064 -9.398 1 97.12 106 LEU B N 1
ATOM 2793 C CA . LEU B 1 106 ? 12.828 -3.238 -9.727 1 97.12 106 LEU B CA 1
ATOM 2794 C C . LEU B 1 106 ? 11.352 -2.869 -9.867 1 97.12 106 LEU B C 1
ATOM 2796 O O . LEU B 1 106 ? 10.867 -1.958 -9.188 1 97.12 106 LEU B O 1
ATOM 2800 N N . VAL B 1 107 ? 10.703 -3.566 -10.719 1 98.06 107 VAL B N 1
ATOM 2801 C CA . VAL B 1 107 ? 9.266 -3.391 -10.922 1 98.06 107 VAL B CA 1
ATOM 2802 C C . VAL B 1 107 ? 8.555 -4.738 -10.789 1 98.06 107 VAL B C 1
ATOM 2804 O O . VAL B 1 107 ? 8.922 -5.703 -11.461 1 98.06 107 VAL B O 1
ATOM 2807 N N . LEU B 1 108 ? 7.645 -4.816 -9.906 1 98.44 108 LEU B N 1
ATOM 2808 C CA . LEU B 1 108 ? 6.762 -5.965 -9.75 1 98.44 108 LEU B CA 1
ATOM 2809 C C . LEU B 1 108 ? 5.375 -5.664 -10.312 1 98.44 108 LEU B C 1
ATOM 2811 O O . LEU B 1 108 ? 4.66 -4.805 -9.789 1 98.44 108 LEU B O 1
ATOM 2815 N N . GLU B 1 109 ? 5.012 -6.297 -11.328 1 98.44 109 GLU B N 1
ATOM 2816 C CA . GLU B 1 109 ? 3.67 -6.172 -11.891 1 98.44 109 GLU B CA 1
ATOM 2817 C C . GLU B 1 109 ? 2.863 -7.453 -11.68 1 98.44 109 GLU B C 1
ATOM 2819 O O . GLU B 1 109 ? 3.311 -8.539 -12.039 1 98.44 109 GLU B O 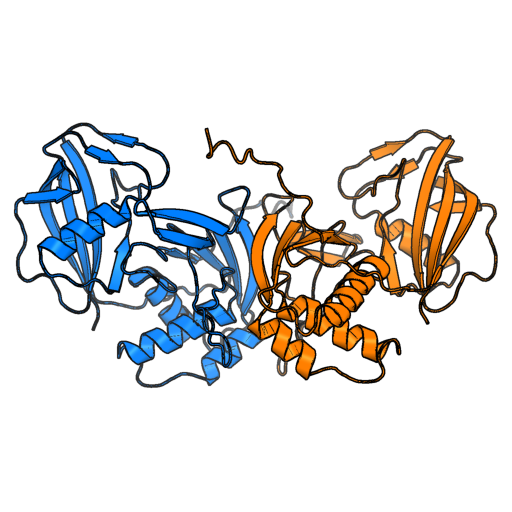1
ATOM 2824 N N . THR B 1 110 ? 1.675 -7.305 -11.172 1 98.62 110 THR B N 1
ATOM 2825 C CA . THR B 1 110 ? 0.839 -8.477 -10.938 1 98.62 110 THR B CA 1
ATOM 2826 C C . THR B 1 110 ? 0.031 -8.82 -12.188 1 98.62 110 THR B C 1
ATOM 2828 O O . THR B 1 110 ? -0.597 -7.938 -12.789 1 98.62 110 THR B O 1
ATOM 2831 N N . VAL B 1 111 ? 0.154 -9.984 -12.578 1 98.38 111 VAL B N 1
ATOM 2832 C CA . VAL B 1 111 ? -0.683 -10.508 -13.648 1 98.38 111 VAL B CA 1
ATOM 2833 C C . VAL B 1 111 ? -2.045 -10.914 -13.094 1 98.38 111 VAL B C 1
ATOM 2835 O O . VAL B 1 111 ? -3.076 -10.695 -13.734 1 98.38 111 VAL B O 1
ATOM 2838 N N . THR B 1 112 ? -2.047 -11.5 -11.977 1 98.44 112 THR B N 1
ATOM 2839 C CA . THR B 1 112 ? -3.227 -11.766 -11.164 1 98.44 112 THR B CA 1
ATOM 2840 C C . THR B 1 112 ? -3.049 -11.203 -9.758 1 98.44 112 THR B C 1
ATOM 2842 O O . THR B 1 112 ? -1.924 -10.938 -9.328 1 98.44 112 THR B O 1
ATOM 2845 N N . PRO B 1 113 ? -4.164 -11.008 -9.031 1 98.25 113 PRO B N 1
ATOM 2846 C CA . PRO B 1 113 ? -4.039 -10.406 -7.699 1 98.25 113 PRO B CA 1
ATOM 2847 C C . PRO B 1 113 ? -3.168 -11.227 -6.754 1 98.25 113 PRO B C 1
ATOM 2849 O O . PRO B 1 113 ? -3.127 -12.453 -6.855 1 98.25 113 PRO B O 1
ATOM 2852 N N . VAL B 1 114 ? -2.547 -10.508 -5.844 1 98.75 114 VAL B N 1
ATOM 2853 C CA . VAL B 1 114 ? -1.645 -11.164 -4.902 1 98.75 114 VAL B CA 1
ATOM 2854 C C . VAL B 1 114 ? -2.107 -10.891 -3.471 1 98.75 114 VAL B C 1
ATOM 2856 O O . VAL B 1 114 ? -2.535 -9.781 -3.15 1 98.75 114 VAL B O 1
ATOM 2859 N N . GLN B 1 115 ? -2.02 -11.883 -2.613 1 98.19 115 GLN B N 1
ATOM 2860 C CA . GLN B 1 115 ? -2.312 -11.734 -1.19 1 98.19 115 GLN B CA 1
ATOM 2861 C C . GLN B 1 115 ? -1.3 -12.5 -0.34 1 98.19 115 GLN B C 1
ATOM 2863 O O . GLN B 1 115 ? -0.708 -13.477 -0.799 1 98.19 115 GLN B O 1
ATOM 2868 N N . PHE B 1 116 ? -1.105 -12.062 0.83 1 97.94 116 PHE B N 1
ATOM 2869 C CA . PHE B 1 116 ? -0.186 -12.703 1.764 1 97.94 116 PHE B CA 1
ATOM 2870 C C . PHE B 1 116 ? -0.897 -13.062 3.062 1 97.94 116 PHE B C 1
ATOM 2872 O O . PHE B 1 116 ? -1.724 -12.297 3.559 1 97.94 116 PHE B O 1
ATOM 2879 N N . ALA B 1 117 ? -0.597 -14.188 3.516 1 94.81 117 ALA B N 1
ATOM 2880 C CA . ALA B 1 117 ? -1.099 -14.547 4.84 1 94.81 117 ALA B CA 1
ATOM 2881 C C . ALA B 1 117 ? -0.274 -13.883 5.938 1 94.81 117 ALA B C 1
ATOM 2883 O O . ALA B 1 117 ? 0.954 -13.82 5.848 1 94.81 117 ALA B O 1
ATOM 2884 N N . VAL B 1 118 ? -0.966 -13.352 6.887 1 92.56 118 VAL B N 1
ATOM 2885 C CA . VAL B 1 118 ? -0.31 -12.75 8.039 1 92.56 118 VAL B CA 1
ATOM 2886 C C . VAL B 1 118 ? -0.491 -13.641 9.266 1 92.56 118 VAL B C 1
ATOM 2888 O O . VAL B 1 118 ? -1.609 -14.055 9.578 1 92.56 118 VAL B O 1
ATOM 2891 N N . LYS B 1 119 ? 0.574 -13.938 9.898 1 88.25 119 LYS B N 1
ATOM 2892 C CA . LYS B 1 119 ? 0.497 -14.766 11.094 1 88.25 119 LYS B CA 1
ATOM 2893 C C . LYS B 1 119 ? -0.047 -13.969 12.281 1 88.25 119 LYS B C 1
ATOM 2895 O O . LYS B 1 119 ? 0.459 -12.891 12.602 1 88.25 119 LYS B O 1
ATOM 2900 N N . THR B 1 120 ? -1.078 -14.469 12.836 1 89.5 120 THR B N 1
ATOM 2901 C CA . THR B 1 120 ? -1.678 -13.836 14 1 89.5 120 THR B CA 1
ATOM 2902 C C . THR B 1 120 ? -1.751 -14.82 15.172 1 89.5 120 THR B C 1
ATOM 2904 O O . THR B 1 120 ? -1.629 -16.031 14.977 1 89.5 120 THR B O 1
ATOM 2907 N N . ARG B 1 121 ? -1.818 -14.359 16.359 1 82.62 121 ARG B N 1
ATOM 2908 C CA . ARG B 1 121 ? -1.835 -15.219 17.547 1 82.62 121 ARG B CA 1
ATOM 2909 C C . ARG B 1 121 ? -3.262 -15.453 18.031 1 82.62 121 ARG B C 1
ATOM 2911 O O . ARG B 1 121 ? -3.562 -16.5 18.594 1 82.62 121 ARG B O 1
ATOM 2918 N N . GLU B 1 122 ? -4.105 -14.594 17.859 1 77.94 122 GLU B N 1
ATOM 2919 C CA . GLU B 1 122 ? -5.379 -14.625 18.562 1 77.94 122 GLU B CA 1
ATOM 2920 C C . GLU B 1 122 ? -6.555 -14.688 17.594 1 77.94 122 GLU B C 1
ATOM 2922 O O . GLU B 1 122 ? -7.699 -14.875 18.016 1 77.94 122 GLU B O 1
ATOM 2927 N N . ARG B 1 123 ? -6.23 -14.617 16.406 1 77.31 123 ARG B N 1
ATOM 2928 C CA . ARG B 1 123 ? -7.344 -14.539 15.461 1 77.31 123 ARG B CA 1
ATOM 2929 C C . ARG B 1 123 ? -7.762 -15.93 14.992 1 77.31 123 ARG B C 1
ATOM 2931 O O . ARG B 1 123 ? -6.918 -16.797 14.758 1 77.31 123 ARG B O 1
ATOM 2938 N N . LYS B 1 124 ? -9.039 -16.016 14.984 1 73.12 124 LYS B N 1
ATOM 2939 C CA . LYS B 1 124 ? -9.586 -17.25 14.445 1 73.12 124 LYS B CA 1
ATOM 2940 C C . LYS B 1 124 ? -9.516 -17.266 12.922 1 73.12 124 LYS B C 1
ATOM 2942 O O . LYS B 1 124 ? -9.148 -18.297 12.32 1 73.12 124 LYS B O 1
ATOM 2947 N N . ARG B 1 125 ? -9.773 -16.094 12.398 1 79.25 125 ARG B N 1
ATOM 2948 C CA . ARG B 1 125 ? -9.766 -16 10.945 1 79.25 125 ARG B CA 1
ATOM 2949 C C . ARG B 1 125 ? -8.414 -15.523 10.43 1 79.25 125 ARG B C 1
ATOM 2951 O O . ARG B 1 125 ? -7.758 -14.703 11.07 1 79.25 125 ARG B O 1
ATOM 2958 N N . ALA B 1 126 ? -8.109 -16.016 9.297 1 85.5 126 ALA B N 1
ATOM 2959 C CA . ALA B 1 126 ? -6.82 -15.672 8.703 1 85.5 126 ALA B CA 1
ATOM 2960 C C . ALA B 1 126 ? -6.754 -14.188 8.359 1 85.5 126 ALA B C 1
ATOM 2962 O O . ALA B 1 126 ? -7.734 -13.609 7.887 1 85.5 126 ALA B O 1
ATOM 2963 N N . LYS B 1 127 ? -5.766 -13.609 8.773 1 92.69 127 LYS B N 1
ATOM 2964 C CA . LYS B 1 127 ? -5.516 -12.227 8.375 1 92.69 127 LYS B CA 1
ATOM 2965 C C . LYS B 1 127 ? -4.699 -12.164 7.082 1 92.69 127 LYS B C 1
ATOM 2967 O O . LYS B 1 127 ? -3.711 -12.883 6.934 1 92.69 127 LYS B O 1
ATOM 2972 N N . LEU B 1 128 ? -5.211 -11.297 6.188 1 95.38 128 LEU B N 1
ATOM 2973 C CA . LEU B 1 128 ? -4.555 -11.164 4.891 1 95.38 128 LEU B CA 1
ATOM 2974 C C . LEU B 1 128 ? -3.959 -9.773 4.723 1 95.38 128 LEU B C 1
ATOM 2976 O O . LEU B 1 128 ? -4.496 -8.797 5.254 1 95.38 128 LEU B O 1
ATOM 2980 N N . ALA B 1 129 ? -2.838 -9.719 4.105 1 97.19 129 ALA B N 1
ATOM 2981 C CA . ALA B 1 129 ? -2.219 -8.469 3.66 1 97.19 129 ALA B CA 1
ATOM 2982 C C . ALA B 1 129 ? -2.111 -8.43 2.137 1 97.19 129 ALA B C 1
ATOM 2984 O O . ALA B 1 129 ? -1.861 -9.453 1.496 1 97.19 129 ALA B O 1
ATOM 2985 N N . TYR B 1 130 ? -2.197 -7.23 1.604 1 97.88 130 TYR B N 1
ATOM 2986 C CA . TYR B 1 130 ? -2.305 -7.156 0.151 1 97.88 130 TYR B CA 1
ATOM 2987 C C . TYR B 1 130 ? -1.157 -6.348 -0.441 1 97.88 130 TYR B C 1
ATOM 2989 O O . TYR B 1 130 ? -0.701 -6.625 -1.553 1 97.88 130 TYR B O 1
ATOM 2997 N N . ILE B 1 131 ? -0.667 -5.402 0.285 1 98.31 131 ILE B N 1
ATOM 2998 C CA . ILE B 1 131 ? 0.309 -4.484 -0.291 1 98.31 131 ILE B CA 1
ATOM 2999 C C . ILE B 1 131 ? 1.679 -5.16 -0.349 1 98.31 131 ILE B C 1
ATOM 3001 O O . ILE B 1 131 ? 2.166 -5.676 0.659 1 98.31 131 ILE B O 1
ATOM 3005 N N . PRO B 1 132 ? 2.258 -5.137 -1.478 1 98.25 132 PRO B N 1
ATOM 3006 C CA . PRO B 1 132 ? 3.547 -5.82 -1.623 1 98.25 132 PRO B CA 1
ATOM 3007 C C . PRO B 1 132 ? 4.719 -4.969 -1.137 1 98.25 132 PRO B C 1
ATOM 3009 O O . PRO B 1 132 ? 5.621 -4.652 -1.916 1 98.25 132 PRO B O 1
ATOM 3012 N N . GLU B 1 133 ? 4.762 -4.754 0.082 1 97.88 133 GLU B N 1
ATOM 3013 C CA . GLU B 1 133 ? 5.938 -4.121 0.673 1 97.88 133 GLU B CA 1
ATOM 3014 C C . GLU B 1 133 ? 7.164 -5.02 0.56 1 97.88 133 GLU B C 1
ATOM 3016 O O . GLU B 1 133 ? 7.051 -6.246 0.64 1 97.88 133 GLU B O 1
ATOM 3021 N N . PRO B 1 134 ? 8.312 -4.414 0.496 1 97.94 134 PRO B N 1
ATOM 3022 C CA . PRO B 1 134 ? 9.508 -5.219 0.256 1 97.94 134 PRO B CA 1
ATOM 3023 C C . PRO B 1 134 ? 9.695 -6.328 1.289 1 97.94 134 PRO B C 1
ATOM 3025 O O . PRO B 1 134 ? 9.93 -7.484 0.924 1 97.94 134 PRO B O 1
ATOM 3028 N N . LEU B 1 135 ? 9.602 -5.934 2.529 1 97.44 135 LEU B N 1
ATOM 3029 C CA . LEU B 1 135 ? 9.82 -6.93 3.57 1 97.44 135 LEU B CA 1
ATOM 3030 C C . LEU B 1 135 ? 8.82 -8.078 3.453 1 97.44 135 LEU B C 1
ATOM 3032 O O . LEU B 1 135 ? 9.188 -9.242 3.602 1 97.44 135 LEU B O 1
ATOM 3036 N N . ARG B 1 136 ? 7.594 -7.785 3.197 1 97.88 136 ARG B N 1
ATOM 3037 C CA . ARG B 1 136 ? 6.559 -8.805 3.051 1 97.88 136 ARG B CA 1
ATOM 3038 C C . ARG B 1 136 ? 6.859 -9.727 1.878 1 97.88 136 ARG B C 1
ATOM 3040 O O . ARG B 1 136 ? 6.777 -10.953 2.006 1 97.88 136 ARG B O 1
ATOM 3047 N N . VAL B 1 137 ? 7.191 -9.188 0.751 1 98.69 137 VAL B N 1
ATOM 3048 C CA . VAL B 1 137 ? 7.449 -9.938 -0.476 1 98.69 137 VAL B CA 1
ATOM 3049 C C . VAL B 1 137 ? 8.648 -10.859 -0.278 1 98.69 137 VAL B C 1
ATOM 3051 O O . VAL B 1 137 ? 8.555 -12.07 -0.484 1 98.69 137 VAL B O 1
ATOM 3054 N N . PHE B 1 138 ? 9.727 -10.336 0.197 1 98.56 138 PHE B N 1
ATOM 3055 C CA . PHE B 1 138 ? 10.969 -11.094 0.215 1 98.56 138 PHE B CA 1
ATOM 3056 C C . PHE B 1 138 ? 11 -12.055 1.399 1 98.56 138 PHE B C 1
ATOM 3058 O O . PHE B 1 138 ? 11.562 -13.141 1.308 1 98.56 138 PHE B O 1
ATOM 3065 N N . LYS B 1 139 ? 10.414 -11.625 2.486 1 98.31 139 LYS B N 1
ATOM 3066 C CA . LYS B 1 139 ? 10.281 -12.586 3.582 1 98.31 139 LYS B CA 1
ATOM 3067 C C . LYS B 1 139 ? 9.477 -13.805 3.154 1 98.31 139 LYS B C 1
ATOM 3069 O O . LYS B 1 139 ? 9.844 -14.938 3.461 1 98.31 139 LYS B O 1
ATOM 3074 N N . TRP B 1 140 ? 8.375 -13.562 2.48 1 98.19 140 TRP B N 1
ATOM 3075 C CA . TRP B 1 140 ? 7.566 -14.672 1.978 1 98.19 140 TRP B CA 1
ATOM 3076 C C . TRP B 1 140 ? 8.383 -15.555 1.041 1 98.19 140 TRP B C 1
ATOM 3078 O O . TRP B 1 140 ? 8.32 -16.781 1.133 1 98.19 140 TRP B O 1
ATOM 3088 N N . LEU B 1 141 ? 9.141 -14.977 0.188 1 98.5 141 LEU B N 1
ATOM 3089 C CA . LEU B 1 141 ? 9.938 -15.727 -0.772 1 98.5 141 LEU B CA 1
ATOM 3090 C C . LEU B 1 141 ? 10.992 -16.578 -0.06 1 98.5 141 LEU B C 1
ATOM 3092 O O . LEU B 1 141 ? 11.203 -17.734 -0.411 1 98.5 141 LEU B O 1
ATOM 3096 N N . VAL B 1 142 ? 11.648 -15.992 0.907 1 98.44 142 VAL B N 1
ATOM 3097 C CA . VAL B 1 142 ? 12.688 -16.688 1.654 1 98.44 142 VAL B CA 1
ATOM 3098 C C . VAL B 1 142 ? 12.086 -17.906 2.365 1 98.44 142 VAL B C 1
ATOM 3100 O O . VAL B 1 142 ? 12.625 -19.016 2.283 1 98.44 142 VAL B O 1
ATOM 3103 N N . ILE B 1 143 ? 10.977 -17.703 3.006 1 97.94 143 ILE B N 1
ATOM 3104 C CA . ILE B 1 143 ? 10.312 -18.766 3.736 1 97.94 143 ILE B CA 1
ATOM 3105 C C . ILE B 1 143 ? 9.852 -19.844 2.762 1 97.94 143 ILE B C 1
ATOM 3107 O O . ILE B 1 143 ? 10.023 -21.047 3.02 1 97.94 143 ILE B O 1
ATOM 3111 N N . THR B 1 144 ? 9.273 -19.453 1.68 1 97.75 144 THR B N 1
ATOM 3112 C CA . THR B 1 144 ? 8.781 -20.391 0.674 1 97.75 144 THR B CA 1
ATOM 3113 C C . THR B 1 144 ? 9.93 -21.203 0.089 1 97.75 144 THR B C 1
ATOM 3115 O O . THR B 1 144 ? 9.805 -22.422 -0.071 1 97.75 144 THR B O 1
ATOM 3118 N N . ALA B 1 145 ? 11.016 -20.562 -0.227 1 97.81 145 ALA B N 1
ATOM 3119 C CA . ALA B 1 145 ? 12.18 -21.266 -0.757 1 97.81 145 ALA B CA 1
ATOM 3120 C C . ALA B 1 145 ? 12.672 -22.328 0.223 1 97.81 145 ALA B C 1
ATOM 3122 O O . ALA B 1 145 ? 13.008 -23.438 -0.179 1 97.81 145 ALA B O 1
ATOM 3123 N N . TYR B 1 146 ? 12.695 -21.953 1.43 1 97.44 146 TYR B N 1
ATOM 3124 C CA . TYR B 1 146 ? 13.125 -22.875 2.469 1 97.44 146 TYR B CA 1
ATOM 3125 C C . TYR B 1 146 ? 12.18 -24.078 2.549 1 97.44 146 TYR B C 1
ATOM 3127 O O . TYR B 1 146 ? 12.625 -25.219 2.557 1 97.44 146 TYR B O 1
ATOM 3135 N N . LYS B 1 147 ? 10.898 -23.859 2.549 1 96.44 147 LYS B N 1
ATOM 3136 C CA . LYS B 1 147 ? 9.883 -24.906 2.668 1 96.44 147 LYS B CA 1
ATOM 3137 C C . LYS B 1 147 ? 9.914 -25.828 1.459 1 96.44 147 LYS B C 1
ATOM 3139 O O . LYS B 1 147 ? 9.648 -27.031 1.586 1 96.44 147 LYS B O 1
ATOM 3144 N N . LEU B 1 148 ? 10.25 -25.281 0.306 1 96.44 148 LEU B N 1
ATOM 3145 C CA . LEU B 1 148 ? 10.242 -26.062 -0.924 1 96.44 148 LEU B CA 1
ATOM 3146 C C . LEU B 1 148 ? 11.586 -26.766 -1.126 1 96.44 148 LEU B C 1
ATOM 3148 O O . LEU B 1 148 ? 11.773 -27.484 -2.109 1 96.44 148 LEU B O 1
ATOM 3152 N N . GLY B 1 149 ? 12.523 -26.516 -0.245 1 95.25 149 GLY B N 1
ATOM 3153 C CA . GLY B 1 149 ? 13.836 -27.141 -0.338 1 95.25 149 GLY B CA 1
ATOM 3154 C C . GLY B 1 149 ? 14.75 -26.453 -1.34 1 95.25 149 GLY B C 1
ATOM 3155 O O . GLY B 1 149 ? 15.742 -27.031 -1.778 1 95.25 149 GLY B O 1
ATOM 3156 N N . LEU B 1 150 ? 14.438 -25.234 -1.723 1 96 150 LEU B N 1
ATOM 3157 C CA . LEU B 1 150 ? 15.234 -24.5 -2.695 1 96 150 LEU B CA 1
ATOM 3158 C C . LEU B 1 150 ? 16.344 -23.703 -2.004 1 96 150 LEU B C 1
ATOM 3160 O O . LEU B 1 150 ? 17.25 -23.203 -2.662 1 96 150 LEU B O 1
ATOM 3164 N N . ALA B 1 151 ? 16.141 -23.547 -0.721 1 94.81 151 ALA B N 1
ATOM 3165 C CA . ALA B 1 151 ? 17.156 -22.922 0.129 1 94.81 151 ALA B CA 1
ATOM 3166 C C . ALA B 1 151 ? 17.469 -23.797 1.339 1 94.81 151 ALA B C 1
ATOM 3168 O O . ALA B 1 151 ? 16.578 -24.406 1.922 1 94.81 151 ALA B O 1
ATOM 3169 N N . GLU B 1 152 ? 18.656 -23.797 1.734 1 93 152 GLU B N 1
ATOM 3170 C CA . GLU B 1 152 ? 19.094 -24.688 2.812 1 93 152 GLU B CA 1
ATOM 3171 C C . GLU B 1 152 ? 18.719 -24.109 4.18 1 93 152 GLU B C 1
ATOM 3173 O O . GLU B 1 152 ? 18.516 -24.859 5.137 1 93 152 GLU B O 1
ATOM 3178 N N . LYS B 1 153 ? 18.688 -22.844 4.285 1 93.62 153 LYS B N 1
ATOM 3179 C CA . LYS B 1 153 ? 18.375 -22.188 5.559 1 93.62 153 LYS B CA 1
ATOM 3180 C C . LYS B 1 153 ? 17.531 -20.938 5.352 1 93.62 153 LYS B C 1
ATOM 3182 O O . LYS B 1 153 ? 17.484 -20.391 4.246 1 93.62 153 LYS B O 1
ATOM 3187 N N . LEU B 1 154 ? 16.906 -20.594 6.492 1 94.12 154 LEU B N 1
ATOM 3188 C CA . LEU B 1 154 ? 16.219 -19.297 6.512 1 94.12 154 LEU B CA 1
ATOM 3189 C C . LEU B 1 154 ? 17.219 -18.156 6.586 1 94.12 154 LEU B C 1
ATOM 3191 O O . LEU B 1 154 ? 17.953 -18.031 7.574 1 94.12 154 LEU B O 1
ATOM 3195 N N . ASP B 1 155 ? 17.25 -17.344 5.641 1 94 155 ASP B N 1
ATOM 3196 C CA . ASP B 1 155 ? 18.266 -16.297 5.539 1 94 155 ASP B CA 1
ATOM 3197 C C . ASP B 1 155 ? 17.828 -15.039 6.27 1 94 155 ASP B C 1
ATOM 3199 O O . ASP B 1 155 ? 17.484 -14.039 5.637 1 94 155 ASP B O 1
ATOM 3203 N N . VAL B 1 156 ? 18.016 -14.977 7.492 1 96.38 156 VAL B N 1
ATOM 3204 C CA . VAL B 1 156 ? 17.562 -13.883 8.352 1 96.38 156 VAL B CA 1
ATOM 3205 C C . VAL B 1 156 ? 18.375 -12.625 8.039 1 96.38 156 VAL B C 1
ATOM 3207 O O . VAL B 1 156 ? 17.844 -11.516 8.094 1 96.38 156 VAL B O 1
ATOM 3210 N N . LYS B 1 157 ? 19.625 -12.789 7.742 1 96.19 157 LYS B N 1
ATOM 3211 C CA . LYS B 1 157 ? 20.484 -11.648 7.41 1 96.19 157 LYS B CA 1
ATOM 3212 C C . LYS B 1 157 ? 19.984 -10.938 6.152 1 96.19 157 LYS B C 1
ATOM 3214 O O . LYS B 1 157 ? 19.969 -9.711 6.094 1 96.19 157 LYS B O 1
ATOM 3219 N N . PHE B 1 158 ? 19.594 -11.719 5.184 1 97.81 158 PHE B N 1
ATOM 3220 C CA . PHE B 1 158 ? 19.062 -11.148 3.955 1 97.81 158 PHE B CA 1
ATOM 3221 C C . PHE B 1 158 ? 17.75 -10.406 4.223 1 97.81 158 PHE B C 1
ATOM 3223 O O . PHE B 1 158 ? 17.531 -9.305 3.715 1 97.81 158 PHE B O 1
ATOM 3230 N N . ILE B 1 159 ? 16.922 -10.992 5.023 1 97.88 159 ILE B N 1
ATOM 3231 C CA . ILE B 1 159 ? 15.641 -10.375 5.352 1 97.88 159 ILE B CA 1
ATOM 3232 C C . ILE B 1 159 ? 15.875 -9.031 6.035 1 97.88 159 ILE B C 1
ATOM 3234 O O . ILE B 1 159 ? 15.203 -8.039 5.723 1 97.88 159 ILE B O 1
ATOM 3238 N N . ARG B 1 160 ? 16.781 -8.969 6.965 1 96.38 160 ARG B N 1
ATOM 3239 C CA . ARG B 1 160 ? 17.125 -7.723 7.637 1 96.38 160 ARG B CA 1
ATOM 3240 C C . ARG B 1 160 ? 17.641 -6.691 6.645 1 96.38 160 ARG B C 1
ATOM 3242 O O . ARG B 1 160 ? 17.312 -5.508 6.738 1 96.38 160 ARG B O 1
ATOM 3249 N N . TRP B 1 161 ? 18.5 -7.164 5.758 1 96.81 161 TRP B N 1
ATOM 3250 C CA . TRP B 1 161 ? 19.047 -6.293 4.723 1 96.81 161 TRP B CA 1
ATOM 3251 C C . TRP B 1 161 ? 17.922 -5.699 3.867 1 96.81 161 TRP B C 1
ATOM 3253 O O . TRP B 1 161 ? 17.953 -4.512 3.535 1 96.81 161 TRP B O 1
ATOM 3263 N N . VAL B 1 162 ? 16.906 -6.492 3.514 1 97.44 162 VAL B N 1
ATOM 3264 C CA . VAL B 1 162 ? 15.766 -6.02 2.736 1 97.44 162 VAL B CA 1
ATOM 3265 C C . VAL B 1 162 ? 15.047 -4.91 3.496 1 97.44 162 VAL B C 1
ATOM 3267 O O . VAL B 1 162 ? 14.703 -3.877 2.92 1 97.44 162 VAL B O 1
ATOM 3270 N N . TYR B 1 163 ? 14.867 -5.156 4.73 1 96.56 163 TYR B N 1
ATOM 3271 C CA . TYR B 1 163 ? 14.203 -4.168 5.574 1 96.56 163 TYR B CA 1
ATOM 3272 C C . TYR B 1 163 ? 14.93 -2.832 5.527 1 96.56 163 TYR B C 1
ATOM 3274 O O . TYR B 1 163 ? 14.297 -1.777 5.414 1 96.56 163 TYR B O 1
ATOM 3282 N N . GLU B 1 164 ? 16.172 -2.889 5.523 1 95.94 164 GLU B N 1
ATOM 3283 C CA . GLU B 1 164 ? 17 -1.688 5.656 1 95.94 164 GLU B CA 1
ATOM 3284 C C . GLU B 1 164 ? 17.188 -0.999 4.309 1 95.94 164 GLU B C 1
ATOM 3286 O O . GLU B 1 164 ? 17.188 0.231 4.23 1 95.94 164 GLU B O 1
ATOM 3291 N N . TYR B 1 165 ? 17.25 -1.803 3.258 1 95.94 165 TYR B N 1
ATOM 3292 C CA . TYR B 1 165 ? 17.891 -1.19 2.096 1 95.94 165 TYR B CA 1
ATOM 3293 C C . TYR B 1 165 ? 16.984 -1.283 0.87 1 95.94 165 TYR B C 1
ATOM 3295 O O . TYR B 1 165 ? 17.328 -0.774 -0.2 1 95.94 165 TYR B O 1
ATOM 3303 N N . VAL B 1 166 ? 15.867 -1.938 0.954 1 96.62 166 VAL B N 1
ATOM 3304 C CA . VAL B 1 166 ? 14.945 -1.979 -0.175 1 96.62 166 VAL B CA 1
ATOM 3305 C C . VAL B 1 166 ? 13.727 -1.109 0.122 1 96.62 166 VAL B C 1
ATOM 3307 O O . VAL B 1 166 ? 13.008 -1.347 1.098 1 96.62 166 VAL B O 1
ATOM 3310 N N . ASP B 1 167 ? 13.539 -0.143 -0.733 1 96.94 167 ASP B N 1
ATOM 3311 C CA . ASP B 1 167 ? 12.461 0.817 -0.529 1 96.94 167 ASP B CA 1
ATOM 3312 C C . ASP B 1 167 ? 11.336 0.598 -1.536 1 96.94 167 ASP B C 1
ATOM 3314 O O . ASP B 1 167 ? 11.586 0.273 -2.697 1 96.94 167 ASP B O 1
ATOM 3318 N N . LEU B 1 168 ? 10.109 0.714 -1.076 1 97.75 168 LEU B N 1
ATOM 3319 C CA . LEU B 1 168 ? 8.984 0.856 -1.991 1 97.75 168 LEU B CA 1
ATOM 3320 C C . LEU B 1 168 ? 8.891 2.283 -2.52 1 97.75 168 LEU B C 1
ATOM 3322 O O . LEU B 1 168 ? 8.57 3.209 -1.77 1 97.75 168 LEU B O 1
ATOM 3326 N N . ALA B 1 169 ? 9.148 2.477 -3.754 1 96.5 169 ALA B N 1
ATOM 3327 C CA . ALA B 1 169 ? 9.219 3.812 -4.34 1 96.5 169 ALA B CA 1
ATOM 3328 C C . ALA B 1 169 ? 7.855 4.273 -4.836 1 96.5 169 ALA B C 1
ATOM 3330 O O . ALA B 1 169 ? 7.551 5.469 -4.82 1 96.5 169 ALA B O 1
ATOM 3331 N N . ASP B 1 170 ? 7.109 3.311 -5.316 1 96.94 170 ASP B N 1
ATOM 3332 C CA . ASP B 1 170 ? 5.809 3.676 -5.863 1 96.94 170 ASP B CA 1
ATOM 3333 C C . ASP B 1 170 ? 4.871 2.471 -5.906 1 96.94 170 ASP B C 1
ATOM 3335 O O . ASP B 1 170 ? 5.324 1.325 -5.844 1 96.94 170 ASP B O 1
ATOM 3339 N N . LEU B 1 171 ? 3.627 2.76 -5.941 1 98 171 LEU B N 1
ATOM 3340 C CA . LEU B 1 171 ? 2.551 1.786 -6.086 1 98 171 LEU B CA 1
ATOM 3341 C C . LEU B 1 171 ? 1.476 2.301 -7.039 1 98 171 LEU B C 1
ATOM 3343 O O . LEU B 1 171 ? 1.062 3.459 -6.945 1 98 171 LEU B O 1
ATOM 3347 N N . ARG B 1 172 ? 1.052 1.445 -7.941 1 98.06 172 ARG B N 1
ATOM 3348 C CA . ARG B 1 172 ? -0.021 1.766 -8.875 1 98.06 172 ARG B CA 1
ATOM 3349 C C . ARG B 1 172 ? -1.062 0.651 -8.922 1 98.06 172 ARG B C 1
ATOM 3351 O O . ARG B 1 172 ? -0.727 -0.524 -8.758 1 98.06 172 ARG B O 1
ATOM 3358 N N . CYS B 1 173 ? -2.258 1.055 -9.164 1 98 173 CYS B N 1
ATOM 3359 C CA . CYS B 1 173 ? -3.34 0.08 -9.242 1 98 173 CYS B CA 1
ATOM 3360 C C . CYS B 1 173 ? -3.826 -0.086 -10.672 1 98 173 CYS B C 1
ATOM 3362 O O . CYS B 1 173 ? -3.932 0.894 -11.414 1 98 173 CYS B O 1
ATOM 3364 N N . HIS B 1 174 ? -4.102 -1.268 -11.016 1 96.69 174 HIS B N 1
ATOM 3365 C CA . HIS B 1 174 ? -4.625 -1.525 -12.352 1 96.69 174 HIS B CA 1
ATOM 3366 C C . HIS B 1 174 ? -6.094 -1.136 -12.453 1 96.69 174 HIS B C 1
ATOM 3368 O O . HIS B 1 174 ? -6.625 -0.97 -13.555 1 96.69 174 HIS B O 1
ATOM 3374 N N . ARG B 1 175 ? -6.711 -1.009 -11.344 1 94.69 175 ARG B N 1
ATOM 3375 C CA . ARG B 1 175 ? -8.102 -0.583 -11.211 1 94.69 175 ARG B CA 1
ATOM 3376 C C . ARG B 1 175 ? -8.227 0.548 -10.195 1 94.69 175 ARG B C 1
ATOM 3378 O O . ARG B 1 175 ? -7.254 0.915 -9.539 1 94.69 175 ARG B O 1
ATOM 3385 N N . PRO B 1 176 ? -9.359 1.086 -10.109 1 92.88 176 PRO B N 1
ATOM 3386 C CA . PRO B 1 176 ? -9.523 2.174 -9.141 1 92.88 176 PRO B CA 1
ATOM 3387 C C . PRO B 1 176 ? -9.164 1.752 -7.715 1 92.88 176 PRO B C 1
ATOM 3389 O O . PRO B 1 176 ? -8.695 2.572 -6.926 1 92.88 176 PRO B O 1
ATOM 3392 N N . SER B 1 177 ? -9.422 0.541 -7.48 1 96.38 177 SER B N 1
ATOM 3393 C CA . SER B 1 177 ? -9.023 -0.069 -6.215 1 96.38 177 SER B CA 1
ATOM 3394 C C . SER B 1 177 ? -7.797 -0.961 -6.395 1 96.38 177 SER B C 1
ATOM 3396 O O . SER B 1 177 ? -7.715 -1.726 -7.359 1 96.38 177 SER B O 1
ATOM 3398 N N . CYS B 1 178 ? -6.902 -0.844 -5.465 1 98.12 178 CYS B N 1
ATOM 3399 C CA . CYS B 1 178 ? -5.695 -1.661 -5.543 1 98.12 178 CYS B CA 1
ATOM 3400 C C . CYS B 1 178 ? -5.984 -3.098 -5.121 1 98.12 178 CYS B C 1
ATOM 3402 O O . CYS B 1 178 ? -5.25 -4.016 -5.496 1 98.12 178 CYS B O 1
ATOM 3404 N N . VAL B 1 179 ? -6.977 -3.236 -4.273 1 98.25 179 VAL B N 1
ATOM 3405 C CA . VAL B 1 179 ? -7.395 -4.574 -3.857 1 98.25 179 VAL B CA 1
ATOM 3406 C C . VAL B 1 179 ? -8.641 -4.992 -4.637 1 98.25 179 VAL B C 1
ATOM 3408 O O . VAL B 1 179 ? -9.672 -4.324 -4.57 1 98.25 179 VAL B O 1
ATOM 3411 N N . VAL B 1 180 ? -8.531 -6.066 -5.305 1 97.06 180 VAL B N 1
ATOM 3412 C CA . VAL B 1 180 ? -9.641 -6.477 -6.152 1 97.06 180 VAL B CA 1
ATOM 3413 C C . VAL B 1 180 ? -10.242 -7.781 -5.629 1 97.06 180 VAL B C 1
ATOM 3415 O O . VAL B 1 180 ? -9.523 -8.625 -5.082 1 97.06 180 VAL B O 1
ATOM 3418 N N . LYS B 1 181 ? -11.477 -7.875 -5.805 1 94.44 181 LYS B N 1
ATOM 3419 C CA . LYS B 1 181 ? -12.227 -9.078 -5.48 1 94.44 181 LYS B CA 1
ATOM 3420 C C . LYS B 1 181 ? -12.422 -9.961 -6.715 1 94.44 181 LYS B C 1
ATOM 3422 O O . LYS B 1 181 ? -12.812 -9.4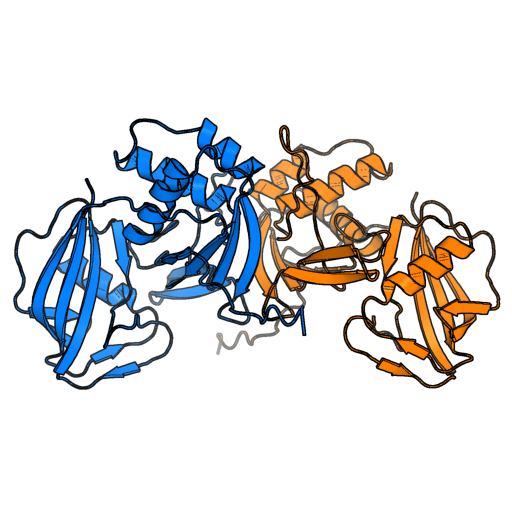69 -7.773 1 94.44 181 LYS B O 1
ATOM 3427 N N . VAL B 1 182 ? -12.086 -11.18 -6.551 1 92.44 182 VAL B N 1
ATOM 3428 C CA . VAL B 1 182 ? -12.344 -12.117 -7.637 1 92.44 182 VAL B CA 1
ATOM 3429 C C . VAL B 1 182 ? -13.258 -13.234 -7.148 1 92.44 182 VAL B C 1
ATOM 3431 O O . VAL B 1 182 ? -13.078 -13.758 -6.043 1 92.44 182 VAL B O 1
ATOM 3434 N N . LYS B 1 183 ? -14.227 -13.547 -7.945 1 90.44 183 LYS B N 1
ATOM 3435 C CA . LYS B 1 183 ? -15.156 -14.625 -7.625 1 90.44 183 LYS B CA 1
ATOM 3436 C C . LYS B 1 183 ? -14.625 -15.969 -8.109 1 90.44 183 LYS B C 1
ATOM 3438 O O . LYS B 1 183 ? -14.492 -16.203 -9.312 1 90.44 183 LYS B O 1
ATOM 3443 N N . TYR B 1 184 ? -14.227 -16.734 -7.199 1 83.94 184 TYR B N 1
ATOM 3444 C CA . TYR B 1 184 ? -13.688 -18.031 -7.566 1 83.94 184 TYR B CA 1
ATOM 3445 C C . TYR B 1 184 ? -14.805 -19 -7.965 1 83.94 184 TYR B C 1
ATOM 3447 O O . TYR B 1 184 ? -14.781 -19.562 -9.062 1 83.94 184 TYR B O 1
ATOM 3455 N N . ASP B 1 185 ? -15.547 -19.203 -7.035 1 77.38 185 ASP B N 1
ATOM 3456 C CA . ASP B 1 185 ? -16.75 -19.984 -7.316 1 77.38 185 ASP B CA 1
ATOM 3457 C C . ASP B 1 185 ? -18 -19.312 -6.766 1 77.38 185 ASP B C 1
ATOM 3459 O O . ASP B 1 185 ? -17.938 -18.188 -6.266 1 77.38 185 ASP B O 1
ATOM 3463 N N . GLY B 1 186 ? -19.109 -19.484 -7.238 1 68 186 GLY B N 1
ATOM 3464 C CA . GLY B 1 186 ? -20.359 -18.891 -6.809 1 68 186 GLY B CA 1
ATOM 3465 C C . GLY B 1 186 ? -20.406 -18.562 -5.324 1 68 186 GLY B C 1
ATOM 3466 O O . GLY B 1 186 ? -21.172 -17.703 -4.887 1 68 186 GLY B O 1
ATOM 3467 N N . ARG B 1 187 ? -19.484 -19.094 -4.477 1 69.5 187 ARG B N 1
ATOM 3468 C CA . ARG B 1 187 ? -19.609 -18.906 -3.037 1 69.5 187 ARG B CA 1
ATOM 3469 C C . ARG B 1 187 ? -18.359 -18.266 -2.453 1 69.5 187 ARG B C 1
ATOM 3471 O O . ARG B 1 187 ? -18.438 -17.5 -1.496 1 69.5 187 ARG B O 1
ATOM 3478 N N . ARG B 1 188 ? -17.203 -18.531 -3.096 1 84.5 188 ARG B N 1
ATOM 3479 C CA . ARG B 1 188 ? -15.953 -18.094 -2.502 1 84.5 188 ARG B CA 1
ATOM 3480 C C . ARG B 1 188 ? -15.352 -16.938 -3.279 1 84.5 188 ARG B C 1
ATOM 3482 O O . ARG B 1 188 ? -15.352 -16.938 -4.512 1 84.5 188 ARG B O 1
ATOM 3489 N N . SER B 1 189 ? -15.008 -15.914 -2.5 1 91.38 189 SER B N 1
ATOM 3490 C CA . SER B 1 189 ? -14.328 -14.766 -3.094 1 91.38 189 SER B CA 1
ATOM 3491 C C . SER B 1 189 ? -12.891 -14.656 -2.6 1 91.38 189 SER B C 1
ATOM 3493 O O . SER B 1 189 ? -12.594 -14.992 -1.449 1 91.38 189 SER B O 1
ATOM 3495 N N . LEU B 1 190 ? -12.07 -14.305 -3.541 1 92.5 190 LEU B N 1
ATOM 3496 C CA . LEU B 1 190 ? -10.672 -14.047 -3.234 1 92.5 190 LEU B CA 1
ATOM 3497 C C . LEU B 1 190 ? -10.344 -12.57 -3.414 1 92.5 190 LEU B C 1
ATOM 3499 O O . LEU B 1 190 ? -11 -11.867 -4.188 1 92.5 190 LEU B O 1
ATOM 3503 N N . TYR B 1 191 ? -9.375 -12.172 -2.672 1 95.69 191 TYR B N 1
ATOM 3504 C CA . TYR B 1 191 ? -8.938 -10.781 -2.742 1 95.69 191 TYR B CA 1
ATOM 3505 C C . TYR B 1 191 ? -7.422 -10.695 -2.92 1 95.69 191 TYR B C 1
ATOM 3507 O O . TYR B 1 191 ? -6.688 -11.594 -2.492 1 95.69 191 TYR B O 1
ATOM 3515 N N . GLY B 1 192 ? -7.012 -9.641 -3.566 1 98 192 GLY B N 1
ATOM 3516 C CA . GLY B 1 192 ? -5.578 -9.43 -3.668 1 98 192 GLY B CA 1
ATOM 3517 C C . GLY B 1 192 ? -5.219 -8.086 -4.285 1 98 192 GLY B C 1
ATOM 3518 O O . GLY B 1 192 ? -6.078 -7.41 -4.848 1 98 192 GLY B O 1
ATOM 3519 N N . PHE B 1 193 ? -4.051 -7.738 -4.117 1 98.75 193 PHE B N 1
ATOM 3520 C CA . PHE B 1 193 ? -3.5 -6.551 -4.762 1 98.75 193 PHE B CA 1
ATOM 3521 C C . PHE B 1 193 ? -3.338 -6.777 -6.262 1 98.75 193 PHE B C 1
ATOM 3523 O O . PHE B 1 193 ? -2.771 -7.789 -6.684 1 98.75 193 PHE B O 1
ATOM 3530 N N . TYR B 1 194 ? -3.795 -5.914 -7.031 1 98.5 194 TYR B N 1
ATOM 3531 C CA . TYR B 1 194 ? -3.691 -5.953 -8.484 1 98.5 194 TYR B CA 1
ATOM 3532 C C . TYR B 1 194 ? -3.152 -4.637 -9.031 1 98.5 194 TYR B C 1
ATOM 3534 O O . TYR B 1 194 ? -3.898 -3.664 -9.172 1 98.5 194 TYR B O 1
ATOM 3542 N N . GLY B 1 195 ? -1.819 -4.66 -9.281 1 98.31 195 GLY B N 1
ATOM 3543 C CA . GLY B 1 195 ? -1.157 -3.438 -9.703 1 98.31 195 GLY B CA 1
ATOM 3544 C C . GLY B 1 195 ? 0.339 -3.602 -9.898 1 98.31 195 GLY B C 1
ATOM 3545 O O . GLY B 1 195 ? 0.808 -4.68 -10.266 1 98.31 195 GLY B O 1
ATOM 3546 N N . VAL B 1 196 ? 1.034 -2.48 -9.734 1 98.44 196 VAL B N 1
ATOM 3547 C CA . VAL B 1 196 ? 2.475 -2.42 -9.961 1 98.44 196 VAL B CA 1
ATOM 3548 C C . VAL B 1 196 ? 3.166 -1.821 -8.742 1 98.44 196 VAL B C 1
ATOM 3550 O O . VAL B 1 196 ? 2.697 -0.828 -8.18 1 98.44 196 VAL B O 1
ATOM 3553 N N . ALA B 1 197 ? 4.176 -2.439 -8.305 1 98.44 197 ALA B N 1
ATOM 3554 C CA . ALA B 1 197 ? 5.035 -1.911 -7.25 1 98.44 197 ALA B CA 1
ATOM 3555 C C . ALA B 1 197 ? 6.449 -1.666 -7.766 1 98.44 197 ALA B C 1
ATOM 3557 O O . ALA B 1 197 ? 7.012 -2.504 -8.477 1 98.44 197 ALA B O 1
ATOM 3558 N N . LYS B 1 198 ? 6.977 -0.567 -7.406 1 98.19 198 LYS B N 1
ATOM 3559 C CA . LYS B 1 198 ? 8.344 -0.232 -7.777 1 98.19 198 LYS B CA 1
ATOM 3560 C C . LYS B 1 198 ? 9.25 -0.187 -6.551 1 98.19 198 LYS B C 1
ATOM 3562 O O . LYS B 1 198 ? 8.883 0.378 -5.52 1 98.19 198 LYS B O 1
ATOM 3567 N N . TYR B 1 199 ? 10.422 -0.721 -6.703 1 97.56 199 TYR B N 1
ATOM 3568 C CA . TYR B 1 199 ? 11.375 -0.783 -5.598 1 97.56 199 TYR B CA 1
ATOM 3569 C C . TYR B 1 199 ? 12.703 -0.151 -5.988 1 97.56 199 TYR B C 1
ATOM 3571 O O . TYR B 1 199 ? 13.094 -0.188 -7.156 1 97.56 199 TYR B O 1
ATOM 3579 N N . VAL B 1 200 ? 13.359 0.375 -5.02 1 96.56 200 VAL B N 1
ATOM 3580 C CA . VAL B 1 200 ? 14.727 0.875 -5.18 1 96.56 200 VAL B CA 1
ATOM 3581 C C . VAL B 1 200 ? 15.633 0.243 -4.133 1 96.56 200 VAL B C 1
ATOM 3583 O O . VAL B 1 200 ? 15.312 0.244 -2.939 1 96.56 200 VAL B O 1
ATOM 3586 N N . VAL B 1 201 ? 16.703 -0.297 -4.586 1 96.06 201 VAL B N 1
ATOM 3587 C CA . VAL B 1 201 ? 17.672 -0.94 -3.711 1 96.06 201 VAL B CA 1
ATOM 3588 C C . VAL B 1 201 ? 18.828 0.025 -3.412 1 96.06 201 VAL B C 1
ATOM 3590 O O . VAL B 1 201 ? 19.453 0.546 -4.332 1 96.06 201 VAL B O 1
ATOM 3593 N N . GLN B 1 202 ? 19.156 0.155 -2.125 1 94.44 202 GLN B N 1
ATOM 3594 C CA . GLN B 1 202 ? 20.078 1.203 -1.705 1 94.44 202 GLN B CA 1
ATOM 3595 C C . GLN B 1 202 ? 21.453 0.632 -1.413 1 94.44 202 GLN B C 1
ATOM 3597 O O . GLN B 1 202 ? 22.406 1.38 -1.141 1 94.44 202 GLN B O 1
ATOM 3602 N N . ASP B 1 203 ? 21.547 -0.643 -1.454 1 93.38 203 ASP B N 1
ATOM 3603 C CA . ASP B 1 203 ? 22.781 -1.359 -1.116 1 93.38 203 ASP B CA 1
ATOM 3604 C C . ASP B 1 203 ? 22.969 -2.578 -2.016 1 93.38 203 ASP B C 1
ATOM 3606 O O . ASP B 1 203 ? 22 -3.27 -2.346 1 93.38 203 ASP B O 1
ATOM 3610 N N . ASP B 1 204 ? 24.203 -2.896 -2.367 1 93 204 ASP B N 1
ATOM 3611 C CA . ASP B 1 204 ? 24.406 -3.92 -3.387 1 93 204 ASP B CA 1
ATOM 3612 C C . ASP B 1 204 ? 24.969 -5.203 -2.773 1 93 204 ASP B C 1
ATOM 3614 O O . ASP B 1 204 ? 25.234 -6.176 -3.484 1 93 204 ASP B O 1
ATOM 3618 N N . ARG B 1 205 ? 25.094 -5.316 -1.473 1 93.75 205 ARG B N 1
ATOM 3619 C CA . ARG B 1 205 ? 25.766 -6.426 -0.792 1 93.75 205 ARG B CA 1
ATOM 3620 C C . ARG B 1 205 ? 25.047 -7.746 -1.077 1 93.75 205 ARG B C 1
ATOM 3622 O O . ARG B 1 205 ? 25.688 -8.805 -1.112 1 93.75 205 ARG B O 1
ATOM 3629 N N . TYR B 1 206 ? 23.719 -7.707 -1.299 1 95.81 206 TYR B N 1
ATOM 3630 C CA . TYR B 1 206 ? 22.969 -8.953 -1.423 1 95.81 206 TYR B CA 1
ATOM 3631 C C . TYR B 1 206 ? 22.219 -9.008 -2.75 1 95.81 206 TYR B C 1
ATOM 3633 O O . TYR B 1 206 ? 21.125 -9.586 -2.834 1 95.81 206 TYR B O 1
ATOM 3641 N N . MET B 1 207 ? 22.797 -8.477 -3.744 1 95.25 207 MET B N 1
ATOM 3642 C CA . MET B 1 207 ? 22.141 -8.391 -5.039 1 95.25 207 MET B CA 1
ATOM 3643 C C . MET B 1 207 ? 21.984 -9.773 -5.66 1 95.25 207 MET B C 1
ATOM 3645 O O . MET B 1 207 ? 21.016 -10.039 -6.371 1 95.25 207 MET B O 1
ATOM 3649 N N . ASP B 1 208 ? 22.906 -10.625 -5.379 1 95 208 ASP B N 1
ATOM 3650 C CA . ASP B 1 208 ? 22.797 -11.992 -5.887 1 95 208 ASP B CA 1
ATOM 3651 C C . ASP B 1 208 ? 21.594 -12.695 -5.289 1 95 208 ASP B C 1
ATOM 3653 O O . ASP B 1 208 ? 20.828 -13.352 -6.008 1 95 208 ASP B O 1
ATOM 3657 N N . LYS B 1 209 ? 21.469 -12.578 -4.031 1 96.38 209 LYS B N 1
ATOM 3658 C CA . LYS B 1 209 ? 20.312 -13.172 -3.357 1 96.38 209 LYS B CA 1
ATOM 3659 C C . LYS B 1 209 ? 19.016 -12.523 -3.811 1 96.38 209 LYS B C 1
ATOM 3661 O O . LYS B 1 209 ? 18 -13.211 -4.016 1 96.38 209 LYS B O 1
ATOM 3666 N N . LEU B 1 210 ? 19.094 -11.234 -3.918 1 97.12 210 LEU B N 1
ATOM 3667 C CA . LEU B 1 210 ? 17.922 -10.523 -4.414 1 97.12 210 LEU B CA 1
ATOM 3668 C C . LEU B 1 210 ? 17.5 -11.055 -5.777 1 97.12 210 LEU B C 1
ATOM 3670 O O . LEU B 1 210 ? 16.328 -11.312 -6.008 1 97.12 210 LEU B O 1
ATOM 3674 N N . SER B 1 211 ? 18.484 -11.242 -6.605 1 97 211 SER B N 1
ATOM 3675 C CA . SER B 1 211 ? 18.219 -11.758 -7.945 1 97 211 SER B CA 1
ATOM 3676 C C . SER B 1 211 ? 17.609 -13.156 -7.891 1 97 211 SER B C 1
ATOM 3678 O O . SER B 1 211 ? 16.703 -13.477 -8.672 1 97 211 SER B O 1
ATOM 3680 N N . TYR B 1 212 ? 18.109 -13.906 -7.023 1 97.25 212 TYR B N 1
ATOM 3681 C CA . TYR B 1 212 ? 17.594 -15.258 -6.832 1 97.25 212 TYR B CA 1
ATOM 3682 C C . TYR B 1 212 ? 16.109 -15.227 -6.496 1 97.25 212 TYR B C 1
ATOM 3684 O O . TYR B 1 212 ? 15.297 -15.906 -7.141 1 97.25 212 TYR B O 1
ATOM 3692 N N . TYR B 1 213 ? 15.711 -14.406 -5.586 1 97.69 213 TYR B N 1
ATOM 3693 C CA . TYR B 1 213 ? 14.328 -14.406 -5.105 1 97.69 213 TYR B CA 1
ATOM 3694 C C . TYR B 1 213 ? 13.406 -13.711 -6.094 1 97.69 213 TYR B C 1
ATOM 3696 O O . TYR B 1 213 ? 12.242 -14.086 -6.23 1 97.69 213 TYR B O 1
ATOM 3704 N N . VAL B 1 214 ? 13.891 -12.742 -6.773 1 97.88 214 VAL B N 1
ATOM 3705 C CA . VAL B 1 214 ? 13.125 -12.141 -7.855 1 97.88 214 VAL B CA 1
ATOM 3706 C C . VAL B 1 214 ? 12.836 -13.188 -8.93 1 97.88 214 VAL B C 1
ATOM 3708 O O . VAL B 1 214 ? 11.719 -13.281 -9.438 1 97.88 214 VAL B O 1
ATOM 3711 N N . SER B 1 215 ? 13.883 -13.922 -9.234 1 97.69 215 SER B N 1
ATOM 3712 C CA . SER B 1 215 ? 13.711 -15 -10.203 1 97.69 215 SER B CA 1
ATOM 3713 C C . SER B 1 215 ? 12.688 -16.016 -9.727 1 97.69 215 SER B C 1
ATOM 3715 O O . SER B 1 215 ? 11.883 -16.516 -10.516 1 97.69 215 SER B O 1
ATOM 3717 N N . LEU B 1 216 ? 12.742 -16.297 -8.492 1 98.12 216 LEU B N 1
ATOM 3718 C CA . LEU B 1 216 ? 11.805 -17.266 -7.934 1 98.12 216 LEU B CA 1
ATOM 3719 C C . LEU B 1 216 ? 10.367 -16.75 -8.023 1 98.12 216 LEU B C 1
ATOM 3721 O O . LEU B 1 216 ? 9.453 -17.5 -8.344 1 98.12 216 LEU B O 1
ATOM 3725 N N . ALA B 1 217 ? 10.18 -15.484 -7.734 1 98.38 217 ALA B N 1
ATOM 3726 C CA . ALA B 1 217 ? 8.859 -14.875 -7.855 1 98.38 217 ALA B CA 1
ATOM 3727 C C . ALA B 1 217 ? 8.32 -15.016 -9.273 1 98.38 217 ALA B C 1
ATOM 3729 O O . ALA B 1 217 ? 7.137 -15.312 -9.469 1 98.38 217 ALA B O 1
ATOM 3730 N N . ASN B 1 218 ? 9.188 -14.883 -10.227 1 97.12 218 ASN B N 1
ATOM 3731 C CA . ASN B 1 218 ? 8.797 -15 -11.625 1 97.12 218 ASN B CA 1
ATOM 3732 C C . ASN B 1 218 ? 8.453 -16.438 -11.992 1 97.12 218 ASN B C 1
ATOM 3734 O O . ASN B 1 218 ? 7.59 -16.688 -12.836 1 97.12 218 ASN B O 1
ATOM 3738 N N . PHE B 1 219 ? 9.133 -17.25 -11.367 1 98 219 PHE B N 1
ATOM 3739 C CA . PHE B 1 219 ? 8.984 -18.656 -11.688 1 98 219 PHE B CA 1
ATOM 3740 C C . PHE B 1 219 ? 7.746 -19.234 -11.016 1 98 219 PHE B C 1
ATOM 3742 O O . PHE B 1 219 ? 6.926 -19.891 -11.672 1 98 219 PHE B O 1
ATOM 3749 N N . LEU B 1 220 ? 7.512 -18.969 -9.789 1 98.19 220 LEU B N 1
ATOM 3750 C CA . LEU B 1 220 ? 6.547 -19.625 -8.922 1 98.19 220 LEU B CA 1
ATOM 3751 C C . LEU B 1 220 ? 5.32 -18.734 -8.703 1 98.19 220 LEU B C 1
ATOM 3753 O O . LEU B 1 220 ? 4.223 -19.25 -8.469 1 98.19 220 LEU B O 1
ATOM 3757 N N . GLY B 1 221 ? 5.461 -17.5 -8.75 1 98.31 221 GLY B N 1
ATOM 3758 C CA . GLY B 1 221 ? 4.453 -16.562 -8.281 1 98.31 221 GLY B CA 1
ATOM 3759 C C . GLY B 1 221 ? 4.668 -16.125 -6.848 1 98.31 221 GLY B C 1
ATOM 3760 O O . GLY B 1 221 ? 5.672 -16.469 -6.227 1 98.31 221 GLY B O 1
ATOM 3761 N N . LEU B 1 222 ? 3.662 -15.305 -6.355 1 98.44 222 LEU B N 1
ATOM 3762 C CA . LEU B 1 222 ? 3.822 -14.695 -5.035 1 98.44 222 LEU B CA 1
ATOM 3763 C C . LEU B 1 222 ? 2.578 -14.922 -4.184 1 98.44 222 LEU B C 1
ATOM 3765 O O . LEU B 1 222 ? 1.455 -14.859 -4.688 1 98.44 222 LEU B O 1
ATOM 3769 N N . GLY B 1 223 ? 2.857 -15.195 -2.914 1 98.12 223 GLY B N 1
ATOM 3770 C CA . GLY B 1 223 ? 1.797 -15.062 -1.928 1 98.12 223 GLY B CA 1
ATOM 3771 C C . GLY B 1 223 ? 0.971 -16.328 -1.772 1 98.12 223 GLY B C 1
ATOM 3772 O O . GLY B 1 223 ? 1.435 -17.422 -2.098 1 98.12 223 GLY B O 1
ATOM 3773 N N . LYS B 1 224 ? -0.18 -16.188 -1.171 1 96.69 224 LYS B N 1
ATOM 3774 C CA . LYS B 1 224 ? -1.131 -17.25 -0.857 1 96.69 224 LYS B CA 1
ATOM 3775 C C . LYS B 1 224 ? -2.094 -17.484 -2.018 1 96.69 224 LYS B C 1
ATOM 3777 O O . LYS B 1 224 ? -2.4 -16.562 -2.773 1 96.69 224 LYS B O 1
ATOM 3782 N N . SER B 1 225 ? -2.588 -18.75 -2.191 1 96.06 225 SER B N 1
ATOM 3783 C CA . SER B 1 225 ? -3.641 -19.141 -3.123 1 96.06 225 SER B CA 1
ATOM 3784 C C . SER B 1 225 ? -3.137 -19.125 -4.562 1 96.06 225 SER B C 1
ATOM 3786 O O . SER B 1 225 ? -3.893 -18.812 -5.484 1 96.06 225 SER B O 1
ATOM 3788 N N . ARG B 1 226 ? -1.87 -19.438 -4.695 1 97.5 226 ARG B N 1
ATOM 3789 C CA . ARG B 1 226 ? -1.298 -19.531 -6.035 1 97.5 226 ARG B CA 1
ATOM 3790 C C . ARG B 1 226 ? -1.835 -20.75 -6.77 1 97.5 226 ARG B C 1
ATOM 3792 O O . ARG B 1 226 ? -1.96 -20.734 -7.996 1 97.5 226 ARG B O 1
ATOM 3799 N N . GLY B 1 227 ? -2.211 -21.703 -6.035 1 96.69 227 GLY B N 1
ATOM 3800 C CA . GLY B 1 227 ? -2.717 -22.938 -6.621 1 96.69 227 GLY B CA 1
ATOM 3801 C C . GLY B 1 227 ? -4.074 -22.766 -7.277 1 96.69 227 GLY B C 1
ATOM 3802 O O . GLY B 1 227 ? -4.5 -23.625 -8.062 1 96.69 227 GLY B O 1
ATOM 3803 N N . VAL B 1 228 ? -4.676 -21.641 -6.922 1 95.25 228 VAL B N 1
ATOM 3804 C CA . VAL B 1 228 ? -5.984 -21.406 -7.527 1 95.25 228 VAL B CA 1
ATOM 3805 C C . VAL B 1 228 ? -5.922 -20.188 -8.43 1 95.25 228 VAL B C 1
ATOM 3807 O O . VAL B 1 228 ? -6.957 -19.672 -8.859 1 95.25 228 VAL B O 1
ATOM 3810 N N . GLY B 1 229 ? -4.73 -19.719 -8.602 1 97.25 229 GLY B N 1
ATOM 3811 C CA . GLY B 1 229 ? -4.562 -18.812 -9.719 1 97.25 229 GLY B CA 1
ATOM 3812 C C . GLY B 1 229 ? -4.156 -17.406 -9.289 1 97.25 229 GLY B C 1
ATOM 3813 O O . GLY B 1 229 ? -3.93 -16.531 -10.133 1 97.25 229 GLY B O 1
ATOM 3814 N N . LEU B 1 230 ? -4.105 -17.141 -7.98 1 98.06 230 LEU B N 1
ATOM 3815 C CA . LEU B 1 230 ? -3.596 -15.844 -7.531 1 98.06 230 LEU B CA 1
ATOM 3816 C C . LEU B 1 230 ? -2.072 -15.812 -7.594 1 98.06 230 LEU B C 1
ATOM 3818 O O . LEU B 1 230 ? -1.429 -16.859 -7.719 1 98.06 230 LEU B O 1
ATOM 3822 N N . GLY B 1 231 ? -1.482 -14.617 -7.695 1 98.62 231 GLY B N 1
ATOM 3823 C CA . GLY B 1 231 ? -0.073 -14.438 -7.383 1 98.62 231 GLY B CA 1
ATOM 3824 C C . GLY B 1 231 ? 0.823 -14.516 -8.609 1 98.62 231 GLY B C 1
ATOM 3825 O O . GLY B 1 231 ? 2.051 -14.516 -8.484 1 98.62 231 GLY B O 1
ATOM 3826 N N . ALA B 1 232 ? 0.237 -14.664 -9.82 1 98.69 232 ALA B N 1
ATOM 3827 C CA . ALA B 1 232 ? 1.07 -14.562 -11.016 1 98.69 232 ALA B CA 1
ATOM 3828 C C . ALA B 1 232 ? 1.64 -13.148 -11.164 1 98.69 232 ALA B C 1
ATOM 3830 O O . ALA B 1 232 ? 0.902 -12.164 -11.094 1 98.69 232 ALA B O 1
ATOM 3831 N N . VAL B 1 233 ? 3.014 -13.109 -11.398 1 98.62 233 VAL B N 1
ATOM 3832 C CA . VAL B 1 233 ? 3.635 -11.789 -11.43 1 98.62 233 VAL B CA 1
ATOM 3833 C C . VAL B 1 233 ? 4.711 -11.75 -12.508 1 98.62 233 VAL B C 1
ATOM 3835 O O . VAL B 1 233 ? 5.164 -12.797 -12.984 1 98.62 233 VAL B O 1
ATOM 3838 N N . GLN B 1 234 ? 5.043 -10.594 -12.914 1 97.44 234 GLN B N 1
ATOM 3839 C CA . GLN B 1 234 ? 6.262 -10.234 -13.633 1 97.44 234 GLN B CA 1
ATOM 3840 C C . GLN B 1 234 ? 7.129 -9.289 -12.805 1 97.44 234 GLN B C 1
ATOM 3842 O O . GLN B 1 234 ? 6.691 -8.203 -12.438 1 97.44 234 GLN B O 1
ATOM 3847 N N . PHE B 1 235 ? 8.25 -9.734 -12.469 1 96.5 235 PHE B N 1
ATOM 3848 C CA . PHE B 1 235 ? 9.148 -9.031 -11.555 1 96.5 235 PHE B CA 1
ATOM 3849 C C . PHE B 1 235 ? 10.531 -8.859 -12.172 1 96.5 235 PHE B C 1
ATOM 3851 O O . PHE B 1 235 ? 11.211 -9.844 -12.477 1 96.5 235 PHE B O 1
ATOM 3858 N N . GLY B 1 236 ? 10.922 -7.617 -12.461 1 91.88 236 GLY B N 1
ATOM 3859 C CA . GLY B 1 236 ? 12.219 -7.406 -13.086 1 91.88 236 GLY B CA 1
ATOM 3860 C C . GLY B 1 236 ? 12.625 -5.941 -13.141 1 91.88 236 GLY B C 1
ATOM 3861 O O . GLY B 1 236 ? 12.242 -5.156 -12.273 1 91.88 236 GLY B O 1
ATOM 3862 N N . VAL B 1 237 ? 13.484 -5.707 -14.055 1 85.69 237 VAL B N 1
ATOM 3863 C CA . VAL B 1 237 ? 14.117 -4.395 -14.117 1 85.69 237 VAL B CA 1
ATOM 3864 C C . VAL B 1 237 ? 13.148 -3.383 -14.719 1 85.69 237 VAL B C 1
ATOM 3866 O O . VAL B 1 237 ? 12.422 -3.697 -15.664 1 85.69 237 VAL B O 1
ATOM 3869 N N . ALA B 1 238 ? 13.102 -2.264 -13.984 1 72.44 238 ALA B N 1
ATOM 3870 C CA . ALA B 1 238 ? 12.336 -1.153 -14.547 1 72.44 238 ALA B CA 1
ATOM 3871 C C . ALA B 1 238 ? 12.898 -0.74 -15.906 1 72.44 238 ALA B C 1
ATOM 3873 O O . ALA B 1 238 ? 14.117 -0.685 -16.094 1 72.44 238 ALA B O 1
ATOM 3874 N N . VAL B 1 239 ? 12.336 -1.021 -16.922 1 57.22 239 VAL B N 1
ATOM 3875 C CA . VAL B 1 239 ? 12.852 -0.547 -18.203 1 57.22 239 VAL B CA 1
ATOM 3876 C C . VAL B 1 239 ? 12.836 0.98 -18.234 1 57.22 239 VAL B C 1
ATOM 3878 O O . VAL B 1 239 ? 11.891 1.608 -17.734 1 57.22 239 VAL B O 1
ATOM 3881 N N . GLY B 1 240 ? 13.969 1.699 -18 1 48.69 240 GLY B N 1
ATOM 3882 C CA . GLY B 1 240 ? 14.172 3.139 -18.062 1 48.69 240 GLY B CA 1
ATOM 3883 C C . GLY B 1 240 ? 13.125 3.848 -18.906 1 48.69 240 GLY B C 1
ATOM 3884 O O . GLY B 1 240 ? 12.789 3.396 -20 1 48.69 240 GLY B O 1
ATOM 3885 N N . ASP B 1 241 ? 12.211 4.449 -18.266 1 41.28 241 ASP B N 1
ATOM 3886 C CA . ASP B 1 241 ? 11.68 5.559 -19.047 1 41.28 241 ASP B CA 1
ATOM 3887 C C . ASP B 1 241 ? 12.805 6.387 -19.672 1 41.28 241 ASP B C 1
ATOM 3889 O O . ASP B 1 241 ? 13.734 6.793 -18.969 1 41.28 241 ASP B O 1
ATOM 3893 N N . SER B 1 242 ? 13.336 6.27 -20.906 1 33.44 242 SER B N 1
ATOM 3894 C CA . SER B 1 242 ? 14.148 7.227 -21.641 1 33.44 242 SER B CA 1
ATOM 3895 C C . SER B 1 242 ? 13.688 8.656 -21.391 1 33.44 242 SER B C 1
ATOM 3897 O O . SER B 1 242 ? 12.867 9.195 -22.141 1 33.44 242 SER B O 1
ATOM 3899 N N . ARG B 1 243 ? 13.219 9.273 -20.438 1 32.94 243 ARG B N 1
ATOM 3900 C CA . ARG B 1 243 ? 13.242 10.727 -20.453 1 32.94 243 ARG B CA 1
ATOM 3901 C C . ARG B 1 243 ? 14.656 11.25 -20.672 1 32.94 243 ARG B C 1
ATOM 3903 O O . ARG B 1 243 ? 15.625 10.633 -20.234 1 32.94 243 ARG B O 1
ATOM 3910 N N . GLY B 1 244 ? 14.914 12.25 -21.781 1 29.72 244 GLY B N 1
ATOM 3911 C CA . GLY B 1 244 ? 15.93 13.117 -22.359 1 29.72 244 GLY B CA 1
ATOM 3912 C C . GLY B 1 244 ? 16.766 13.836 -21.312 1 29.72 244 GLY B C 1
ATOM 3913 O O . GLY B 1 244 ? 16.219 14.422 -20.375 1 29.72 244 GLY B O 1
ATOM 3914 N N . SER B 1 245 ? 17.906 13.438 -20.922 1 29.92 245 SER B N 1
ATOM 3915 C CA . SER B 1 245 ? 19.031 14.266 -20.484 1 29.92 245 SER B CA 1
ATOM 3916 C C . SER B 1 245 ? 19.125 15.539 -21.312 1 29.92 245 SER B C 1
ATOM 3918 O O . SER B 1 245 ? 19.781 15.562 -22.359 1 29.92 245 SER B O 1
ATOM 3920 N N . HIS B 1 246 ? 18.047 16.312 -21.734 1 28.28 246 HIS B N 1
ATOM 3921 C CA . HIS B 1 246 ? 18.359 17.562 -22.406 1 28.28 246 HIS B CA 1
ATOM 3922 C C . HIS B 1 246 ? 19.078 18.531 -21.484 1 28.28 246 HIS B C 1
ATOM 3924 O O . HIS B 1 246 ? 19.094 19.734 -21.719 1 28.28 246 HIS B O 1
ATOM 3930 N N . GLY B 1 247 ? 19.75 18.203 -20.438 1 21.36 247 GLY B N 1
ATOM 3931 C CA . GLY B 1 247 ? 20.5 19.344 -19.906 1 21.36 247 GLY B CA 1
ATOM 3932 C C . GLY B 1 247 ? 21.594 19.828 -20.859 1 21.36 247 GLY B C 1
ATOM 3933 O O . GLY B 1 247 ? 21.969 20.984 -20.812 1 21.36 247 GLY B O 1
ATOM 3934 N N . LYS B 1 248 ? 22.625 19.141 -21.375 1 23.11 248 LYS B N 1
ATOM 3935 C CA . LYS B 1 248 ? 23.938 19.766 -21.406 1 23.11 248 LYS B CA 1
ATOM 3936 C C . LYS B 1 248 ? 24.078 20.75 -22.562 1 23.11 248 LYS B C 1
ATOM 3938 O O . LYS B 1 248 ? 25.062 21.469 -22.656 1 23.11 248 LYS B O 1
ATOM 3943 N N . SER B 1 249 ? 23.219 20.953 -23.719 1 20.97 249 SER B N 1
ATOM 3944 C CA . SER B 1 249 ? 23.859 22.078 -24.391 1 20.97 249 SER B CA 1
ATOM 3945 C C . SER B 1 249 ? 23.453 23.406 -23.75 1 20.97 249 SER B C 1
ATOM 3947 O O . SER B 1 249 ? 22.312 23.562 -23.312 1 20.97 249 SER B O 1
#